Protein AF-0000000077613028 (afdb_homodimer)

Solvent-accessible surface area (backbone atoms only — not comparable to full-atom values): 42970 Å² total; per-residue (Å²): 127,79,85,84,72,75,74,58,74,69,70,58,48,60,61,46,54,50,45,51,46,47,64,63,36,68,56,88,74,78,79,45,44,11,80,76,70,71,48,70,38,36,38,37,22,36,61,86,56,48,27,61,53,42,44,34,52,76,58,68,47,60,37,35,37,39,55,44,68,46,61,53,44,90,88,81,34,63,53,39,30,37,37,32,55,72,39,76,32,49,62,92,46,42,66,45,41,40,38,60,76,66,56,48,63,54,69,88,49,50,66,47,51,48,21,49,37,52,21,45,43,37,28,40,64,66,46,45,45,49,35,52,48,37,52,46,42,48,36,64,67,41,18,66,69,44,41,42,53,55,43,43,72,57,26,57,87,72,50,31,76,47,48,54,56,49,51,25,53,51,49,43,54,51,32,43,75,71,68,42,78,43,70,67,52,34,46,54,50,44,46,35,51,34,36,24,55,28,33,42,34,58,68,51,71,38,79,25,66,83,32,92,53,70,36,65,48,47,27,48,51,31,24,49,48,50,54,32,41,63,30,73,72,43,31,44,54,39,59,65,42,16,52,63,52,53,53,40,32,49,50,50,42,56,72,66,64,53,59,76,82,63,62,37,68,76,87,54,94,80,56,55,50,38,47,79,49,82,52,87,72,64,63,56,81,64,56,31,71,61,64,84,74,67,82,73,71,83,53,76,70,62,54,68,82,51,33,67,66,54,29,47,46,52,48,41,50,50,50,49,48,51,48,49,48,48,51,47,50,49,49,51,50,50,49,50,50,49,51,50,48,53,51,48,52,50,50,50,52,53,49,53,53,51,52,54,52,53,61,59,60,66,70,54,84,74,80,76,76,76,82,71,90,72,93,75,94,76,96,90,75,99,75,78,87,138,129,77,85,86,72,76,75,59,75,67,68,66,45,60,60,45,57,49,44,49,45,48,64,64,37,67,56,88,75,78,80,44,43,11,80,77,69,71,49,70,36,36,38,38,24,36,61,86,58,49,27,60,54,43,45,34,52,76,58,69,45,59,39,35,38,41,53,44,67,47,61,54,44,89,88,81,37,65,54,37,31,38,36,32,55,70,40,74,32,49,62,92,46,42,65,45,40,40,38,60,76,67,57,48,63,53,69,85,49,51,66,46,52,48,21,48,38,51,21,44,43,36,27,40,63,66,46,47,46,50,37,53,48,38,53,47,42,47,36,63,67,42,18,66,70,45,43,42,53,54,42,42,71,57,26,57,87,71,50,32,75,46,46,56,58,50,52,26,53,52,49,40,55,52,33,43,76,69,68,42,78,44,71,66,52,35,46,54,50,44,47,36,52,34,38,24,55,27,33,42,36,59,69,50,72,38,80,24,65,84,32,92,53,71,35,66,48,48,26,48,51,31,25,49,47,51,53,32,42,65,29,67,73,44,32,46,54,38,60,64,42,18,53,62,51,53,53,40,32,49,51,50,41,56,72,65,64,52,58,75,82,62,61,40,66,76,88,52,94,81,55,54,51,40,48,80,50,82,52,88,71,63,62,56,79,65,56,32,72,61,64,84,74,69,81,73,75,84,52,78,68,62,55,69,84,51,33,68,66,55,31,47,47,53,48,42,51,51,50,50,48,51,49,50,48,49,50,49,51,49,48,51,50,49,50,50,50,48,50,52,47,52,50,49,51,50,52,49,52,52,47,50,52,50,50,51,51,52,58,58,59,64,69,52,86,75,81,77,75,77,81,70,85,71,84,68,88,69,85,67,89,78,88,81,91,124

Secondary structure (DSSP, 8-state):
---SS--------HHHHHHHHHHHH--SS----HHHHT---EEEESS--HHHHHHHHHHT--EEEEE-SSSEETTTEESPEEEETTEEEEHHHHHHHHHHHS--TTTT--HHHHHHHHHHHHHIIIIIHHHHHIIIII-HHHIIIIIHHHHHHHSPTTHHHHHHHHHHHHHHHHHHHTT--SHHHHHHHHHHHHHHHHHHHHHH-SSBTTBSS--HHHHHHHHHHHHHHT-HHHHHHHHHH-HHHHHHHHHHIIIII--GGG---S--TT-SEEESS--SS---HHHHH---PPPP---GGGSTT--HHHHHHHHHHHHHHHHHHHHHHHHHHHHHHHHHHHHHHHHHHHHHHHHHHHHHHHTS----------------------/---SS--------HHHHHHHHHHHH--SS----HHHHT---EEEESS--HHHHHHHHHHT--EEEEE-SSSEETTTEESPEEEETTEEEEHHHHHHHHHHHS--TTTT--HHHHHHHHHHHHHIIIIIHHHHHIIIII-HHHIIIIIHHHHHHHSPTTHHHHHHHHHHHHHHHHHHHTT--SHHHHHHHHHHHHHHHHHHHHHH-SSBTTBSS--HHHHHHHHHHHHHHT-HHHHHHHHHH-HHHHHHHHHHIIIII--GGG---S--TT-SEEESS--SS---HHHHH---PPPP---GGG-TT--HHHHHHHHHHHHHHHHHHHHHHHHHHHHHHHHHHHHHHHHHHHHHHHHHHHHHHHTS----------------------

InterPro domains:
  IPR019564 Mitochondrial outer membrane transport complex Sam37/metaxin, N-terminal domain [PF10568] (52-167)
  IPR033468 Metaxin, glutathione S-transferase domain [PF17171] (190-251)
  IPR036282 Glutathione S-transferase, C-terminal domain superfamily [SSF47616] (184-253)
  IPR050931 Mitochondrial Protein Transport Metaxin [PTHR12289] (51-360)

pLDDT: mean 76.69, std 22.21, range [18.16, 98.69]

Organism: Phytophthora infestans (NCBI:txid4787)

Nearest PDB structures (foldseek):
  6wul-assembly1_A  TM=7.413E-01  e=1.066E-07  Thermothelomyces thermophilus
  6wun-assembly1_C  TM=7.061E-01  e=5.008E-07  Thermothelomyces thermophilus
  7vku-assembly1_C  TM=6.985E-01  e=3.072E-06  Saccharomyces cerevisiae S288C
  7bty-assembly1_C  TM=6.828E-01  e=2.460E-05  Saccharomyces cerevisiae
  4kf9-assembly1_A-2  TM=6.542E-01  e=3.770E-05  Ralstonia solanacearum IPO1609

Radius of gyration: 42.49 Å; Cα contacts (8 Å, |Δi|>4): 939; chains: 2; bounding box: 206×110×93 Å

Structure (mmCIF, N/CA/C/O backbone):
data_AF-0000000077613028-model_v1
#
loop_
_entity.id
_entity.type
_entity.pdbx_description
1 polymer 'Glutathione S-transferase C-terminal domain'
#
loop_
_atom_site.group_PDB
_atom_site.id
_atom_site.type_symbol
_atom_site.label_atom_id
_atom_site.label_alt_id
_atom_site.label_comp_id
_atom_site.label_asym_id
_atom_site.label_entity_id
_atom_site.label_seq_id
_atom_site.pdbx_PDB_ins_code
_atom_site.Cartn_x
_atom_site.Cartn_y
_atom_site.Cartn_z
_atom_site.occupancy
_atom_site.B_iso_or_equiv
_atom_site.auth_seq_id
_atom_site.auth_comp_id
_atom_site.auth_asym_id
_atom_site.auth_atom_id
_atom_site.pdbx_PDB_model_num
ATOM 1 N N . MET A 1 1 ? 24.344 -18.25 -32.438 1 18.16 1 MET A N 1
ATOM 2 C CA . MET A 1 1 ? 25.25 -17.797 -31.391 1 18.16 1 MET A CA 1
ATOM 3 C C . MET A 1 1 ? 24.922 -16.375 -30.969 1 18.16 1 MET A C 1
ATOM 5 O O . MET A 1 1 ? 25.016 -15.438 -31.766 1 18.16 1 MET A O 1
ATOM 9 N N . PHE A 1 2 ? 23.969 -16.047 -30.219 1 23.8 2 PHE A N 1
ATOM 10 C CA . PHE A 1 2 ? 23.359 -14.719 -30.094 1 23.8 2 PHE A CA 1
ATOM 11 C C . PHE A 1 2 ? 24.375 -13.719 -29.547 1 23.8 2 PHE A C 1
ATOM 13 O O . PHE A 1 2 ? 25.141 -14.047 -28.641 1 23.8 2 PHE A O 1
ATOM 20 N N . PRO A 1 3 ? 24.844 -12.656 -30.234 1 24.55 3 PRO A N 1
ATOM 21 C CA . PRO A 1 3 ? 26.109 -12.008 -29.891 1 24.55 3 PRO A CA 1
ATOM 22 C C . PRO A 1 3 ? 26.141 -11.484 -28.453 1 24.55 3 PRO A C 1
ATOM 24 O O . PRO A 1 3 ? 25.094 -11.125 -27.906 1 24.55 3 PRO A O 1
ATOM 27 N N . GLU A 1 4 ? 26.984 -11.898 -27.484 1 25.81 4 GLU A N 1
ATOM 28 C CA . GLU A 1 4 ? 27.469 -11.742 -26.109 1 25.81 4 GLU A CA 1
ATOM 29 C C . GLU A 1 4 ? 27.547 -10.273 -25.719 1 25.81 4 GLU A C 1
ATOM 31 O O . GLU A 1 4 ? 27.422 -9.93 -24.547 1 25.81 4 GLU A O 1
ATOM 36 N N . ASP A 1 5 ? 28.094 -9.359 -26.547 1 25.75 5 ASP A N 1
ATOM 37 C CA . ASP A 1 5 ? 28.844 -8.141 -26.281 1 25.75 5 ASP A CA 1
ATOM 38 C C . ASP A 1 5 ? 27.922 -6.973 -25.953 1 25.75 5 ASP A C 1
ATOM 40 O O . ASP A 1 5 ? 28.375 -5.895 -25.578 1 25.75 5 ASP A O 1
ATOM 44 N N . ARG A 1 6 ? 26.828 -6.828 -26.625 1 25.09 6 ARG A N 1
ATOM 45 C CA . ARG A 1 6 ? 26.359 -5.449 -26.734 1 25.09 6 ARG A CA 1
ATOM 46 C C . ARG A 1 6 ? 25.609 -5.016 -25.484 1 25.09 6 ARG A C 1
ATOM 48 O O . ARG A 1 6 ? 24.891 -4.004 -25.5 1 25.09 6 ARG A O 1
ATOM 55 N N . PHE A 1 7 ? 25.281 -6.016 -24.562 1 28.48 7 PHE A N 1
ATOM 56 C CA . PHE A 1 7 ? 24.672 -5.461 -23.359 1 28.48 7 PHE A CA 1
ATOM 57 C C . PHE A 1 7 ? 25.609 -4.492 -22.656 1 28.48 7 PHE A C 1
ATOM 59 O O . PHE A 1 7 ? 26.516 -4.914 -21.922 1 28.48 7 PHE A O 1
ATOM 66 N N . HIS A 1 8 ? 25.969 -3.521 -23.406 1 27.42 8 HIS A N 1
ATOM 67 C CA . HIS A 1 8 ? 26.719 -2.475 -22.719 1 27.42 8 HIS A CA 1
ATOM 68 C C . HIS A 1 8 ? 26.156 -2.227 -21.312 1 27.42 8 HIS A C 1
ATOM 70 O O . HIS A 1 8 ? 24.938 -2.111 -21.141 1 27.42 8 HIS A O 1
ATOM 76 N N . PRO A 1 9 ? 26.906 -2.596 -20.344 1 29.12 9 PRO A N 1
ATOM 77 C CA . PRO A 1 9 ? 26.594 -2.363 -18.938 1 29.12 9 PRO A CA 1
ATOM 78 C C . PRO A 1 9 ? 25.969 -0.998 -18.688 1 29.12 9 PRO A C 1
ATOM 80 O O . PRO A 1 9 ? 26.547 0.033 -19.031 1 29.12 9 PRO A O 1
ATOM 83 N N . LEU A 1 10 ? 24.844 -0.865 -19.219 1 31.23 10 LEU A N 1
ATOM 84 C CA . LEU A 1 10 ? 24.203 0.381 -18.812 1 31.23 10 LEU A CA 1
ATOM 85 C C . LEU A 1 10 ? 24.594 0.77 -17.391 1 31.23 10 LEU A C 1
ATOM 87 O O . LEU A 1 10 ? 24.203 0.109 -16.438 1 31.23 10 LEU A O 1
ATOM 91 N N . GLY A 1 11 ? 25.828 1.053 -17.109 1 31.02 11 GLY A N 1
ATOM 92 C CA . GLY A 1 11 ? 26.297 1.592 -15.852 1 31.02 11 GLY A CA 1
ATOM 93 C C . GLY A 1 11 ? 25.297 2.496 -15.172 1 31.02 11 GLY A C 1
ATOM 94 O O . GLY A 1 11 ? 24.828 3.475 -15.758 1 31.02 11 GLY A O 1
ATOM 95 N N . PRO A 1 12 ? 24.344 1.975 -14.531 1 36 12 PRO A N 1
ATOM 96 C CA . PRO A 1 12 ? 23.281 2.607 -13.742 1 36 12 PRO A CA 1
ATOM 97 C C . PRO A 1 12 ? 23.75 3.865 -13.016 1 36 12 PRO A C 1
ATOM 99 O O . PRO A 1 12 ? 24.438 3.773 -11.992 1 36 12 PRO A O 1
ATOM 102 N N . ASP A 1 13 ? 24.312 4.887 -13.57 1 36.19 13 ASP A N 1
ATOM 103 C CA . ASP A 1 13 ? 25.219 5.863 -12.977 1 36.19 13 ASP A CA 1
ATOM 104 C C . ASP A 1 13 ? 24.547 6.613 -11.828 1 36.19 13 ASP A C 1
ATOM 106 O O . ASP A 1 13 ? 23.547 7.312 -12.039 1 36.19 13 ASP A O 1
ATOM 110 N N . ALA A 1 14 ? 24.344 6.219 -10.562 1 38.25 14 ALA A N 1
ATOM 111 C CA . ALA A 1 14 ? 24.219 7.09 -9.398 1 38.25 14 ALA A CA 1
ATOM 112 C C . ALA A 1 14 ? 24.672 8.508 -9.719 1 38.25 14 ALA A C 1
ATOM 114 O O . ALA A 1 14 ? 24.047 9.484 -9.273 1 38.25 14 ALA A O 1
ATOM 115 N N . ASP A 1 15 ? 25.625 8.5 -10.555 1 44.16 15 ASP A N 1
ATOM 116 C CA . ASP A 1 15 ? 26.156 9.781 -11.023 1 44.16 15 ASP A CA 1
ATOM 117 C C . ASP A 1 15 ? 25.094 10.555 -11.797 1 44.16 15 ASP A C 1
ATOM 119 O O . ASP A 1 15 ? 25.016 11.781 -11.695 1 44.16 15 ASP A O 1
ATOM 123 N N . ARG A 1 16 ? 24.281 9.664 -12.32 1 49.84 16 ARG A N 1
ATOM 124 C CA . ARG A 1 16 ? 23.266 10.383 -13.086 1 49.84 16 ARG A CA 1
ATOM 125 C C . ARG A 1 16 ? 22.156 10.898 -12.18 1 49.84 16 ARG A C 1
ATOM 127 O O . ARG A 1 16 ? 21.656 12.008 -12.367 1 49.84 16 ARG A O 1
ATOM 134 N N . LEU A 1 17 ? 21.797 9.938 -11.25 1 50.59 17 LEU A N 1
ATOM 135 C CA . LEU A 1 17 ? 20.812 10.445 -10.305 1 50.59 17 LEU A CA 1
ATOM 136 C C . LEU A 1 17 ? 21.344 11.68 -9.578 1 50.59 17 LEU A C 1
ATOM 138 O O . LEU A 1 17 ? 20.609 12.648 -9.383 1 50.59 17 LEU A O 1
ATOM 142 N N . HIS A 1 18 ? 22.578 11.438 -9.172 1 52.25 18 HIS A N 1
ATOM 143 C CA . HIS A 1 18 ? 23.266 12.602 -8.609 1 52.25 18 HIS A CA 1
ATOM 144 C C . HIS A 1 18 ? 23.234 13.773 -9.578 1 52.25 18 HIS A C 1
ATOM 146 O O . HIS A 1 18 ? 22.922 14.906 -9.188 1 52.25 18 HIS A O 1
ATOM 152 N N . ASP A 1 19 ? 23.547 13.461 -10.742 1 53.53 19 ASP A N 1
ATOM 153 C CA . ASP A 1 19 ? 23.594 14.508 -11.758 1 53.53 19 ASP A CA 1
ATOM 154 C C . ASP A 1 19 ? 22.188 15.07 -12.023 1 53.53 19 ASP A C 1
ATOM 156 O O . ASP A 1 19 ? 22.031 16.281 -12.188 1 53.53 19 ASP A O 1
ATOM 160 N N . ASP A 1 20 ? 21.266 14.195 -11.945 1 54 20 ASP A N 1
ATOM 161 C CA . ASP A 1 20 ? 19.891 14.648 -12.148 1 54 20 ASP A CA 1
ATOM 162 C C . ASP A 1 20 ? 19.422 15.531 -10.992 1 54 20 ASP A C 1
ATOM 164 O O . ASP A 1 20 ? 18.719 16.516 -11.203 1 54 20 ASP A O 1
ATOM 168 N N . LEU A 1 21 ? 19.906 15.109 -9.938 1 53.59 21 LEU A N 1
ATOM 169 C CA . LEU A 1 21 ? 19.547 15.875 -8.75 1 53.59 21 LEU A CA 1
ATOM 170 C C . LEU A 1 21 ? 20.266 17.219 -8.734 1 53.59 21 LEU A C 1
ATOM 172 O O . LEU A 1 21 ? 19.688 18.234 -8.336 1 53.59 21 LEU A O 1
ATOM 176 N N . ILE A 1 22 ? 21.547 17.172 -9.109 1 53.91 22 ILE A N 1
ATOM 177 C CA . ILE A 1 22 ? 22.297 18.406 -9.227 1 53.91 22 ILE A CA 1
ATOM 178 C C . ILE A 1 22 ? 21.625 19.344 -10.234 1 53.91 22 ILE A C 1
ATOM 180 O O . ILE A 1 22 ? 21.484 20.547 -9.984 1 53.91 22 ILE A O 1
ATOM 184 N N . GLU A 1 23 ? 21.312 18.719 -11.273 1 51.59 23 GLU A N 1
ATOM 185 C CA . GLU A 1 23 ? 20.656 19.531 -12.297 1 51.59 23 GLU A CA 1
ATOM 186 C C . GLU A 1 23 ? 19.344 20.109 -11.789 1 51.59 23 GLU A C 1
ATOM 188 O O . GLU A 1 23 ? 19 21.25 -12.102 1 51.59 23 GLU A O 1
ATOM 193 N N . ALA A 1 24 ? 18.734 19.297 -11.008 1 52.09 24 ALA A N 1
ATOM 194 C CA . ALA A 1 24 ? 17.469 19.781 -10.461 1 52.09 24 ALA A CA 1
ATOM 195 C C . ALA A 1 24 ? 17.703 20.828 -9.383 1 52.09 24 ALA A C 1
ATOM 197 O O . ALA A 1 24 ? 16.875 21.719 -9.188 1 52.09 24 ALA A O 1
ATOM 198 N N . THR A 1 25 ? 18.75 20.625 -8.617 1 49.94 25 THR A N 1
ATOM 199 C CA . THR A 1 25 ? 19.078 21.516 -7.504 1 49.94 25 THR A CA 1
ATOM 200 C C . THR A 1 25 ? 19.703 22.812 -8.008 1 49.94 25 THR A C 1
ATOM 202 O O . THR A 1 25 ? 19.844 23.781 -7.258 1 49.94 25 THR A O 1
ATOM 205 N N . GLU A 1 26 ? 20.312 22.812 -9.148 1 46.59 26 GLU A N 1
ATOM 206 C CA . GLU A 1 26 ? 20.859 24.109 -9.492 1 46.59 26 GLU A CA 1
ATOM 207 C C . GLU A 1 26 ? 19.891 25.234 -9.148 1 46.59 26 GLU A C 1
ATOM 209 O O . GLU A 1 26 ? 20.031 26.359 -9.633 1 46.59 26 GLU A O 1
ATOM 214 N N . LEU A 1 27 ? 18.922 24.875 -8.391 1 45.56 27 LEU A N 1
ATOM 215 C CA . LEU A 1 27 ? 18.078 26 -7.98 1 45.56 27 LEU A CA 1
ATOM 216 C C . LEU A 1 27 ? 18.828 26.953 -7.07 1 45.56 27 LEU A C 1
ATOM 218 O O . LEU A 1 27 ? 19.594 26.516 -6.207 1 45.56 27 LEU A O 1
ATOM 222 N N . GLU A 1 28 ? 18.922 28.219 -7.41 1 50 28 GLU A N 1
ATOM 223 C CA . GLU A 1 28 ? 19.547 29.406 -6.816 1 50 28 GLU A CA 1
ATOM 224 C C . GLU A 1 28 ? 19.406 29.391 -5.297 1 50 28 GLU A C 1
ATOM 226 O O . GLU A 1 28 ? 20.359 29.734 -4.578 1 50 28 GLU A O 1
ATOM 231 N N . SER A 1 29 ? 18.141 29.422 -4.625 1 61.25 29 SER A N 1
ATOM 232 C CA . SER A 1 29 ? 17.984 29.578 -3.182 1 61.25 29 SER A CA 1
ATOM 233 C C . SER A 1 29 ? 17.422 28.312 -2.543 1 61.25 29 SER A C 1
ATOM 235 O O . SER A 1 29 ? 16.562 27.641 -3.129 1 61.25 29 SER A O 1
ATOM 237 N N . THR A 1 30 ? 18.109 27.703 -1.501 1 70.94 30 THR A N 1
ATOM 238 C CA . THR A 1 30 ? 17.672 26.562 -0.716 1 70.94 30 THR A CA 1
ATOM 239 C C . THR A 1 30 ? 16.359 26.859 -0.011 1 70.94 30 THR A C 1
ATOM 241 O O . THR A 1 30 ? 16.25 27.828 0.751 1 70.94 30 THR A O 1
ATOM 244 N N . PRO A 1 31 ? 15.422 26.172 -0.262 1 80.75 31 PRO A N 1
ATOM 245 C CA . PRO A 1 31 ? 14.141 26.406 0.417 1 80.75 31 PRO A CA 1
ATOM 246 C C . PRO A 1 31 ? 14.25 26.297 1.936 1 80.75 31 PRO A C 1
ATOM 248 O O . PRO A 1 31 ? 15.047 25.5 2.445 1 80.75 31 PRO A O 1
ATOM 251 N N . LYS A 1 32 ? 13.523 27.219 2.562 1 85.12 32 LYS A N 1
ATOM 252 C CA . LYS A 1 32 ? 13.555 27.266 4.02 1 85.12 32 LYS A CA 1
ATOM 253 C C . LYS A 1 32 ? 12.203 26.875 4.613 1 85.12 32 LYS A C 1
ATOM 255 O O . LYS A 1 32 ? 11.164 27.125 4.008 1 85.12 32 LYS A O 1
ATOM 260 N N . THR A 1 33 ? 12.242 26.281 5.75 1 89.38 33 THR A N 1
ATOM 261 C CA . THR A 1 33 ? 11.031 25.906 6.469 1 89.38 33 THR A CA 1
ATOM 262 C C . THR A 1 33 ? 10.43 27.094 7.199 1 89.38 33 THR A C 1
ATOM 264 O O . THR A 1 33 ? 11.055 28.156 7.277 1 89.38 33 THR A O 1
ATOM 267 N N . SER A 1 34 ? 9.273 26.953 7.699 1 87.19 34 SER A N 1
ATOM 268 C CA . SER A 1 34 ? 8.609 28.016 8.469 1 87.19 34 SER A CA 1
ATOM 269 C C . SER A 1 34 ? 9.383 28.344 9.742 1 87.19 34 SER A C 1
ATOM 271 O O . SER A 1 34 ? 9.477 29.5 10.133 1 87.19 34 SER A O 1
ATOM 273 N N . ARG A 1 35 ? 9.969 27.344 10.305 1 85.5 35 ARG A N 1
ATOM 274 C CA . ARG A 1 35 ? 10.781 27.547 11.5 1 85.5 35 ARG A CA 1
ATOM 275 C C . ARG A 1 35 ? 11.977 28.438 11.219 1 85.5 35 ARG A C 1
ATOM 277 O O . ARG A 1 35 ? 12.305 29.312 12.031 1 85.5 35 ARG A O 1
ATOM 284 N N . GLU A 1 36 ? 12.492 28.25 10.148 1 85.31 36 GLU A N 1
ATOM 285 C CA . GLU A 1 36 ? 13.664 29.031 9.758 1 85.31 36 GLU A CA 1
ATOM 286 C C . GLU A 1 36 ? 13.281 30.438 9.336 1 85.31 36 GLU A C 1
ATOM 288 O O . GLU A 1 36 ? 14.047 31.391 9.539 1 85.31 36 GLU A O 1
ATOM 293 N N . LEU A 1 37 ? 12.117 30.578 8.789 1 87.12 37 LEU A N 1
ATOM 294 C CA . LEU A 1 37 ? 11.656 31.875 8.297 1 87.12 37 LEU A CA 1
ATOM 295 C C . LEU A 1 37 ? 10.891 32.625 9.383 1 87.12 37 LEU A C 1
ATOM 297 O O . LEU A 1 37 ? 10.664 33.844 9.266 1 87.12 37 LEU A O 1
ATOM 301 N N . GLY A 1 38 ? 10.555 31.922 10.414 1 84.81 38 GLY A N 1
ATOM 302 C CA . GLY A 1 38 ? 9.742 32.531 11.461 1 84.81 38 GLY A CA 1
ATOM 303 C C . GLY A 1 38 ? 8.297 32.719 11.055 1 84.81 38 GLY A C 1
ATOM 304 O O . GLY A 1 38 ? 7.676 33.719 11.43 1 84.81 38 GLY A O 1
ATOM 305 N N . SER A 1 39 ? 7.828 31.891 10.219 1 84.94 39 SER A N 1
ATOM 306 C CA . SER A 1 39 ? 6.441 31.938 9.773 1 84.94 39 SER A CA 1
ATOM 307 C C . SER A 1 39 ? 5.621 30.812 10.391 1 84.94 39 SER A C 1
ATOM 309 O O . SER A 1 39 ? 6.164 29.953 11.078 1 84.94 39 SER A O 1
ATOM 311 N N . ALA A 1 40 ? 4.344 30.938 10.148 1 86.12 40 ALA A N 1
ATOM 312 C CA . ALA A 1 40 ? 3.445 29.938 10.734 1 86.12 40 ALA A CA 1
ATOM 313 C C . ALA A 1 40 ? 3.277 28.734 9.812 1 86.12 40 ALA A C 1
ATOM 315 O O . ALA A 1 40 ? 3.346 28.875 8.586 1 86.12 40 ALA A O 1
ATOM 316 N N . LEU A 1 41 ? 3.129 27.609 10.438 1 93.69 41 LEU A N 1
ATOM 317 C CA . LEU A 1 41 ? 2.715 26.406 9.727 1 93.69 41 LEU A CA 1
ATOM 318 C C . LEU A 1 41 ? 1.215 26.422 9.453 1 93.69 41 LEU A C 1
ATOM 320 O O . LEU A 1 41 ? 0.414 26.594 10.375 1 93.69 41 LEU A O 1
ATOM 324 N N . VAL A 1 42 ? 0.872 26.281 8.117 1 95.25 42 VAL A N 1
ATOM 325 C CA . VAL A 1 42 ? -0.541 26.375 7.766 1 95.25 42 VAL A CA 1
ATOM 326 C C . VAL A 1 42 ? -0.999 25.094 7.082 1 95.25 42 VAL A C 1
ATOM 328 O O . VAL A 1 42 ? -0.434 24.688 6.062 1 95.25 42 VAL A O 1
ATOM 331 N N . LEU A 1 43 ? -1.979 24.422 7.637 1 96.75 43 LEU A N 1
ATOM 332 C CA . LEU A 1 43 ? -2.611 23.25 7.047 1 96.75 43 LEU A CA 1
ATOM 333 C C . LEU A 1 43 ? -3.883 23.641 6.297 1 96.75 43 LEU A C 1
ATOM 335 O O . LEU A 1 43 ? -4.844 24.125 6.902 1 96.75 43 LEU A O 1
ATOM 339 N N . HIS A 1 44 ? -3.816 23.531 5 1 95.69 44 HIS A N 1
ATOM 340 C CA . HIS A 1 44 ? -5 23.734 4.172 1 95.69 44 HIS A CA 1
ATOM 341 C C . HIS A 1 44 ? -5.797 22.453 4.023 1 95.69 44 HIS A C 1
ATOM 343 O O . HIS A 1 44 ? -5.25 21.422 3.605 1 95.69 44 HIS A O 1
ATOM 349 N N . GLN A 1 45 ? -7.055 22.531 4.383 1 95.06 45 GLN A N 1
ATOM 350 C CA . GLN A 1 45 ? -7.848 21.312 4.301 1 95.06 45 GLN A CA 1
ATOM 351 C C . GLN A 1 45 ? -9.289 21.609 3.893 1 95.06 45 GLN A C 1
ATOM 353 O O . GLN A 1 45 ? -9.773 22.734 4.09 1 95.06 45 GLN A O 1
ATOM 358 N N . PHE A 1 46 ? -9.93 20.672 3.197 1 91.75 46 PHE A N 1
ATOM 359 C CA . PHE A 1 46 ? -11.359 20.656 2.92 1 91.75 46 PHE A CA 1
ATOM 360 C C . PHE A 1 46 ? -12.094 19.734 3.889 1 91.75 46 PHE A C 1
ATOM 362 O O . PHE A 1 46 ? -13.016 20.172 4.582 1 91.75 46 PHE A O 1
ATOM 369 N N . LEU A 1 47 ? -11.695 18.516 3.861 1 89.25 47 LEU A N 1
ATOM 370 C CA . LEU A 1 47 ? -12.039 17.594 4.941 1 89.25 47 LEU A CA 1
ATOM 371 C C . LEU A 1 47 ? -10.953 17.594 6.016 1 89.25 47 LEU A C 1
ATOM 373 O O . LEU A 1 47 ? -9.766 17.703 5.707 1 89.25 47 LEU A O 1
ATOM 377 N N . PRO A 1 48 ? -11.328 17.422 7.246 1 91.31 48 PRO A N 1
ATOM 378 C CA . PRO A 1 48 ? -10.312 17.469 8.297 1 91.31 48 PRO A CA 1
ATOM 379 C C . PRO A 1 48 ? -9.234 16.406 8.133 1 91.31 48 PRO A C 1
ATOM 381 O O . PRO A 1 48 ? -9.555 15.219 7.969 1 91.31 48 PRO A O 1
ATOM 384 N N . ALA A 1 49 ? -7.992 16.797 8.164 1 94.56 49 ALA A N 1
ATOM 385 C CA . ALA A 1 49 ? -6.855 15.883 8.164 1 94.56 49 ALA A CA 1
ATOM 386 C C . ALA A 1 49 ? -6.438 15.523 9.586 1 94.56 49 ALA A C 1
ATOM 388 O O . ALA A 1 49 ? -5.402 15.977 10.07 1 94.56 49 ALA A O 1
ATOM 389 N N . TRP A 1 50 ? -7.094 14.609 10.133 1 93.75 50 TRP A N 1
ATOM 390 C CA . TRP A 1 50 ? -6.992 14.297 11.555 1 93.75 50 TRP A CA 1
ATOM 391 C C . TRP A 1 50 ? -5.609 13.742 11.891 1 93.75 50 TRP A C 1
ATOM 393 O O . TRP A 1 50 ? -5.086 13.992 12.977 1 93.75 50 TRP A O 1
ATOM 403 N N . ASP A 1 51 ? -5.047 12.961 11 1 96.06 51 ASP A N 1
ATOM 404 C CA . ASP A 1 51 ? -3.732 12.391 11.266 1 96.06 51 ASP A CA 1
ATOM 405 C C . ASP A 1 51 ? -2.664 13.477 11.344 1 96.06 51 ASP A C 1
ATOM 407 O O . ASP A 1 51 ? -1.806 13.453 12.227 1 96.06 51 ASP A O 1
ATOM 411 N N . VAL A 1 52 ? -2.75 14.508 10.422 1 96.69 52 VAL A N 1
ATOM 412 C CA . VAL A 1 52 ? -1.788 15.602 10.414 1 96.69 52 VAL A CA 1
ATOM 413 C C . VAL A 1 52 ? -1.974 16.469 11.656 1 96.69 52 VAL A C 1
ATOM 415 O O . VAL A 1 52 ? -0.997 16.859 12.305 1 96.69 52 VAL A O 1
ATOM 418 N N . GLN A 1 53 ? -3.217 16.75 11.969 1 94.62 53 GLN A N 1
ATOM 419 C CA . GLN A 1 53 ? -3.508 17.531 13.164 1 94.62 53 GLN A CA 1
ATOM 420 C C . GLN A 1 53 ? -3.023 16.812 14.422 1 94.62 53 GLN A C 1
ATOM 422 O O . GLN A 1 53 ? -2.441 17.438 15.312 1 94.62 53 GLN A O 1
ATOM 427 N N . ALA A 1 54 ? -3.281 15.523 14.477 1 95.94 54 ALA A N 1
ATOM 428 C CA . ALA A 1 54 ? -2.824 14.75 15.625 1 95.94 54 ALA A CA 1
ATOM 429 C C . ALA A 1 54 ? -1.301 14.766 15.727 1 95.94 54 ALA A C 1
ATOM 431 O O . ALA A 1 54 ? -0.747 14.906 16.828 1 95.94 54 ALA A O 1
ATOM 432 N N . TYR A 1 55 ? -0.621 14.633 14.594 1 97.12 55 TYR A N 1
ATOM 433 C CA . TYR A 1 55 ? 0.837 14.648 14.594 1 97.12 55 TYR A CA 1
ATOM 434 C C . TYR A 1 55 ? 1.366 15.953 15.195 1 97.12 55 TYR A C 1
ATOM 436 O O . TYR A 1 55 ? 2.258 15.93 16.047 1 97.12 55 TYR A O 1
ATOM 444 N N . LEU A 1 56 ? 0.835 17.062 14.75 1 95.94 56 LEU A N 1
ATOM 445 C CA . LEU A 1 56 ? 1.314 18.375 15.164 1 95.94 56 LEU A CA 1
ATOM 446 C C . LEU A 1 56 ? 1.026 18.609 16.641 1 95.94 56 LEU A C 1
ATOM 448 O O . LEU A 1 56 ? 1.848 19.188 17.359 1 95.94 56 LEU A O 1
ATOM 452 N N . ARG A 1 57 ? -0.046 18.109 17.109 1 93.69 57 ARG A N 1
ATOM 453 C CA . ARG A 1 57 ? -0.399 18.25 18.516 1 93.69 57 ARG A CA 1
ATOM 454 C C . ARG A 1 57 ? 0.497 17.391 19.406 1 93.69 57 ARG A C 1
ATOM 456 O O . ARG A 1 57 ? 0.967 17.844 20.453 1 93.69 57 ARG A O 1
ATOM 463 N N . VAL A 1 58 ? 0.729 16.172 19.016 1 95.62 58 VAL A N 1
ATOM 464 C CA . VAL A 1 58 ? 1.608 15.266 19.75 1 95.62 58 VAL A CA 1
ATOM 465 C C . VAL A 1 58 ? 3.025 15.836 19.766 1 95.62 58 VAL A C 1
ATOM 467 O O . VAL A 1 58 ? 3.719 15.742 20.781 1 95.62 58 VAL A O 1
ATOM 470 N N . ALA A 1 59 ? 3.393 16.406 18.625 1 95.38 59 ALA A N 1
ATOM 471 C CA . ALA A 1 59 ? 4.738 16.969 18.484 1 95.38 59 ALA A CA 1
ATOM 472 C C . ALA A 1 59 ? 4.855 18.312 19.219 1 95.38 59 ALA A C 1
ATOM 474 O O . ALA A 1 59 ? 5.957 18.812 19.406 1 95.38 59 ALA A O 1
ATOM 475 N N . GLY A 1 60 ? 3.771 18.922 19.562 1 92.5 60 GLY A N 1
ATOM 476 C CA . GLY A 1 60 ? 3.793 20.219 20.219 1 92.5 60 GLY A CA 1
ATOM 477 C C . GLY A 1 60 ? 4.164 21.359 19.297 1 92.5 60 GLY A C 1
ATOM 478 O O . GLY A 1 60 ? 4.902 22.266 19.688 1 92.5 60 GLY A O 1
ATOM 479 N N . ILE A 1 61 ? 3.732 21.297 18.109 1 92.69 61 ILE A N 1
ATOM 480 C CA . ILE A 1 61 ? 4.039 22.312 17.109 1 92.69 61 ILE A CA 1
ATOM 481 C C . ILE A 1 61 ? 2.805 23.188 16.859 1 92.69 61 ILE A C 1
ATOM 483 O O . ILE A 1 61 ? 1.691 22.672 16.734 1 92.69 61 ILE A O 1
ATOM 487 N N . GLN A 1 62 ? 3.033 24.469 16.812 1 90.88 62 GLN A N 1
ATOM 488 C CA . GLN A 1 62 ? 1.943 25.391 16.547 1 90.88 62 GLN A CA 1
ATOM 489 C C . GLN A 1 62 ? 1.383 25.203 15.141 1 90.88 62 GLN A C 1
ATOM 491 O O . GLN A 1 62 ? 2.141 25.031 14.18 1 90.88 62 GLN A O 1
ATOM 496 N N . LEU A 1 63 ? 0.051 25.203 15.086 1 91.06 63 LEU A N 1
ATOM 497 C CA . LEU A 1 63 ? -0.597 24.906 13.812 1 91.06 63 LEU A CA 1
ATOM 498 C C . LEU A 1 63 ? -1.755 25.859 13.555 1 91.06 63 LEU A C 1
ATOM 500 O O . LEU A 1 63 ? -2.584 26.094 14.438 1 91.06 63 LEU A O 1
ATOM 504 N N . HIS A 1 64 ? -1.706 26.453 12.391 1 92.38 64 HIS A N 1
ATOM 505 C CA . HIS A 1 64 ? -2.873 27.172 11.867 1 92.38 64 HIS A CA 1
ATOM 506 C C . HIS A 1 64 ? -3.586 26.344 10.805 1 92.38 64 HIS A C 1
ATOM 508 O O . HIS A 1 64 ? -2.961 25.891 9.844 1 92.38 64 HIS A O 1
ATOM 514 N N . VAL A 1 65 ? -4.887 26.109 11 1 93.69 65 VAL A N 1
ATOM 515 C CA . VAL A 1 65 ? -5.664 25.312 10.055 1 93.69 65 VAL A CA 1
ATOM 516 C C . VAL A 1 65 ? -6.523 26.234 9.188 1 93.69 65 VAL A C 1
ATOM 518 O O . VAL A 1 65 ? -7.266 27.078 9.711 1 93.69 65 VAL A O 1
ATOM 521 N N . HIS A 1 66 ? -6.32 26.156 7.906 1 94.06 66 HIS A N 1
ATOM 522 C CA . HIS A 1 66 ? -7.164 26.859 6.945 1 94.06 66 HIS A CA 1
ATOM 523 C C . HIS A 1 66 ? -8.188 25.922 6.324 1 94.06 66 HIS A C 1
ATOM 525 O O . HIS A 1 66 ? -7.867 25.156 5.41 1 94.06 66 HIS A O 1
ATOM 531 N N . ASN A 1 67 ? -9.422 26.031 6.773 1 92.25 67 ASN A N 1
ATOM 532 C CA . ASN A 1 67 ? -10.516 25.25 6.211 1 92.25 67 ASN A CA 1
ATOM 533 C C . ASN A 1 67 ? -11.031 25.875 4.914 1 92.25 67 ASN A C 1
ATOM 535 O O . ASN A 1 67 ? -11.602 26.969 4.922 1 92.25 67 ASN A O 1
ATOM 539 N N . SER A 1 68 ? -10.844 25.156 3.83 1 90.88 68 SER A N 1
ATOM 540 C CA . SER A 1 68 ? -11.219 25.641 2.506 1 90.88 68 SER A CA 1
ATOM 541 C C . SER A 1 68 ? -12.656 25.25 2.158 1 90.88 68 SER A C 1
ATOM 543 O O . SER A 1 68 ? -13.156 24.234 2.645 1 90.88 68 SER A O 1
ATOM 545 N N . LYS A 1 69 ? -13.281 26.031 1.264 1 87.06 69 LYS A N 1
ATOM 546 C CA . LYS A 1 69 ? -14.609 25.719 0.742 1 87.06 69 LYS A CA 1
ATOM 547 C C . LYS A 1 69 ? -14.523 24.781 -0.461 1 87.06 69 LYS A C 1
ATOM 549 O O . LYS A 1 69 ? -15.531 24.203 -0.877 1 87.06 69 LYS A O 1
ATOM 554 N N . TYR A 1 70 ? -13.266 24.641 -0.911 1 87.06 70 TYR A N 1
ATOM 555 C CA . TYR A 1 70 ? -13.055 23.812 -2.102 1 87.06 70 TYR A CA 1
ATOM 556 C C . TYR A 1 70 ? -12.18 22.609 -1.783 1 87.06 70 TYR A C 1
ATOM 558 O O . TYR A 1 70 ? -11.242 22.703 -0.992 1 87.06 70 TYR A O 1
ATOM 566 N N . PRO A 1 71 ? -12.562 21.516 -2.414 1 87.75 71 PRO A N 1
ATOM 567 C CA . PRO A 1 71 ? -11.75 20.312 -2.184 1 87.75 71 PRO A CA 1
ATOM 568 C C . PRO A 1 71 ? -10.414 20.359 -2.912 1 87.75 71 PRO A C 1
ATOM 570 O O . PRO A 1 71 ? -9.5 19.594 -2.584 1 87.75 71 PRO A O 1
ATOM 573 N N . THR A 1 72 ? -10.305 21.141 -3.906 1 86.19 72 THR A N 1
ATOM 574 C CA . THR A 1 72 ? -9.102 21.281 -4.719 1 86.19 72 THR A CA 1
ATOM 575 C C . THR A 1 72 ? -8.852 22.75 -5.059 1 86.19 72 THR A C 1
ATOM 577 O O . THR A 1 72 ? -9.789 23.516 -5.293 1 86.19 72 THR A O 1
ATOM 580 N N . TYR A 1 73 ? -7.551 23.016 -4.957 1 82.75 73 TYR A N 1
ATOM 581 C CA . TYR A 1 73 ? -7.148 24.328 -5.469 1 82.75 73 TYR A CA 1
ATOM 582 C C . TYR A 1 73 ? -6.719 24.219 -6.93 1 82.75 73 TYR A C 1
ATOM 584 O O . TYR A 1 73 ? -6.082 23.25 -7.332 1 82.75 73 TYR A O 1
ATOM 592 N N . GLU A 1 74 ? -7.082 25.109 -7.648 1 73 74 GLU A N 1
ATOM 593 C CA . GLU A 1 74 ? -6.758 25.109 -9.07 1 73 74 GLU A CA 1
ATOM 594 C C . GLU A 1 74 ? -5.246 25.094 -9.289 1 73 74 GLU A C 1
ATOM 596 O O . GLU A 1 74 ? -4.742 24.359 -10.141 1 73 74 GLU A O 1
ATOM 601 N N . ALA A 1 75 ? -4.559 25.781 -8.523 1 73.88 75 ALA A N 1
ATOM 602 C CA . ALA A 1 75 ? -3.133 26 -8.758 1 73.88 75 ALA A CA 1
ATOM 603 C C . ALA A 1 75 ? -2.301 24.891 -8.117 1 73.88 75 ALA A C 1
ATOM 605 O O . ALA A 1 75 ? -1.288 24.469 -8.688 1 73.88 75 ALA A O 1
ATOM 606 N N . THR A 1 76 ? -2.762 24.406 -6.953 1 79.25 76 THR A N 1
ATOM 607 C CA . THR A 1 76 ? -1.844 23.578 -6.18 1 79.25 76 THR A CA 1
ATOM 608 C C . THR A 1 76 ? -2.357 22.141 -6.086 1 79.25 76 THR A C 1
ATOM 610 O O . THR A 1 76 ? -1.605 21.234 -5.734 1 79.25 76 THR A O 1
ATOM 613 N N . GLY A 1 77 ? -3.611 22 -6.34 1 81.94 77 GLY A N 1
ATOM 614 C CA . GLY A 1 77 ? -4.082 20.625 -6.445 1 81.94 77 GLY A CA 1
ATOM 615 C C . GLY A 1 77 ? -4.953 20.203 -5.277 1 81.94 77 GLY A C 1
ATOM 616 O O . GLY A 1 77 ? -5.656 21.031 -4.691 1 81.94 77 GLY A O 1
ATOM 617 N N . GLU A 1 78 ? -4.887 18.984 -4.965 1 85.94 78 GLU A N 1
ATOM 618 C CA . GLU A 1 78 ? -5.84 18.375 -4.039 1 85.94 78 GLU A CA 1
ATOM 619 C C . GLU A 1 78 ? -5.48 18.703 -2.59 1 85.94 78 GLU A C 1
ATOM 621 O O . GLU A 1 78 ? -4.301 18.766 -2.234 1 85.94 78 GLU A O 1
ATOM 626 N N . LEU A 1 79 ? -6.473 18.875 -1.747 1 92 79 LEU A N 1
ATOM 627 C CA . LEU A 1 79 ? -6.32 19.078 -0.31 1 92 79 LEU A CA 1
ATOM 628 C C . LEU A 1 79 ? -6.504 17.766 0.439 1 92 79 LEU A C 1
ATOM 630 O O . LEU A 1 79 ? -7.215 16.859 -0.03 1 92 79 LEU A O 1
ATOM 634 N N . PRO A 1 80 ? -5.75 17.625 1.562 1 95.12 80 PRO A N 1
ATOM 635 C CA . PRO A 1 80 ? -5.035 18.641 2.357 1 95.12 80 PRO A CA 1
ATOM 636 C C . PRO A 1 80 ? -3.619 18.891 1.848 1 95.12 80 PRO A C 1
ATOM 638 O O . PRO A 1 80 ? -3.043 18.047 1.16 1 95.12 80 PRO A O 1
ATOM 641 N N . GLN A 1 81 ? -3.129 20.062 2.164 1 95.81 81 GLN A N 1
ATOM 642 C CA . GLN A 1 81 ? -1.766 20.516 1.896 1 95.81 81 GLN A CA 1
ATOM 643 C C . GLN A 1 81 ? -1.187 21.266 3.096 1 95.81 81 GLN A C 1
ATOM 645 O O . GLN A 1 81 ? -1.925 21.875 3.863 1 95.81 81 GLN A O 1
ATOM 650 N N . LEU A 1 82 ? 0.055 21.156 3.223 1 96.25 82 LEU A N 1
ATOM 651 C CA . LEU A 1 82 ? 0.729 21.859 4.305 1 96.25 82 LEU A CA 1
ATOM 652 C C . LEU A 1 82 ? 1.707 22.891 3.752 1 96.25 82 LEU A C 1
ATOM 654 O O . LEU A 1 82 ? 2.572 22.562 2.939 1 96.25 82 LEU A O 1
ATOM 658 N N . SER A 1 83 ? 1.516 24.109 4.133 1 94.5 83 SER A N 1
ATOM 659 C CA . SER A 1 83 ? 2.467 25.172 3.83 1 94.5 83 SER A CA 1
ATOM 660 C C . SER A 1 83 ? 3.49 25.328 4.949 1 94.5 83 SER A C 1
ATOM 662 O O . SER A 1 83 ? 3.131 25.656 6.082 1 94.5 83 SER A O 1
ATOM 664 N N . ASP A 1 84 ? 4.719 25.109 4.664 1 94.19 84 ASP A N 1
ATOM 665 C CA . ASP A 1 84 ? 5.836 25.266 5.594 1 94.19 84 ASP A CA 1
ATOM 666 C C . ASP A 1 84 ? 6.926 26.156 5.004 1 94.19 84 ASP A C 1
ATOM 668 O O . ASP A 1 84 ? 7.91 25.656 4.453 1 94.19 84 ASP A O 1
ATOM 672 N N . GLY A 1 85 ? 6.719 27.422 5.191 1 91.69 85 GLY A N 1
ATOM 673 C CA . GLY A 1 85 ? 7.664 28.344 4.586 1 91.69 85 GLY A CA 1
ATOM 674 C C . GLY A 1 85 ? 7.637 28.312 3.068 1 91.69 85 GLY A C 1
ATOM 675 O O . GLY A 1 85 ? 6.598 28.547 2.453 1 91.69 85 GLY A O 1
ATOM 676 N N . ASN A 1 86 ? 8.742 27.844 2.51 1 89.06 86 ASN A N 1
ATOM 677 C CA . ASN A 1 86 ? 8.852 27.797 1.056 1 89.06 86 ASN A CA 1
ATOM 678 C C . ASN A 1 86 ? 8.305 26.469 0.506 1 89.06 86 ASN A C 1
ATOM 680 O O . ASN A 1 86 ? 8.25 26.281 -0.71 1 89.06 86 ASN A O 1
ATOM 684 N N . PHE A 1 87 ? 7.852 25.656 1.448 1 89.44 87 PHE A N 1
ATOM 685 C CA . PHE A 1 87 ? 7.391 24.344 1.021 1 89.44 87 PHE A CA 1
ATOM 686 C C . PHE A 1 87 ? 5.871 24.281 0.981 1 89.44 87 PHE A C 1
ATOM 688 O O . PHE A 1 87 ? 5.199 24.844 1.855 1 89.44 87 PHE A O 1
ATOM 695 N N . LEU A 1 88 ? 5.414 23.734 -0.05 1 92.12 88 LEU A N 1
ATOM 696 C CA . LEU A 1 88 ? 4.023 23.312 -0.153 1 92.12 88 LEU A CA 1
ATOM 697 C C . LEU A 1 88 ? 3.926 21.812 -0.387 1 92.12 88 LEU A C 1
ATOM 699 O O . LEU A 1 88 ? 4.305 21.328 -1.452 1 92.12 88 LEU A O 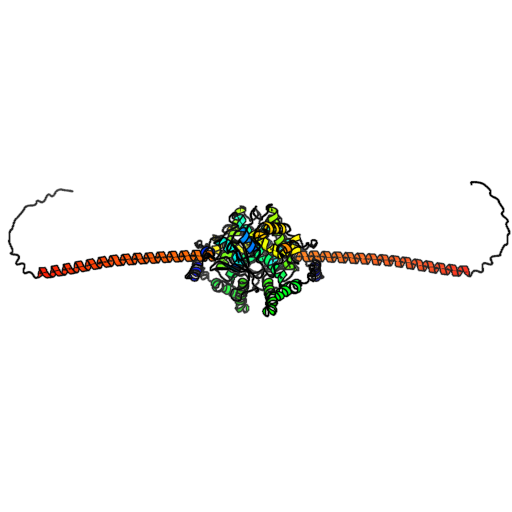1
ATOM 703 N N . LEU A 1 89 ? 3.367 21.156 0.601 1 92.38 89 LEU A N 1
ATOM 704 C CA . LEU A 1 89 ? 3.465 19.703 0.597 1 92.38 89 LEU A CA 1
ATOM 705 C C . LEU A 1 89 ? 2.096 19.078 0.376 1 92.38 89 LEU A C 1
ATOM 707 O O . LEU A 1 89 ? 1.123 19.438 1.042 1 92.38 89 LEU A O 1
ATOM 711 N N . PRO A 1 90 ? 2.09 18.109 -0.489 1 89.62 90 PRO A N 1
ATOM 712 C CA . PRO A 1 90 ? 0.875 17.297 -0.584 1 89.62 90 PRO A CA 1
ATOM 713 C C . PRO A 1 90 ? 0.71 16.344 0.594 1 89.62 90 PRO A C 1
ATOM 715 O O . PRO A 1 90 ? 1.658 16.125 1.353 1 89.62 90 PRO A O 1
ATOM 718 N N . LYS A 1 91 ? -0.441 15.758 0.72 1 89.56 91 LYS A N 1
ATOM 719 C CA . LYS A 1 91 ? -0.842 14.961 1.874 1 89.56 91 LYS A CA 1
ATOM 720 C C . LYS A 1 91 ? 0.165 13.852 2.146 1 89.56 91 LYS A C 1
ATOM 722 O O . LYS A 1 91 ? 0.551 13.625 3.295 1 89.56 91 LYS A O 1
ATOM 727 N N . GLU A 1 92 ? 0.68 13.18 1.172 1 85.75 92 GLU A N 1
ATOM 728 C CA . GLU A 1 92 ? 1.497 11.977 1.317 1 85.75 92 GLU A CA 1
ATOM 729 C C . GLU A 1 92 ? 2.887 12.312 1.847 1 85.75 92 GLU A C 1
ATOM 731 O O . GLU A 1 92 ? 3.592 11.445 2.359 1 85.75 92 GLU A O 1
ATOM 736 N N . GLU A 1 93 ? 3.256 13.602 1.777 1 88.94 93 GLU A N 1
ATOM 737 C CA . GLU A 1 93 ? 4.617 13.984 2.139 1 88.94 93 GLU A CA 1
ATOM 738 C C . GLU A 1 93 ? 4.648 14.727 3.471 1 88.94 93 GLU A C 1
ATOM 740 O O . GLU A 1 93 ? 5.715 14.938 4.047 1 88.94 93 GLU A O 1
ATOM 745 N N . ILE A 1 94 ? 3.512 15.055 3.998 1 93.94 94 ILE A N 1
ATOM 746 C CA . ILE A 1 94 ? 3.41 15.977 5.125 1 93.94 94 ILE A CA 1
ATOM 747 C C . ILE A 1 94 ? 4.102 15.375 6.348 1 93.94 94 ILE A C 1
ATOM 749 O O . ILE A 1 94 ? 4.988 16 6.938 1 93.94 94 ILE A O 1
ATOM 753 N N . ILE A 1 95 ? 3.758 14.172 6.68 1 93.62 95 ILE A N 1
ATOM 754 C CA . ILE A 1 95 ? 4.234 13.586 7.926 1 93.62 95 ILE A CA 1
ATOM 755 C C . ILE A 1 95 ? 5.746 13.375 7.852 1 93.62 95 ILE A C 1
ATOM 757 O O . ILE A 1 95 ? 6.469 13.695 8.797 1 93.62 95 ILE A O 1
ATOM 761 N N . MET A 1 96 ? 6.227 12.891 6.746 1 90.88 96 MET A N 1
ATOM 762 C CA . MET A 1 96 ? 7.664 12.695 6.582 1 90.88 96 MET A CA 1
ATOM 763 C C . MET A 1 96 ? 8.406 14.031 6.66 1 90.88 96 MET A C 1
ATOM 765 O O . MET A 1 96 ? 9.492 14.102 7.234 1 90.88 96 MET A O 1
ATOM 769 N N . HIS A 1 97 ? 7.82 15.023 6.074 1 91.75 97 HIS A N 1
ATOM 770 C CA . HIS A 1 97 ? 8.406 16.359 6.125 1 91.75 97 HIS A CA 1
ATOM 771 C C . HIS A 1 97 ? 8.5 16.859 7.562 1 91.75 97 HIS A C 1
ATOM 773 O O . HIS A 1 97 ? 9.547 17.375 7.98 1 91.75 97 HIS A O 1
ATOM 779 N N . LEU A 1 98 ? 7.457 16.719 8.281 1 94.44 98 LEU A N 1
ATOM 780 C CA . LEU A 1 98 ? 7.426 17.172 9.664 1 94.44 98 LEU A CA 1
ATOM 781 C C . LEU A 1 98 ? 8.43 16.391 10.516 1 94.44 98 LEU A C 1
ATOM 783 O O . LEU A 1 98 ? 9.109 16.969 11.359 1 94.44 98 LEU A O 1
ATOM 787 N N . GLN A 1 99 ? 8.531 15.117 10.227 1 93.06 99 GLN A N 1
ATOM 788 C CA . GLN A 1 99 ? 9.484 14.273 10.938 1 93.06 99 GLN A CA 1
ATOM 789 C C . GLN A 1 99 ? 10.922 14.695 10.648 1 93.06 99 GLN A C 1
ATOM 791 O O . GLN A 1 99 ? 11.789 14.625 11.523 1 93.06 99 GLN A O 1
ATOM 796 N N . THR A 1 100 ? 11.148 15.133 9.453 1 90.69 100 THR A N 1
ATOM 797 C CA . THR A 1 100 ? 12.5 15.43 8.992 1 90.69 100 THR A CA 1
ATOM 798 C C . THR A 1 100 ? 12.945 16.812 9.445 1 90.69 100 THR A C 1
ATOM 800 O O . THR A 1 100 ? 14.07 17 9.914 1 90.69 100 THR A O 1
ATOM 803 N N . PHE A 1 101 ? 12.031 17.812 9.391 1 91.06 101 PHE A N 1
ATOM 804 C CA . PHE A 1 101 ? 12.453 19.203 9.531 1 91.06 101 PHE A CA 1
ATOM 805 C C . PHE A 1 101 ? 11.977 19.781 10.852 1 91.06 101 PHE A C 1
ATOM 807 O O . PHE A 1 101 ? 12.453 20.828 11.289 1 91.06 101 PHE A O 1
ATOM 814 N N . HIS A 1 102 ? 11.086 19.125 11.461 1 93 102 HIS A N 1
ATOM 815 C CA . HIS A 1 102 ? 10.555 19.672 12.711 1 93 102 HIS A CA 1
ATOM 816 C C . HIS A 1 102 ? 10.82 18.719 13.875 1 93 102 HIS A C 1
ATOM 818 O O . HIS A 1 102 ? 11.953 18.594 14.336 1 93 102 HIS A O 1
ATOM 824 N N . LYS A 1 103 ? 9.891 17.875 14.266 1 94.5 103 LYS A N 1
ATOM 825 C CA . LYS A 1 103 ? 10.062 16.953 15.383 1 94.5 103 LYS A CA 1
ATOM 826 C C . LYS A 1 103 ? 9.719 15.523 14.969 1 94.5 103 LYS A C 1
ATOM 828 O O . LYS A 1 103 ? 8.625 15.258 14.477 1 94.5 103 LYS A O 1
ATOM 833 N N . ASP A 1 104 ? 10.656 14.688 15.203 1 95.31 104 ASP A N 1
ATOM 834 C CA . ASP A 1 104 ? 10.414 13.273 14.945 1 95.31 104 ASP A CA 1
ATOM 835 C C . ASP A 1 104 ? 9.797 12.594 16.172 1 95.31 104 ASP A C 1
ATOM 837 O O . ASP A 1 104 ? 10.5 12.242 17.109 1 95.31 104 ASP A O 1
ATOM 841 N N . ILE A 1 105 ? 8.57 12.289 16.109 1 96.38 105 ILE A N 1
ATOM 842 C CA . ILE A 1 105 ? 7.891 11.703 17.266 1 96.38 105 ILE A CA 1
ATOM 843 C C . ILE A 1 105 ? 8.219 10.219 17.359 1 96.38 105 ILE A C 1
ATOM 845 O O . ILE A 1 105 ? 7.863 9.555 18.328 1 96.38 105 ILE A O 1
ATOM 849 N N . ASP A 1 106 ? 8.969 9.648 16.344 1 96.19 106 ASP A N 1
ATOM 850 C CA . ASP A 1 106 ? 9.414 8.258 16.359 1 96.19 106 ASP A CA 1
ATOM 851 C C . ASP A 1 106 ? 10.859 8.156 16.844 1 96.19 106 ASP A C 1
ATOM 853 O O . ASP A 1 106 ? 11.492 7.109 16.703 1 96.19 106 ASP A O 1
ATOM 857 N N . GLU A 1 107 ? 11.414 9.188 17.375 1 94.69 107 GLU A N 1
ATOM 858 C CA . GLU A 1 107 ? 12.82 9.227 17.766 1 94.69 107 GLU A CA 1
ATOM 859 C C . GLU A 1 107 ? 13.148 8.148 18.781 1 94.69 107 GLU A C 1
ATOM 861 O O . GLU A 1 107 ? 14.242 7.586 18.781 1 94.69 107 GLU A O 1
ATOM 866 N N . PHE A 1 108 ? 12.273 7.75 19.609 1 95.19 108 PHE A N 1
ATOM 867 C CA . PHE A 1 108 ? 12.5 6.809 20.703 1 95.19 108 PHE A CA 1
ATOM 868 C C . PHE A 1 108 ? 12.414 5.371 20.203 1 95.19 108 PHE A C 1
ATOM 870 O O . PHE A 1 108 ? 12.75 4.434 20.938 1 95.19 108 PHE A O 1
ATOM 877 N N . LEU A 1 109 ? 12.023 5.172 19 1 96.44 109 LEU A N 1
ATOM 878 C CA . LEU A 1 109 ? 11.812 3.832 18.469 1 96.44 109 LEU A CA 1
ATOM 879 C C . LEU A 1 109 ? 13.141 3.182 18.094 1 96.44 109 LEU A C 1
ATOM 881 O O . LEU A 1 109 ? 14.047 3.854 17.594 1 96.44 109 LEU A O 1
ATOM 885 N N . THR A 1 110 ? 13.258 1.917 18.297 1 96.19 110 THR A N 1
ATOM 886 C CA . THR A 1 110 ? 14.359 1.128 17.766 1 96.19 110 THR A CA 1
ATOM 887 C C . THR A 1 110 ? 14.25 0.98 16.25 1 96.19 110 THR A C 1
ATOM 889 O O . THR A 1 110 ? 13.219 1.301 15.672 1 96.19 110 THR A O 1
ATOM 892 N N . ASP A 1 111 ? 15.242 0.519 15.602 1 94.25 111 ASP A N 1
ATOM 893 C CA . ASP A 1 111 ? 15.227 0.301 14.164 1 94.25 111 ASP A CA 1
ATOM 894 C C . ASP A 1 111 ? 14.125 -0.68 13.766 1 94.25 111 ASP A C 1
ATOM 896 O O . ASP A 1 111 ? 13.461 -0.498 12.742 1 94.25 111 ASP A O 1
ATOM 900 N N . GLN A 1 112 ? 13.984 -1.668 14.562 1 95.19 112 GLN A N 1
ATOM 901 C CA . GLN A 1 112 ? 12.938 -2.65 14.289 1 95.19 112 GLN A CA 1
ATOM 902 C C . GLN A 1 112 ? 11.555 -2.025 14.414 1 95.19 112 GLN A C 1
ATOM 904 O O . GLN A 1 112 ? 10.68 -2.264 13.57 1 95.19 112 GLN A O 1
ATOM 909 N N . GLN A 1 113 ? 11.414 -1.232 15.484 1 96.88 113 GLN A N 1
ATOM 910 C CA . GLN A 1 113 ? 10.125 -0.591 15.695 1 96.88 113 GLN A CA 1
ATOM 911 C C . GLN A 1 113 ? 9.82 0.417 14.594 1 96.88 113 GLN A C 1
ATOM 913 O O . GLN A 1 113 ? 8.672 0.537 14.156 1 96.88 113 GLN A O 1
ATOM 918 N N . ARG A 1 114 ? 10.812 1.108 14.188 1 96.19 114 ARG A N 1
ATOM 919 C CA . ARG A 1 114 ? 10.648 2.049 13.086 1 96.19 114 ARG A CA 1
ATOM 920 C C . ARG A 1 114 ? 10.273 1.32 11.797 1 96.19 114 ARG A C 1
ATOM 922 O O . ARG A 1 114 ? 9.477 1.82 11.008 1 96.19 114 ARG A O 1
ATOM 929 N N . SER A 1 115 ? 10.922 0.196 11.602 1 96.5 115 SER A N 1
ATOM 930 C CA . SER A 1 115 ? 10.602 -0.662 10.469 1 96.5 115 SER A CA 1
ATOM 931 C C . SER A 1 115 ? 9.141 -1.092 10.484 1 96.5 115 SER A C 1
ATOM 933 O O . SER A 1 115 ? 8.453 -1.019 9.469 1 96.5 115 SER A O 1
ATOM 935 N N . GLU A 1 116 ? 8.656 -1.49 11.609 1 97.5 116 GLU A N 1
ATOM 936 C CA . GLU A 1 116 ? 7.266 -1.907 11.773 1 97.5 116 GLU A CA 1
ATOM 937 C C . GLU A 1 116 ? 6.309 -0.742 11.531 1 97.5 116 GLU A C 1
ATOM 939 O O . GLU A 1 116 ? 5.293 -0.894 10.852 1 97.5 116 GLU A O 1
ATOM 944 N N . SER A 1 117 ? 6.668 0.35 12.141 1 97.69 117 SER A N 1
ATOM 945 C CA . SER A 1 117 ? 5.852 1.545 11.961 1 97.69 117 SER A CA 1
ATOM 946 C C . SER A 1 117 ? 5.684 1.883 10.484 1 97.69 117 SER A C 1
ATOM 948 O O . SER A 1 117 ? 4.574 2.172 10.031 1 97.69 117 SER A O 1
ATOM 950 N N . TYR A 1 118 ? 6.781 1.813 9.805 1 96.75 118 TYR A N 1
ATOM 951 C CA . TYR A 1 118 ? 6.75 2.135 8.383 1 96.75 118 TYR A CA 1
ATOM 952 C C . TYR A 1 118 ? 5.883 1.141 7.617 1 96.75 118 TYR A C 1
ATOM 954 O O . TYR A 1 118 ? 5.117 1.527 6.73 1 96.75 118 TYR A O 1
ATOM 962 N N . ALA A 1 119 ? 5.977 -0.12 7.906 1 98.06 119 ALA A N 1
ATOM 963 C CA . ALA A 1 119 ? 5.211 -1.164 7.23 1 98.06 119 ALA A CA 1
ATOM 964 C C . ALA A 1 119 ? 3.717 -0.997 7.48 1 98.06 119 ALA A C 1
ATOM 966 O O . ALA A 1 119 ? 2.918 -1.013 6.543 1 98.06 119 ALA A O 1
ATOM 967 N N . TYR A 1 120 ? 3.32 -0.778 8.727 1 98.56 120 TYR A N 1
ATOM 968 C CA . TYR A 1 120 ? 1.91 -0.633 9.062 1 98.56 120 TYR A CA 1
ATOM 969 C C . TYR A 1 120 ? 1.338 0.654 8.484 1 98.56 120 TYR A C 1
ATOM 971 O O . TYR A 1 120 ? 0.187 0.685 8.039 1 98.56 120 TYR A O 1
ATOM 979 N N . ARG A 1 121 ? 2.113 1.683 8.539 1 97.12 121 ARG A N 1
ATOM 980 C CA . ARG A 1 121 ? 1.647 2.939 7.961 1 97.12 121 ARG A CA 1
ATOM 981 C C . ARG A 1 121 ? 1.452 2.812 6.453 1 97.12 121 ARG A C 1
ATOM 983 O O . ARG A 1 121 ? 0.551 3.434 5.887 1 97.12 121 ARG A O 1
ATOM 990 N N . SER A 1 122 ? 2.355 2.045 5.875 1 96.19 122 SER A N 1
ATOM 991 C CA . SER A 1 122 ? 2.191 1.774 4.449 1 96.19 122 SER A CA 1
ATOM 992 C C . SER A 1 122 ? 0.897 1.015 4.176 1 96.19 122 SER A C 1
ATOM 994 O O . SER A 1 122 ? 0.173 1.333 3.232 1 96.19 122 SER A O 1
ATOM 996 N N . MET A 1 123 ? 0.615 0.049 4.965 1 97.25 123 MET A N 1
ATOM 997 C CA . MET A 1 123 ? -0.626 -0.711 4.848 1 97.25 123 MET A CA 1
ATOM 998 C C . MET A 1 123 ? -1.839 0.199 5.008 1 97.25 123 MET A C 1
ATOM 1000 O O . MET A 1 123 ? -2.801 0.1 4.246 1 97.25 123 MET A O 1
ATOM 1004 N N . LEU A 1 124 ? -1.722 1.069 5.949 1 97.19 124 LEU A N 1
ATOM 1005 C CA . LEU A 1 124 ? -2.801 2.008 6.238 1 97.19 124 LEU A CA 1
ATOM 1006 C C . LEU A 1 124 ? -3.023 2.957 5.066 1 97.19 124 LEU A C 1
ATOM 1008 O O . LEU A 1 124 ? -4.152 3.111 4.594 1 97.19 124 LEU A O 1
ATOM 1012 N N . SER A 1 125 ? -2.002 3.512 4.59 1 93.81 125 SER A N 1
ATOM 1013 C CA . SER A 1 125 ? -2.102 4.539 3.559 1 93.81 125 SER A CA 1
ATOM 1014 C C . SER A 1 125 ? -2.447 3.93 2.203 1 93.81 125 SER A C 1
ATOM 1016 O O . SER A 1 125 ? -3.199 4.52 1.425 1 93.81 125 SER A O 1
ATOM 1018 N N . GLU A 1 126 ? -1.922 2.697 1.976 1 92.81 126 GLU A N 1
ATOM 1019 C CA . GLU A 1 126 ? -2.029 2.152 0.625 1 92.81 126 GLU A CA 1
ATOM 1020 C C . GLU A 1 126 ? -3.227 1.216 0.501 1 92.81 126 GLU A C 1
ATOM 1022 O O . GLU A 1 126 ? -3.688 0.933 -0.606 1 92.81 126 GLU A O 1
ATOM 1027 N N . LYS A 1 127 ? -3.73 0.733 1.596 1 94.38 127 LYS A N 1
ATOM 1028 C CA . LYS A 1 127 ? -4.852 -0.198 1.514 1 94.38 127 LYS A CA 1
ATOM 1029 C C . LYS A 1 127 ? -6.078 0.357 2.23 1 94.38 127 LYS A C 1
ATOM 1031 O O . LYS A 1 127 ? -7.082 0.684 1.593 1 94.38 127 LYS A O 1
ATOM 1036 N N . LEU A 1 128 ? -5.918 0.618 3.459 1 95.62 128 LEU A N 1
ATOM 1037 C CA . LEU A 1 128 ? -7.07 0.972 4.277 1 95.62 128 LEU A CA 1
ATOM 1038 C C . LEU A 1 128 ? -7.637 2.326 3.865 1 95.62 128 LEU A C 1
ATOM 1040 O O . LEU A 1 128 ? -8.852 2.523 3.875 1 95.62 128 LEU A O 1
ATOM 1044 N N . GLN A 1 129 ? -6.801 3.254 3.539 1 94.06 129 GLN A N 1
ATOM 1045 C CA . GLN A 1 129 ? -7.273 4.562 3.098 1 94.06 129 GLN A CA 1
ATOM 1046 C C . GLN A 1 129 ? -8.055 4.453 1.79 1 94.06 129 GLN A C 1
ATOM 1048 O O . GLN A 1 129 ? -9.008 5.203 1.566 1 94.06 129 GLN A O 1
ATOM 1053 N N . ARG A 1 130 ? -7.691 3.562 0.959 1 93.88 130 ARG A N 1
ATOM 1054 C CA . ARG A 1 130 ? -8.414 3.352 -0.293 1 93.88 130 ARG A CA 1
ATOM 1055 C C . ARG A 1 130 ? -9.805 2.797 -0.036 1 93.88 130 ARG A C 1
ATOM 1057 O O . ARG A 1 130 ? -10.75 3.113 -0.763 1 93.88 130 ARG A O 1
ATOM 1064 N N . VAL A 1 131 ? -9.875 2.014 0.935 1 94.62 131 VAL A N 1
ATOM 1065 C CA . VAL A 1 131 ? -11.188 1.509 1.325 1 94.62 131 VAL A CA 1
ATOM 1066 C C . VAL A 1 131 ? -12.078 2.666 1.771 1 94.62 131 VAL A C 1
ATOM 1068 O O . VAL A 1 131 ? -13.266 2.717 1.43 1 94.62 131 VAL A O 1
ATOM 1071 N N . MET A 1 132 ? -11.523 3.555 2.516 1 93.31 132 MET A N 1
ATOM 1072 C CA . MET A 1 132 ? -12.258 4.738 2.959 1 93.31 132 MET A CA 1
ATOM 1073 C C . MET A 1 132 ? -12.742 5.559 1.767 1 93.31 132 MET A C 1
ATOM 1075 O O . MET A 1 132 ? -13.859 6.07 1.769 1 93.31 132 MET A O 1
ATOM 1079 N N . LEU A 1 133 ? -11.914 5.691 0.802 1 93.06 133 LEU A N 1
ATOM 1080 C CA . LEU A 1 133 ? -12.289 6.406 -0.412 1 93.06 133 LEU A CA 1
ATOM 1081 C C . LEU A 1 133 ? -13.438 5.703 -1.127 1 93.06 133 LEU A C 1
ATOM 1083 O O . LEU A 1 133 ? -14.344 6.359 -1.648 1 93.06 133 LEU A O 1
ATOM 1087 N N . TYR A 1 134 ? -13.336 4.414 -1.209 1 94.44 134 TYR A N 1
ATOM 1088 C CA . TYR A 1 134 ? -14.414 3.645 -1.826 1 94.44 134 TYR A CA 1
ATOM 1089 C C . TYR A 1 134 ? -15.742 3.9 -1.124 1 94.44 134 TYR A C 1
ATOM 1091 O O . TYR A 1 134 ? -16.75 4.168 -1.775 1 94.44 134 TYR A O 1
ATOM 1099 N N . CYS A 1 135 ? -15.703 3.871 0.185 1 91.19 135 CYS A N 1
ATOM 1100 C CA . CYS A 1 135 ? -16.906 4.039 0.986 1 91.19 135 CYS A CA 1
ATOM 1101 C C . CYS A 1 135 ? -17.484 5.441 0.821 1 91.19 135 CYS A C 1
ATOM 1103 O O . CYS A 1 135 ? -18.703 5.621 0.809 1 91.19 135 CYS A O 1
ATOM 1105 N N . ARG A 1 136 ? -16.688 6.34 0.634 1 89.75 136 ARG A N 1
ATOM 1106 C CA . ARG A 1 136 ? -17.109 7.734 0.59 1 89.75 136 ARG A CA 1
ATOM 1107 C C . ARG A 1 136 ? -17.594 8.117 -0.806 1 89.75 136 ARG A C 1
ATOM 1109 O O . ARG A 1 136 ? -18.625 8.781 -0.955 1 89.75 136 ARG A O 1
ATOM 1116 N N . TRP A 1 137 ? -16.891 7.586 -1.884 1 91.88 137 TRP A N 1
ATOM 1117 C CA . TRP A 1 137 ? -17.109 8.164 -3.205 1 91.88 137 TRP A CA 1
ATOM 1118 C C . TRP A 1 137 ? -17.703 7.137 -4.16 1 91.88 137 TRP A C 1
ATOM 1120 O O . TRP A 1 137 ? -18.328 7.496 -5.164 1 91.88 137 TRP A O 1
ATOM 1130 N N . VAL A 1 138 ? -17.469 5.934 -3.91 1 91.31 138 VAL A N 1
ATOM 1131 C CA . VAL A 1 138 ? -17.766 4.953 -4.945 1 91.31 138 VAL A CA 1
ATOM 1132 C C . VAL A 1 138 ? -19.031 4.188 -4.574 1 91.31 138 VAL A C 1
ATOM 1134 O O . VAL A 1 138 ? -19.875 3.91 -5.43 1 91.31 138 VAL A O 1
ATOM 1137 N N . ASP A 1 139 ? -19.125 3.867 -3.34 1 89.06 139 ASP A N 1
ATOM 1138 C CA . ASP A 1 139 ? -20.344 3.18 -2.908 1 89.06 139 ASP A CA 1
ATOM 1139 C C . ASP A 1 139 ? -21.578 3.98 -3.279 1 89.06 139 ASP A C 1
ATOM 1141 O O . ASP A 1 139 ? -21.734 5.133 -2.869 1 89.06 139 ASP A O 1
ATOM 1145 N N . SER A 1 140 ? -22.438 3.371 -3.967 1 86.62 140 SER A N 1
ATOM 1146 C CA . SER A 1 140 ? -23.578 4.074 -4.566 1 86.62 140 SER A CA 1
ATOM 1147 C C . SER A 1 140 ? -24.5 4.656 -3.498 1 86.62 140 SER A C 1
ATOM 1149 O O . SER A 1 140 ? -24.938 5.797 -3.611 1 86.62 140 SER A O 1
ATOM 1151 N N . ALA A 1 141 ? -24.797 3.904 -2.508 1 83.5 141 ALA A N 1
ATOM 1152 C CA . ALA A 1 141 ? -25.719 4.355 -1.468 1 83.5 141 ALA A CA 1
ATOM 1153 C C . ALA A 1 141 ? -25.141 5.535 -0.695 1 83.5 141 ALA A C 1
ATOM 1155 O O . ALA A 1 141 ? -25.797 6.562 -0.531 1 83.5 141 ALA A O 1
ATOM 1156 N N . THR A 1 142 ? -23.938 5.391 -0.264 1 84.12 142 THR A N 1
ATOM 1157 C CA . THR A 1 142 ? -23.297 6.445 0.514 1 84.12 142 THR A CA 1
ATOM 1158 C C . THR A 1 142 ? -23.078 7.691 -0.341 1 84.12 142 THR A C 1
ATOM 1160 O O . THR A 1 142 ? -23.266 8.812 0.131 1 84.12 142 THR A O 1
ATOM 1163 N N . TYR A 1 143 ? -22.703 7.418 -1.568 1 89.56 143 TYR A N 1
ATOM 1164 C CA . TYR A 1 143 ? -22.438 8.547 -2.455 1 89.56 143 TYR A CA 1
ATOM 1165 C C . TYR A 1 143 ? -23.703 9.359 -2.688 1 89.56 143 TYR A C 1
ATOM 1167 O O . TYR A 1 143 ? -23.688 10.594 -2.584 1 89.56 143 TYR A O 1
ATOM 1175 N N . ARG A 1 144 ? -24.766 8.742 -2.91 1 88.38 144 ARG A N 1
ATOM 1176 C CA . ARG A 1 144 ? -26.016 9.422 -3.27 1 88.38 144 ARG A CA 1
ATOM 1177 C C . ARG A 1 144 ? -26.672 10.039 -2.045 1 88.38 144 ARG A C 1
ATOM 1179 O O . ARG A 1 144 ? -27.25 11.133 -2.125 1 88.38 144 ARG A O 1
ATOM 1186 N N . GLU A 1 145 ? -26.484 9.398 -0.957 1 86.75 145 GLU A N 1
ATOM 1187 C CA . GLU A 1 145 ? -27.281 9.789 0.196 1 86.75 145 GLU A CA 1
ATOM 1188 C C . GLU A 1 145 ? -26.484 10.688 1.145 1 86.75 145 GLU A C 1
ATOM 1190 O O . GLU A 1 145 ? -27.078 11.461 1.904 1 86.75 145 GLU A O 1
ATOM 1195 N N . VAL A 1 146 ? -25.234 10.539 1.115 1 84.81 146 VAL A N 1
ATOM 1196 C CA . VAL A 1 146 ? -24.469 11.242 2.141 1 84.81 146 VAL A CA 1
ATOM 1197 C C . VAL A 1 146 ? -23.453 12.172 1.483 1 84.81 146 VAL A C 1
ATOM 1199 O O . VAL A 1 146 ? -23.547 13.398 1.612 1 84.81 146 VAL A O 1
ATOM 1202 N N . THR A 1 147 ? -22.625 11.602 0.692 1 87.19 147 THR A N 1
ATOM 1203 C CA . THR A 1 147 ? -21.469 12.344 0.198 1 87.19 147 THR A CA 1
ATOM 1204 C C . THR A 1 147 ? -21.906 13.461 -0.744 1 87.19 147 THR A C 1
ATOM 1206 O O . THR A 1 147 ? -21.547 14.625 -0.547 1 87.19 147 THR A O 1
ATOM 1209 N N . ARG A 1 148 ? -22.719 13.133 -1.718 1 89.81 148 ARG A N 1
ATOM 1210 C CA . ARG A 1 148 ? -23.109 14.109 -2.732 1 89.81 148 ARG A CA 1
ATOM 1211 C C . ARG A 1 148 ? -23.922 15.242 -2.121 1 89.81 148 ARG A C 1
ATOM 1213 O O . ARG A 1 148 ? -23.625 16.422 -2.352 1 89.81 148 ARG A O 1
ATOM 1220 N N . PRO A 1 149 ? -24.891 14.922 -1.337 1 88.06 149 PRO A N 1
ATOM 1221 C CA . PRO A 1 149 ? -25.641 16.016 -0.715 1 88.06 149 PRO A CA 1
ATOM 1222 C C . PRO A 1 149 ? -24.781 16.906 0.172 1 88.06 149 PRO A C 1
ATOM 1224 O O . PRO A 1 149 ? -24.953 18.125 0.196 1 88.06 149 PRO A O 1
ATOM 1227 N N . HIS A 1 150 ? -23.891 16.297 0.872 1 84.25 150 HIS A N 1
ATOM 1228 C CA . HIS A 1 150 ? -23 17.047 1.745 1 84.25 150 HIS A CA 1
ATOM 1229 C C . HIS A 1 150 ? -22.078 17.969 0.939 1 84.25 150 HIS A C 1
ATOM 1231 O O . HIS A 1 150 ? -21.828 19.109 1.337 1 84.25 150 HIS A O 1
ATOM 1237 N N . MET A 1 151 ? -21.641 17.531 -0.129 1 87.12 151 MET A N 1
ATOM 1238 C CA . MET A 1 151 ? -20.781 18.312 -1.002 1 87.12 151 MET A CA 1
ATOM 1239 C C . MET A 1 151 ? -21.562 19.453 -1.648 1 87.12 151 MET A C 1
ATOM 1241 O O . MET A 1 151 ? -21.062 20.578 -1.752 1 87.12 151 MET A O 1
ATOM 1245 N N . LYS A 1 152 ? -22.719 19.125 -2.088 1 87.12 152 LYS A N 1
ATOM 1246 C CA . LYS A 1 152 ? -23.547 20.125 -2.752 1 87.12 152 LYS A CA 1
ATOM 1247 C C . LYS A 1 152 ? -23.891 21.281 -1.806 1 87.12 152 LYS A C 1
ATOM 1249 O O . LYS A 1 152 ? -24.031 22.422 -2.236 1 87.12 152 LYS A O 1
ATOM 1254 N N . ARG A 1 153 ? -23.984 20.953 -0.612 1 85.19 153 ARG A N 1
ATOM 1255 C CA . ARG A 1 153 ? -24.359 21.953 0.389 1 85.19 153 ARG A CA 1
ATOM 1256 C C . ARG A 1 153 ? -23.203 22.906 0.676 1 85.19 153 ARG A C 1
ATOM 1258 O O . ARG A 1 153 ? -23.422 24.078 0.988 1 85.19 153 ARG A O 1
ATOM 1265 N N . HIS A 1 154 ? -22 22.422 0.548 1 84.5 154 HIS A N 1
ATOM 1266 C CA . HIS A 1 154 ? -20.875 23.188 1.078 1 84.5 154 HIS A CA 1
ATOM 1267 C C . HIS A 1 154 ? -20.016 23.75 -0.047 1 84.5 154 HIS A C 1
ATOM 1269 O O . HIS A 1 154 ? -19.328 24.75 0.132 1 84.5 154 HIS A O 1
ATOM 1275 N N . ILE A 1 155 ? -20.047 23.125 -1.164 1 86.5 155 ILE A N 1
ATOM 1276 C CA . ILE A 1 155 ? -19.297 23.641 -2.305 1 86.5 155 ILE A CA 1
ATOM 1277 C C . ILE A 1 155 ? -20.109 24.719 -3.004 1 86.5 155 ILE A C 1
ATOM 1279 O O . ILE A 1 155 ? -21.281 24.531 -3.295 1 86.5 155 ILE A O 1
ATOM 1283 N N . PRO A 1 156 ? -19.469 25.766 -3.236 1 87.12 156 PRO A N 1
ATOM 1284 C CA . PRO A 1 156 ? -20.188 26.875 -3.852 1 87.12 156 PRO A CA 1
ATOM 1285 C C . PRO A 1 156 ? -20.641 26.578 -5.277 1 87.12 156 PRO A C 1
ATOM 1287 O O . PRO A 1 156 ? -19.938 25.859 -6.012 1 87.12 156 PRO A O 1
ATOM 1290 N N . PHE A 1 157 ? -21.766 27.234 -5.645 1 86.56 157 PHE A N 1
ATOM 1291 C CA . PHE A 1 157 ? -22.25 27.188 -7.02 1 86.56 157 PHE A CA 1
ATOM 1292 C C . PHE A 1 157 ? -21.297 27.938 -7.949 1 86.56 157 PHE A C 1
ATOM 1294 O O . PHE A 1 157 ? -20.781 28.984 -7.594 1 86.56 157 PHE A O 1
ATOM 1301 N N . PRO A 1 158 ? -20.953 27.312 -9.156 1 88.62 158 PRO A N 1
ATOM 1302 C CA . PRO A 1 158 ? -21.531 26.203 -9.891 1 88.62 158 PRO A CA 1
ATOM 1303 C C . PRO A 1 158 ? -20.734 24.906 -9.742 1 88.62 158 PRO A C 1
ATOM 1305 O O . PRO A 1 158 ? -21.109 23.875 -10.312 1 88.62 158 PRO A O 1
ATOM 1308 N N . LEU A 1 159 ? -19.75 24.984 -8.977 1 85.94 159 LEU A N 1
ATOM 1309 C CA . LEU A 1 159 ? -18.875 23.828 -8.867 1 85.94 159 LEU A CA 1
ATOM 1310 C C . LEU A 1 159 ? -19.578 22.672 -8.148 1 85.94 159 LEU A C 1
ATOM 1312 O O . LEU A 1 159 ? -19.266 21.5 -8.383 1 85.94 159 LEU A O 1
ATOM 1316 N N . SER A 1 160 ? -20.594 23.062 -7.363 1 86.5 160 SER A N 1
ATOM 1317 C CA . SER A 1 160 ? -21.328 22.047 -6.598 1 86.5 160 SER A CA 1
ATOM 1318 C C . SER A 1 160 ? -22.109 21.109 -7.52 1 86.5 160 SER A C 1
ATOM 1320 O O . SER A 1 160 ? -22.453 20 -7.121 1 86.5 160 SER A O 1
ATOM 1322 N N . LEU A 1 161 ? -22.281 21.547 -8.734 1 86.19 161 LEU A N 1
ATOM 1323 C CA . LEU A 1 161 ? -23.094 20.781 -9.664 1 86.19 161 LEU A CA 1
ATOM 1324 C C . LEU A 1 161 ? -22.266 19.672 -10.328 1 86.19 161 LEU A C 1
ATOM 1326 O O . LEU A 1 161 ? -22.797 18.609 -10.664 1 86.19 161 LEU A O 1
ATOM 1330 N N . PHE A 1 162 ? -20.984 19.953 -10.398 1 90.25 162 PHE A N 1
ATOM 1331 C CA . PHE A 1 162 ? -20.219 19.031 -11.242 1 90.25 162 PHE A CA 1
ATOM 1332 C C . PHE A 1 162 ? -19.094 18.375 -10.461 1 90.25 162 PHE A C 1
ATOM 1334 O O . PHE A 1 162 ? -18.703 17.25 -10.766 1 90.25 162 PHE A O 1
ATOM 1341 N N . LEU A 1 163 ? -18.672 18.984 -9.477 1 88.62 163 LEU A N 1
ATOM 1342 C CA . LEU A 1 163 ? -17.438 18.562 -8.82 1 88.62 163 LEU A CA 1
ATOM 1343 C C . LEU A 1 163 ? -17.641 17.25 -8.086 1 88.62 163 LEU A C 1
ATOM 1345 O O . LEU A 1 163 ? -16.797 16.344 -8.164 1 88.62 163 LEU A O 1
ATOM 1349 N N . PRO A 1 164 ? -18.797 17.109 -7.43 1 90.06 164 PRO A N 1
ATOM 1350 C CA . PRO A 1 164 ? -19 15.82 -6.746 1 90.06 164 PRO A CA 1
ATOM 1351 C C . PRO A 1 164 ? -19.047 14.641 -7.711 1 90.06 164 PRO A C 1
ATOM 1353 O O . PRO A 1 164 ? -18.469 13.586 -7.43 1 90.06 164 PRO A O 1
ATOM 1356 N N . LYS A 1 165 ? -19.641 14.859 -8.805 1 91.5 165 LYS A N 1
ATOM 1357 C CA . LYS A 1 165 ? -19.703 13.797 -9.805 1 91.5 165 LYS A CA 1
ATOM 1358 C C . LYS A 1 165 ? -18.328 13.492 -10.383 1 91.5 165 LYS A C 1
ATOM 1360 O O . LYS A 1 165 ? -17.984 12.328 -10.594 1 91.5 165 LYS A O 1
ATOM 1365 N N . LYS A 1 166 ? -17.641 14.508 -10.609 1 90.94 166 LYS A N 1
ATOM 1366 C CA . LYS A 1 166 ? -16.281 14.328 -11.125 1 90.94 166 LYS A CA 1
ATOM 1367 C C . LYS A 1 166 ? -15.422 13.555 -10.133 1 90.94 166 LYS A C 1
ATOM 1369 O O . LYS A 1 166 ? -14.703 12.633 -10.523 1 90.94 166 LYS A O 1
ATOM 1374 N N . MET A 1 167 ? -15.5 13.914 -8.93 1 90.44 167 MET A N 1
ATOM 1375 C CA . MET A 1 167 ? -14.727 13.242 -7.895 1 90.44 167 MET A CA 1
ATOM 1376 C C . MET A 1 167 ? -15.148 11.789 -7.754 1 90.44 167 MET A C 1
ATOM 1378 O O . MET A 1 167 ? -14.305 10.906 -7.559 1 90.44 167 MET A O 1
ATOM 1382 N N . HIS A 1 168 ? -16.406 11.586 -7.887 1 93.12 168 HIS A N 1
ATOM 1383 C CA . HIS A 1 168 ? -16.953 10.234 -7.852 1 93.12 168 HIS A CA 1
ATOM 1384 C C . HIS A 1 168 ? -16.375 9.375 -8.969 1 93.12 168 HIS A C 1
ATOM 1386 O O . HIS A 1 168 ? -15.852 8.289 -8.719 1 93.12 168 HIS A O 1
ATOM 1392 N N . LEU A 1 169 ? -16.391 9.898 -10.125 1 91.88 169 LEU A N 1
ATOM 1393 C CA . LEU A 1 169 ? -15.938 9.156 -11.297 1 91.88 169 LEU A CA 1
ATOM 1394 C C . LEU A 1 169 ? -14.422 8.961 -11.273 1 91.88 169 LEU A C 1
ATOM 1396 O O . LEU A 1 169 ? -13.922 7.887 -11.594 1 91.88 169 LEU A O 1
ATOM 1400 N N . ASP A 1 170 ? -13.758 9.969 -10.844 1 88.44 170 ASP A N 1
ATOM 1401 C CA . ASP A 1 170 ? -12.305 9.891 -10.75 1 88.44 170 ASP A CA 1
ATOM 1402 C C . ASP A 1 170 ? -11.867 8.844 -9.727 1 88.44 170 ASP A C 1
ATOM 1404 O O . ASP A 1 170 ? -10.945 8.07 -9.984 1 88.44 170 ASP A O 1
ATOM 1408 N N . THR A 1 171 ? -12.539 8.867 -8.648 1 91.75 171 THR A N 1
ATOM 1409 C CA . THR A 1 171 ? -12.195 7.93 -7.586 1 91.75 171 THR A CA 1
ATOM 1410 C C . THR A 1 171 ? -12.523 6.5 -8 1 91.75 171 THR A C 1
ATOM 1412 O O . THR A 1 171 ? -11.766 5.57 -7.707 1 91.75 171 THR A O 1
ATOM 1415 N N . MET A 1 172 ? -13.609 6.363 -8.672 1 91.81 172 MET A N 1
ATOM 1416 C CA . MET A 1 172 ? -14.008 5.043 -9.156 1 91.81 172 MET A CA 1
ATOM 1417 C C . MET A 1 172 ? -12.969 4.469 -10.102 1 91.81 172 MET A C 1
ATOM 1419 O O . MET A 1 172 ? -12.594 3.299 -9.984 1 91.81 172 MET A O 1
ATOM 1423 N N . GLU A 1 173 ? -12.508 5.258 -10.945 1 86.88 173 GLU A N 1
ATOM 1424 C CA . GLU A 1 173 ? -11.5 4.82 -11.906 1 86.88 173 GLU A CA 1
ATOM 1425 C C . GLU A 1 173 ? -10.18 4.5 -11.211 1 86.88 173 GLU A C 1
ATOM 1427 O O . GLU A 1 173 ? -9.531 3.502 -11.523 1 86.88 173 GLU A O 1
ATOM 1432 N N . GLN A 1 174 ? -9.852 5.285 -10.305 1 87.31 174 GLN A N 1
ATOM 1433 C CA . GLN A 1 174 ? -8.609 5.09 -9.555 1 87.31 174 GLN A CA 1
ATOM 1434 C C . GLN A 1 174 ? -8.641 3.781 -8.773 1 87.31 174 GLN A C 1
ATOM 1436 O O . GLN A 1 174 ? -7.68 3.014 -8.797 1 87.31 174 GLN A O 1
ATOM 1441 N N . LEU A 1 175 ? -9.727 3.533 -8.086 1 90.69 175 LEU A N 1
ATOM 1442 C CA . LEU A 1 175 ? -9.828 2.357 -7.23 1 90.69 175 LEU A CA 1
ATOM 1443 C C . LEU A 1 175 ? -9.93 1.084 -8.062 1 90.69 175 LEU A C 1
ATOM 1445 O O . LEU A 1 175 ? -9.453 0.026 -7.641 1 90.69 175 LEU A O 1
ATOM 1449 N N . ARG A 1 176 ? -10.492 1.242 -9.227 1 84.56 176 ARG A N 1
ATOM 1450 C CA . ARG A 1 176 ? -10.508 0.103 -10.141 1 84.56 176 ARG A CA 1
ATOM 1451 C C . ARG A 1 176 ? -9.094 -0.323 -10.508 1 84.56 176 ARG A C 1
ATOM 1453 O O . ARG A 1 176 ? -8.789 -1.517 -10.555 1 84.56 176 ARG A O 1
ATOM 1460 N N . LEU A 1 177 ? -8.281 0.633 -10.68 1 76.88 177 LEU A N 1
ATOM 1461 C CA . LEU A 1 177 ? -6.895 0.361 -11.023 1 76.88 177 LEU A CA 1
ATOM 1462 C C . LEU A 1 177 ? -6.152 -0.27 -9.852 1 76.88 177 LEU A C 1
ATOM 1464 O O . LEU A 1 177 ? -5.203 -1.032 -10.047 1 76.88 177 LEU A O 1
ATOM 1468 N N . TYR A 1 178 ? -6.711 -0.006 -8.672 1 80.12 178 TYR A N 1
ATOM 1469 C CA . TYR A 1 178 ? -6.109 -0.56 -7.461 1 80.12 178 TYR A CA 1
ATOM 1470 C C . TYR A 1 178 ? -6.691 -1.932 -7.145 1 80.12 178 TYR A C 1
ATOM 1472 O O . TYR A 1 178 ? -6.32 -2.553 -6.145 1 80.12 178 TYR A O 1
ATOM 1480 N N . GLY A 1 179 ? -7.59 -2.367 -7.965 1 78.31 179 GLY A N 1
ATOM 1481 C CA . GLY A 1 179 ? -8.18 -3.684 -7.77 1 78.31 179 GLY A CA 1
ATOM 1482 C C . GLY A 1 179 ? -9.375 -3.672 -6.836 1 78.31 179 GLY A C 1
ATOM 1483 O O . GLY A 1 179 ? -9.773 -4.715 -6.32 1 78.31 179 GLY A O 1
ATOM 1484 N N . ILE A 1 180 ? -9.875 -2.498 -6.508 1 88.12 180 ILE A N 1
ATOM 1485 C CA . ILE A 1 180 ? -11.055 -2.377 -5.656 1 88.12 180 ILE A CA 1
ATOM 1486 C C . ILE A 1 180 ? -12.25 -1.917 -6.492 1 88.12 180 ILE A C 1
ATOM 1488 O O . ILE A 1 180 ? -12.445 -0.717 -6.703 1 88.12 180 ILE A O 1
ATOM 1492 N N . SER A 1 181 ? -13.047 -2.873 -6.906 1 85.62 181 SER A N 1
ATOM 1493 C CA . SER A 1 181 ? -14.172 -2.531 -7.777 1 85.62 181 SER A CA 1
ATOM 1494 C C . SER A 1 181 ? -15.5 -2.861 -7.117 1 85.62 181 SER A C 1
ATOM 1496 O O . SER A 1 181 ? -16.547 -2.373 -7.543 1 85.62 181 SER A O 1
ATOM 1498 N N . THR A 1 182 ? -15.359 -3.672 -6.086 1 84.38 182 THR A N 1
ATOM 1499 C CA . THR A 1 182 ? -16.609 -4.09 -5.457 1 84.38 182 THR A CA 1
ATOM 1500 C C . THR A 1 182 ? -16.562 -3.844 -3.951 1 84.38 182 THR A C 1
ATOM 1502 O O . THR A 1 182 ? -15.477 -3.725 -3.369 1 84.38 182 THR A O 1
ATOM 1505 N N . LYS A 1 183 ? -17.734 -3.803 -3.418 1 85.19 183 LYS A N 1
ATOM 1506 C CA . LYS A 1 183 ? -17.875 -3.609 -1.979 1 85.19 183 LYS A CA 1
ATOM 1507 C C . LYS A 1 183 ? -17.25 -4.766 -1.207 1 85.19 183 LYS A C 1
ATOM 1509 O O . LYS A 1 183 ? -16.641 -4.562 -0.151 1 85.19 183 LYS A O 1
ATOM 1514 N N . GLU A 1 184 ? -17.359 -5.914 -1.724 1 83 184 GLU A N 1
ATOM 1515 C CA . GLU A 1 184 ? -16.812 -7.105 -1.083 1 83 184 GLU A CA 1
ATOM 1516 C C . GLU A 1 184 ? -15.289 -7.031 -0.997 1 83 184 GLU A C 1
ATOM 1518 O O . GLU A 1 184 ? -14.703 -7.383 0.029 1 83 184 GLU A O 1
ATOM 1523 N N . GLN A 1 185 ? -14.734 -6.566 -2.049 1 86.31 185 GLN A N 1
ATOM 1524 C CA . GLN A 1 185 ? -13.281 -6.422 -2.064 1 86.31 185 GLN A CA 1
ATOM 1525 C C . GLN A 1 185 ? -12.82 -5.395 -1.032 1 86.31 185 GLN A C 1
ATOM 1527 O O . GLN A 1 185 ? -11.828 -5.617 -0.328 1 86.31 185 GLN A O 1
ATOM 1532 N N . ALA A 1 186 ? -13.562 -4.309 -0.978 1 90 186 ALA A N 1
ATOM 1533 C CA . ALA A 1 186 ? -13.242 -3.262 -0.012 1 90 186 ALA A CA 1
ATOM 1534 C C . ALA A 1 186 ? -13.352 -3.781 1.418 1 90 186 ALA A C 1
ATOM 1536 O O . ALA A 1 186 ? -12.492 -3.498 2.256 1 90 186 ALA A O 1
ATOM 1537 N N . TYR A 1 187 ? -14.289 -4.574 1.668 1 85.94 187 TYR A N 1
ATOM 1538 C CA . TYR A 1 187 ? -14.523 -5.082 3.016 1 85.94 187 TYR A CA 1
ATOM 1539 C C . TYR A 1 187 ? -13.43 -6.059 3.426 1 85.94 187 TYR A C 1
ATOM 1541 O O . TYR A 1 187 ? -12.992 -6.059 4.578 1 85.94 187 TYR A O 1
ATOM 1549 N N . VAL A 1 188 ? -13.078 -6.914 2.549 1 87.12 188 VAL A N 1
ATOM 1550 C CA . VAL A 1 188 ? -12.055 -7.906 2.855 1 87.12 188 VAL A CA 1
ATOM 1551 C C . VAL A 1 188 ? -10.742 -7.199 3.211 1 87.12 188 VAL A C 1
ATOM 1553 O O . VAL A 1 188 ? -10.047 -7.602 4.148 1 87.12 188 VAL A O 1
ATOM 1556 N N . ILE A 1 189 ? -10.461 -6.164 2.502 1 92.62 189 ILE A N 1
ATOM 1557 C CA . ILE A 1 189 ? -9.258 -5.391 2.771 1 92.62 189 ILE A CA 1
ATOM 1558 C C . ILE A 1 189 ? -9.367 -4.723 4.141 1 92.62 189 ILE A C 1
ATOM 1560 O O . ILE A 1 189 ? -8.43 -4.777 4.941 1 92.62 189 ILE A O 1
ATOM 1564 N N . ALA A 1 190 ? -10.523 -4.137 4.406 1 93.88 190 ALA A N 1
ATOM 1565 C CA . ALA A 1 190 ? -10.75 -3.48 5.691 1 93.88 190 ALA A CA 1
ATOM 1566 C C . ALA A 1 190 ? -10.625 -4.473 6.844 1 93.88 190 ALA A C 1
ATOM 1568 O O . ALA A 1 190 ? -9.922 -4.211 7.82 1 93.88 190 ALA A O 1
ATOM 1569 N N . ARG A 1 191 ? -11.242 -5.598 6.68 1 92.12 191 ARG A N 1
ATOM 1570 C CA . ARG A 1 191 ? -11.219 -6.645 7.695 1 92.12 191 ARG A CA 1
ATOM 1571 C C . ARG A 1 191 ? -9.789 -7.051 8.031 1 92.12 191 ARG A C 1
ATOM 1573 O O . ARG A 1 191 ? -9.398 -7.078 9.203 1 92.12 191 ARG A O 1
ATOM 1580 N N . ASP A 1 192 ? -9.07 -7.34 7.023 1 94.56 192 ASP A N 1
ATOM 1581 C CA . ASP A 1 192 ? -7.715 -7.844 7.23 1 94.56 192 ASP A CA 1
ATOM 1582 C C . ASP A 1 192 ? -6.809 -6.762 7.812 1 94.56 192 ASP A C 1
ATOM 1584 O O . ASP A 1 192 ? -5.988 -7.035 8.688 1 94.56 192 ASP A O 1
ATOM 1588 N N . CYS A 1 193 ? -6.918 -5.508 7.383 1 97 193 CYS A N 1
ATOM 1589 C CA . CYS A 1 193 ? -6.113 -4.41 7.902 1 97 193 CYS A CA 1
ATOM 1590 C C . CYS A 1 193 ? -6.441 -4.133 9.359 1 97 193 CYS A C 1
ATOM 1592 O O . CYS A 1 193 ? -5.539 -3.982 10.188 1 97 193 CYS A O 1
ATOM 1594 N N . TYR A 1 194 ? -7.754 -4.062 9.648 1 96.81 194 TYR A N 1
ATOM 1595 C CA . TYR A 1 194 ? -8.18 -3.814 11.023 1 96.81 194 TYR A CA 1
ATOM 1596 C C . TYR A 1 194 ? -7.715 -4.934 11.945 1 96.81 194 TYR A C 1
ATOM 1598 O O . TYR A 1 194 ? -7.219 -4.672 13.047 1 96.81 194 TYR A O 1
ATOM 1606 N N . THR A 1 195 ? -7.863 -6.164 11.477 1 96.12 195 THR A N 1
ATOM 1607 C CA . THR A 1 195 ? -7.422 -7.309 12.266 1 96.12 195 THR A CA 1
ATOM 1608 C C . THR A 1 195 ? -5.922 -7.23 12.539 1 96.12 195 THR A C 1
ATOM 1610 O O . THR A 1 195 ? -5.473 -7.496 13.656 1 96.12 195 THR A O 1
ATOM 1613 N N . ALA A 1 196 ? -5.168 -6.875 11.547 1 97.81 196 ALA A N 1
ATOM 1614 C CA . ALA A 1 196 ? -3.717 -6.777 11.68 1 97.81 196 ALA A CA 1
ATOM 1615 C C . ALA A 1 196 ? -3.332 -5.703 12.688 1 97.81 196 ALA A C 1
ATOM 1617 O O . ALA A 1 196 ? -2.529 -5.949 13.594 1 97.81 196 ALA A O 1
ATOM 1618 N N . LEU A 1 197 ? -3.928 -4.535 12.57 1 98.44 197 LEU A N 1
ATOM 1619 C CA . LEU A 1 197 ? -3.609 -3.43 13.469 1 98.44 197 LEU A CA 1
ATOM 1620 C C . LEU A 1 197 ? -4.027 -3.754 14.898 1 98.44 197 LEU A C 1
ATOM 1622 O O . LEU A 1 197 ? -3.299 -3.453 15.852 1 98.44 197 LEU A O 1
ATOM 1626 N N . ASN A 1 198 ? -5.215 -4.371 14.992 1 97.75 198 ASN A N 1
ATOM 1627 C CA . ASN A 1 198 ? -5.707 -4.75 16.312 1 97.75 198 ASN A CA 1
ATOM 1628 C C . ASN A 1 198 ? -4.789 -5.766 16.984 1 97.75 198 ASN A C 1
ATOM 1630 O O . ASN A 1 198 ? -4.496 -5.652 18.172 1 97.75 198 ASN A O 1
ATOM 1634 N N . ALA A 1 199 ? -4.371 -6.77 16.25 1 97.5 199 ALA A N 1
ATOM 1635 C CA . ALA A 1 199 ? -3.479 -7.801 16.766 1 97.5 199 ALA A CA 1
ATOM 1636 C C . ALA A 1 199 ? -2.146 -7.203 17.219 1 97.5 199 ALA A C 1
ATOM 1638 O O . ALA A 1 199 ? -1.592 -7.602 18.25 1 97.5 199 ALA A O 1
ATOM 1639 N N . LYS A 1 200 ? -1.63 -6.242 16.469 1 98 200 LYS A N 1
ATOM 1640 C CA . LYS A 1 200 ? -0.375 -5.586 16.828 1 98 200 LYS A CA 1
ATOM 1641 C C . LYS A 1 200 ? -0.509 -4.828 18.141 1 98 200 LYS A C 1
ATOM 1643 O O . LYS A 1 200 ? 0.351 -4.934 19.016 1 98 200 LYS A O 1
ATOM 1648 N N . LEU A 1 201 ? -1.575 -4.074 18.234 1 98 201 LEU A N 1
ATOM 1649 C CA . LEU A 1 201 ? -1.797 -3.299 19.453 1 98 201 LEU A CA 1
ATOM 1650 C C . LEU A 1 201 ? -2.029 -4.215 20.656 1 98 201 LEU A C 1
ATOM 1652 O O . LEU A 1 201 ? -1.529 -3.953 21.75 1 98 201 LEU A O 1
ATOM 1656 N N . GLU A 1 202 ? -2.752 -5.277 20.438 1 97.06 202 GLU A N 1
ATOM 1657 C CA . GLU A 1 202 ? -3.02 -6.254 21.484 1 97.06 202 GLU A CA 1
ATOM 1658 C C . GLU A 1 202 ? -1.727 -6.883 22 1 97.06 202 GLU A C 1
ATOM 1660 O O . GLU A 1 202 ? -1.537 -7.035 23.203 1 97.06 202 GLU A O 1
ATOM 1665 N N . SER A 1 203 ? -0.865 -7.195 21.125 1 96.19 203 SER A N 1
ATOM 1666 C CA . SER A 1 203 ? 0.392 -7.844 21.469 1 96.19 203 SER A CA 1
ATOM 1667 C C . SER A 1 203 ? 1.309 -6.895 22.234 1 96.19 203 SER A C 1
ATOM 1669 O O . SER A 1 203 ? 2.109 -7.332 23.078 1 96.19 203 SER A O 1
ATOM 1671 N N . ALA A 1 204 ? 1.241 -5.629 21.953 1 94.94 204 ALA A N 1
ATOM 1672 C CA . ALA A 1 204 ? 2.057 -4.648 22.672 1 94.94 204 ALA A CA 1
ATOM 1673 C C . ALA A 1 204 ? 1.641 -4.543 24.125 1 94.94 204 ALA A C 1
ATOM 1675 O O . ALA A 1 204 ? 2.488 -4.414 25.016 1 94.94 204 ALA A O 1
ATOM 1676 N N . GLY A 1 205 ? 0.365 -4.621 24.391 1 95.19 205 GLY A N 1
ATOM 1677 C CA . GLY A 1 205 ? -0.15 -4.531 25.75 1 95.19 205 GLY A CA 1
ATOM 1678 C C . GLY A 1 205 ? 0.026 -3.158 26.375 1 95.19 205 GLY A C 1
ATOM 1679 O O . GLY A 1 205 ? 0.017 -3.016 27.594 1 95.19 205 GLY A O 1
ATOM 1680 N N . THR A 1 206 ? 0.375 -2.193 25.641 1 96.62 206 THR A N 1
ATOM 1681 C CA . THR A 1 206 ? 0.592 -0.813 26.062 1 96.62 206 THR A CA 1
ATOM 1682 C C . THR A 1 206 ? -0.462 0.109 25.453 1 96.62 206 THR A C 1
ATOM 1684 O O . THR A 1 206 ? -1.206 -0.295 24.562 1 96.62 206 THR A O 1
ATOM 1687 N N . PRO A 1 207 ? -0.582 1.244 25.953 1 97.06 207 PRO A N 1
ATOM 1688 C CA . PRO A 1 207 ? -1.622 2.145 25.453 1 97.06 207 PRO A CA 1
ATOM 1689 C C . PRO A 1 207 ? -1.443 2.486 23.969 1 97.06 207 PRO A C 1
ATOM 1691 O O . PRO A 1 207 ? -2.426 2.734 23.281 1 97.06 207 PRO A O 1
ATOM 1694 N N . TYR A 1 208 ? -0.198 2.504 23.578 1 98.38 208 TYR A N 1
ATOM 1695 C CA . TYR A 1 208 ? 0.106 2.787 22.172 1 98.38 208 TYR A CA 1
ATOM 1696 C C . TYR A 1 208 ? 0.872 1.633 21.547 1 98.38 208 TYR A C 1
ATOM 1698 O O . TYR A 1 208 ? 1.254 0.681 22.219 1 98.38 208 TYR A O 1
ATOM 1706 N N . PHE A 1 209 ? 1.108 1.659 20.25 1 98.38 209 PHE A N 1
ATOM 1707 C CA . PHE A 1 209 ? 1.659 0.528 19.516 1 98.38 209 PHE A CA 1
ATOM 1708 C C . PHE A 1 209 ? 3.061 0.191 20 1 98.38 209 PHE A C 1
ATOM 1710 O O . PHE A 1 209 ? 3.477 -0.969 19.969 1 98.38 209 PHE A O 1
ATOM 1717 N N . PHE A 1 210 ? 3.824 1.257 20.406 1 98 210 PHE A N 1
ATOM 1718 C CA . PHE A 1 210 ? 5.223 1.006 20.75 1 98 210 PHE A CA 1
ATOM 1719 C C . PHE A 1 210 ? 5.531 1.494 22.156 1 98 210 PHE A C 1
ATOM 1721 O O . PHE A 1 210 ? 6.66 1.896 22.438 1 98 210 PHE A O 1
ATOM 1728 N N . GLY A 1 211 ? 4.512 1.518 23.031 1 97 211 GLY A N 1
ATOM 1729 C CA . GLY A 1 211 ? 4.801 1.894 24.406 1 97 211 GLY A CA 1
ATOM 1730 C C . GLY A 1 211 ? 3.824 2.912 24.969 1 97 211 GLY A C 1
ATOM 1731 O O . GLY A 1 211 ? 2.621 2.828 24.719 1 97 211 GLY A O 1
ATOM 1732 N N . ASP A 1 212 ? 4.391 3.855 25.719 1 96.62 212 ASP A N 1
ATOM 1733 C CA . ASP A 1 212 ? 3.543 4.75 26.5 1 96.62 212 ASP A CA 1
ATOM 1734 C C . ASP A 1 212 ? 3.43 6.121 25.844 1 96.62 212 ASP A C 1
ATOM 1736 O O . ASP A 1 212 ? 2.723 7 26.328 1 96.62 212 ASP A O 1
ATOM 1740 N N . GLN A 1 213 ? 4.074 6.227 24.719 1 96.12 213 GLN A N 1
ATOM 1741 C CA . GLN A 1 213 ? 4.004 7.473 23.953 1 96.12 213 GLN A CA 1
ATOM 1742 C C . GLN A 1 213 ? 3.508 7.223 22.531 1 96.12 213 GLN A C 1
ATOM 1744 O O . GLN A 1 213 ? 3.848 6.211 21.922 1 96.12 213 GLN A O 1
ATOM 1749 N N . PRO A 1 214 ? 2.738 8.18 22.047 1 97.62 214 PRO A N 1
ATOM 1750 C CA . PRO A 1 214 ? 2.24 7.996 20.672 1 97.62 214 PRO A CA 1
ATOM 1751 C C . PRO A 1 214 ? 3.344 8.109 19.625 1 97.62 214 PRO A C 1
ATOM 1753 O O . PRO A 1 214 ? 4.234 8.953 19.75 1 97.62 214 PRO A O 1
ATOM 1756 N N . SER A 1 215 ? 3.344 7.281 18.688 1 98.06 215 SER A N 1
ATOM 1757 C CA . SER A 1 215 ? 4.227 7.309 17.516 1 98.06 215 SER A CA 1
ATOM 1758 C C . SER A 1 215 ? 3.479 7.754 16.266 1 98.06 215 SER A C 1
ATOM 1760 O O . SER A 1 215 ? 2.277 8.023 16.328 1 98.06 215 SER A O 1
ATOM 1762 N N . ALA A 1 216 ? 4.211 7.84 15.156 1 97.5 216 ALA A N 1
ATOM 1763 C CA . ALA A 1 216 ? 3.602 8.211 13.883 1 97.5 216 ALA A CA 1
ATOM 1764 C C . ALA A 1 216 ? 2.527 7.211 13.477 1 97.5 216 ALA A C 1
ATOM 1766 O O . ALA A 1 216 ? 1.533 7.578 12.844 1 97.5 216 ALA A O 1
ATOM 1767 N N . LEU A 1 217 ? 2.738 5.969 13.859 1 98.44 217 LEU A N 1
ATOM 1768 C CA . LEU A 1 217 ? 1.727 4.961 13.562 1 98.44 217 LEU A CA 1
ATOM 1769 C C . LEU A 1 217 ? 0.44 5.238 14.336 1 98.44 217 LEU A C 1
ATOM 1771 O O . LEU A 1 217 ? -0.656 5.129 13.781 1 98.44 217 LEU A O 1
ATOM 1775 N N . ASP A 1 218 ? 0.561 5.625 15.57 1 98.69 218 ASP A N 1
ATOM 1776 C CA . ASP A 1 218 ? -0.607 5.91 16.406 1 98.69 218 ASP A CA 1
ATOM 1777 C C . ASP A 1 218 ? -1.424 7.062 15.82 1 98.69 218 ASP A C 1
ATOM 1779 O O . ASP A 1 218 ? -2.654 6.996 15.781 1 98.69 218 ASP A O 1
ATOM 1783 N N . VAL A 1 219 ? -0.747 8.062 15.383 1 97.75 219 VAL A N 1
ATOM 1784 C CA . VAL A 1 219 ? -1.432 9.242 14.875 1 97.75 219 VAL A CA 1
ATOM 1785 C C . VAL A 1 219 ? -2.107 8.914 13.547 1 97.75 219 VAL A C 1
ATOM 1787 O O . VAL A 1 219 ? -3.209 9.391 13.266 1 97.75 219 VAL A O 1
ATOM 1790 N N . ALA A 1 220 ? -1.429 8.141 12.727 1 97.94 220 ALA A N 1
ATOM 1791 C CA . ALA A 1 220 ? -2.02 7.723 11.461 1 97.94 220 ALA A CA 1
ATOM 1792 C C . ALA A 1 220 ? -3.285 6.902 11.688 1 97.94 220 ALA A C 1
ATOM 1794 O O . ALA A 1 220 ? -4.297 7.105 11.008 1 97.94 220 ALA A O 1
ATOM 1795 N N . VAL A 1 221 ? -3.209 5.996 12.594 1 98.5 221 VAL A N 1
ATOM 1796 C CA . VAL A 1 221 ? -4.352 5.148 12.914 1 98.5 221 VAL A CA 1
ATOM 1797 C C . VAL A 1 221 ? -5.48 6 13.492 1 98.5 221 VAL A C 1
ATOM 1799 O O . VAL A 1 221 ? -6.652 5.801 13.156 1 98.5 221 VAL A O 1
ATOM 1802 N N . PHE A 1 222 ? -5.117 6.945 14.398 1 97.38 222 PHE A N 1
ATOM 1803 C CA . PHE A 1 222 ? -6.105 7.859 14.961 1 97.38 222 PHE A CA 1
ATOM 1804 C C . PHE A 1 222 ? -6.898 8.547 13.859 1 97.38 222 PHE A C 1
ATOM 1806 O O . PHE A 1 222 ? -8.133 8.531 13.867 1 97.38 222 PHE A O 1
ATOM 1813 N N . GLY A 1 223 ? -6.191 9.156 12.938 1 96.12 223 GLY A N 1
ATOM 1814 C CA . GLY A 1 223 ? -6.859 9.852 11.844 1 96.12 223 GLY A CA 1
ATOM 1815 C C . GLY A 1 223 ? -7.816 8.969 11.07 1 96.12 223 GLY A C 1
ATOM 1816 O O . GLY A 1 223 ? -8.945 9.375 10.781 1 96.12 223 GLY A O 1
ATOM 1817 N N . HIS A 1 224 ? -7.387 7.785 10.758 1 96.56 224 HIS A N 1
ATOM 1818 C CA . HIS A 1 224 ? -8.219 6.855 10.008 1 96.56 224 HIS A CA 1
ATOM 1819 C C . HIS A 1 224 ? -9.461 6.457 10.797 1 96.56 224 HIS A C 1
ATOM 1821 O O . HIS A 1 224 ? -10.562 6.406 10.242 1 96.56 224 HIS A O 1
ATOM 1827 N N . ILE A 1 225 ? -9.25 6.141 12.039 1 96.19 225 ILE A N 1
ATOM 1828 C CA . ILE A 1 225 ? -10.352 5.629 12.859 1 96.19 225 ILE A CA 1
ATOM 1829 C C . ILE A 1 225 ? -11.406 6.715 13.039 1 96.19 225 ILE A C 1
ATOM 1831 O O . ILE A 1 225 ? -12.609 6.434 13.016 1 96.19 225 ILE A O 1
ATOM 1835 N N . VAL A 1 226 ? -11.008 7.941 13.203 1 93 226 VAL A N 1
ATOM 1836 C CA . VAL A 1 226 ? -11.961 9.039 13.328 1 93 226 VAL A CA 1
ATOM 1837 C C . VAL A 1 226 ? -12.82 9.117 12.07 1 93 226 VAL A C 1
ATOM 1839 O O . VAL A 1 226 ? -14.047 9.234 12.156 1 93 226 VAL A O 1
ATOM 1842 N N . ASP A 1 227 ? -12.195 8.984 10.961 1 90.94 227 ASP A N 1
ATOM 1843 C CA . ASP A 1 227 ? -12.93 9.008 9.703 1 90.94 227 ASP A CA 1
ATOM 1844 C C . ASP A 1 227 ? -13.844 7.789 9.578 1 90.94 227 ASP A C 1
ATOM 1846 O O . ASP A 1 227 ? -14.984 7.906 9.117 1 90.94 227 ASP A O 1
ATOM 1850 N N . ALA A 1 228 ? -13.32 6.668 9.953 1 91.94 228 ALA A N 1
ATOM 1851 C CA . ALA A 1 228 ? -14.062 5.414 9.82 1 91.94 228 ALA A CA 1
ATOM 1852 C C . ALA A 1 228 ? -15.289 5.406 10.734 1 91.94 228 ALA A C 1
ATOM 1854 O O . ALA A 1 228 ? -16.344 4.883 10.359 1 91.94 228 ALA A O 1
ATOM 1855 N N . MET A 1 229 ? -15.117 5.977 11.875 1 89.06 229 MET A N 1
ATOM 1856 C CA . MET A 1 229 ? -16.219 6.012 12.836 1 89.06 229 MET A CA 1
ATOM 1857 C C . MET A 1 229 ? -17.328 6.922 12.359 1 89.06 229 MET A C 1
ATOM 1859 O O . MET A 1 229 ? -18.484 6.758 12.75 1 89.06 229 MET A O 1
ATOM 1863 N N . GLY A 1 230 ? -17 7.816 11.484 1 82.12 230 GLY A N 1
ATOM 1864 C CA . GLY A 1 230 ? -18 8.695 10.906 1 82.12 230 GLY A CA 1
ATOM 1865 C C . GLY A 1 230 ? -18.672 8.102 9.68 1 82.12 230 GLY A C 1
ATOM 1866 O O . GLY A 1 230 ? -19.609 8.695 9.133 1 82.12 230 GLY A O 1
ATOM 1867 N N . ASN A 1 231 ? -18.203 7.004 9.281 1 82.94 231 ASN A N 1
ATOM 1868 C CA . ASN A 1 231 ? -18.734 6.324 8.109 1 82.94 231 ASN A CA 1
ATOM 1869 C C . ASN A 1 231 ? -19.609 5.129 8.5 1 82.94 231 ASN A C 1
ATOM 1871 O O . ASN A 1 231 ? -19.141 4.215 9.18 1 82.94 231 ASN A O 1
ATOM 1875 N N . THR A 1 232 ? -20.75 5.051 8.023 1 75.56 232 THR A N 1
ATOM 1876 C CA . THR A 1 232 ? -21.75 4.07 8.445 1 75.56 232 THR A CA 1
ATOM 1877 C C . THR A 1 232 ? -21.359 2.672 7.984 1 75.56 232 THR A C 1
ATOM 1879 O O . THR A 1 232 ? -21.734 1.678 8.602 1 75.56 232 THR A O 1
ATOM 1882 N N . GLN A 1 233 ? -20.641 2.6 6.961 1 78.19 233 GLN A N 1
ATOM 1883 C CA . GLN A 1 233 ? -20.266 1.293 6.422 1 78.19 233 GLN A CA 1
ATOM 1884 C C . GLN A 1 233 ? -19.094 0.695 7.18 1 78.19 233 GLN A C 1
ATOM 1886 O O . GLN A 1 233 ? -19.062 -0.509 7.438 1 78.19 233 GLN A O 1
ATOM 1891 N N . LEU A 1 234 ? -18.219 1.534 7.566 1 87.5 234 LEU A N 1
ATOM 1892 C CA . LEU A 1 234 ? -16.969 1.039 8.133 1 87.5 234 LEU A CA 1
ATOM 1893 C C . LEU A 1 234 ? -17.062 0.935 9.648 1 87.5 234 LEU A C 1
ATOM 1895 O O . LEU A 1 234 ? -16.297 0.198 10.273 1 87.5 234 LEU A O 1
ATOM 1899 N N . VAL A 1 235 ? -18.016 1.642 10.242 1 86.56 235 VAL A N 1
ATOM 1900 C CA . VAL A 1 235 ? -18.094 1.712 11.703 1 86.56 235 VAL A CA 1
ATOM 1901 C C . VAL A 1 235 ? -18.312 0.312 12.273 1 86.56 235 VAL A C 1
ATOM 1903 O O . VAL A 1 235 ? -17.672 -0.062 13.258 1 86.56 235 VAL A O 1
ATOM 1906 N N . SER A 1 236 ? -19.109 -0.438 11.656 1 84.25 236 SER A N 1
ATOM 1907 C CA . SER A 1 236 ? -19.391 -1.785 12.141 1 84.25 236 SER A CA 1
ATOM 1908 C C . SER A 1 236 ? -18.172 -2.689 12.008 1 84.25 236 SER A C 1
ATOM 1910 O O . SER A 1 236 ? -17.906 -3.51 12.883 1 84.25 236 SER A O 1
ATOM 1912 N N . THR A 1 237 ? -17.484 -2.525 10.914 1 88 237 THR A N 1
ATOM 1913 C CA . THR A 1 237 ? -16.297 -3.338 10.656 1 88 237 THR A CA 1
ATOM 1914 C C . THR A 1 237 ? -15.203 -3.033 11.68 1 88 237 THR A C 1
ATOM 1916 O O . THR A 1 237 ? -14.508 -3.941 12.141 1 88 237 THR A O 1
ATOM 1919 N N . VAL A 1 238 ? -15.109 -1.768 12.062 1 92.94 238 VAL A N 1
ATOM 1920 C CA . VAL A 1 238 ? -14.109 -1.366 13.047 1 92.94 238 VAL A CA 1
ATOM 1921 C C . VAL A 1 238 ? -14.461 -1.96 14.406 1 92.94 238 VAL A C 1
ATOM 1923 O O . VAL A 1 238 ? -13.594 -2.508 15.094 1 92.94 238 VAL A O 1
ATOM 1926 N N . HIS A 1 239 ? -15.695 -1.902 14.789 1 90.44 239 HIS A N 1
ATOM 1927 C CA . HIS A 1 239 ? -16.125 -2.43 16.078 1 90.44 239 HIS A CA 1
ATOM 1928 C C . HIS A 1 239 ? -15.898 -3.936 16.156 1 90.44 239 HIS A C 1
ATOM 1930 O O . HIS A 1 239 ? -15.547 -4.457 17.219 1 90.44 239 HIS A O 1
ATOM 1936 N N . GLN A 1 240 ? -16.047 -4.512 15.086 1 87.88 240 GLN A N 1
ATOM 1937 C CA . GLN A 1 240 ? -15.961 -5.969 15.062 1 87.88 240 GLN A CA 1
ATOM 1938 C C . GLN A 1 240 ? -14.508 -6.43 15.078 1 87.88 240 GLN A C 1
ATOM 1940 O O . GLN A 1 240 ? -14.156 -7.363 15.805 1 87.88 240 GLN A O 1
ATOM 1945 N N . HIS A 1 241 ? -13.695 -5.773 14.312 1 91.56 241 HIS A N 1
ATOM 1946 C CA . HIS A 1 241 ? -12.383 -6.344 14.062 1 91.56 241 HIS A CA 1
ATOM 1947 C C . HIS A 1 241 ? -11.289 -5.535 14.766 1 91.56 241 HIS A C 1
ATOM 1949 O O . HIS A 1 241 ? -10.156 -6 14.898 1 91.56 241 HIS A O 1
ATOM 1955 N N . ALA A 1 242 ? -11.648 -4.32 15.258 1 95.19 242 ALA A N 1
ATOM 1956 C CA . ALA A 1 242 ? -10.57 -3.482 15.789 1 95.19 242 ALA A CA 1
ATOM 1957 C C . ALA A 1 242 ? -11.07 -2.615 16.938 1 95.19 242 ALA A C 1
ATOM 1959 O O . ALA A 1 242 ? -10.883 -1.396 16.938 1 95.19 242 ALA A O 1
ATOM 1960 N N . PRO A 1 243 ? -11.594 -3.264 17.953 1 95.12 243 PRO A N 1
ATOM 1961 C CA . PRO A 1 243 ? -12.086 -2.482 19.078 1 95.12 243 PRO A CA 1
ATOM 1962 C C . PRO A 1 243 ? -10.969 -1.73 19.812 1 95.12 243 PRO A C 1
ATOM 1964 O O . PRO A 1 243 ? -11.195 -0.638 20.328 1 95.12 243 PRO A O 1
ATOM 1967 N N . LEU A 1 244 ? -9.805 -2.27 19.844 1 97.31 244 LEU A N 1
ATOM 1968 C CA . LEU A 1 244 ? -8.695 -1.628 20.547 1 97.31 244 LEU A CA 1
ATOM 1969 C C . LEU A 1 244 ? -8.297 -0.333 19.844 1 97.31 244 LEU A C 1
ATOM 1971 O O . LEU A 1 244 ? -7.738 0.569 20.484 1 97.31 244 LEU A O 1
ATOM 1975 N N . LEU A 1 245 ? -8.508 -0.291 18.578 1 97.81 245 LEU A N 1
ATOM 1976 C CA . LEU A 1 245 ? -8.164 0.918 17.828 1 97.81 245 LEU A CA 1
ATOM 1977 C C . LEU A 1 245 ? -9.094 2.066 18.203 1 97.81 245 LEU A C 1
ATOM 1979 O O . LEU A 1 245 ? -8.695 3.232 18.172 1 97.81 245 LEU A O 1
ATOM 1983 N N . ILE A 1 246 ? -10.328 1.716 18.531 1 95.88 246 ILE A N 1
ATOM 1984 C CA . ILE A 1 246 ? -11.266 2.725 19 1 95.88 246 ILE A CA 1
ATOM 1985 C C . ILE A 1 246 ? -10.781 3.311 20.328 1 95.88 246 ILE A C 1
ATOM 1987 O O . ILE A 1 246 ? -10.758 4.531 20.5 1 95.88 246 ILE A O 1
ATOM 1991 N N . THR A 1 247 ? -10.352 2.434 21.156 1 96.44 247 THR A N 1
ATOM 1992 C CA . THR A 1 247 ? -9.828 2.859 22.438 1 96.44 247 THR A CA 1
ATOM 1993 C C . THR A 1 247 ? -8.594 3.744 22.266 1 96.44 247 THR A C 1
ATOM 1995 O O . THR A 1 247 ? -8.438 4.746 22.953 1 96.44 247 THR A O 1
ATOM 1998 N N . LEU A 1 248 ? -7.75 3.354 21.375 1 97.5 248 LEU A N 1
ATOM 1999 C CA . LEU A 1 248 ? -6.559 4.137 21.062 1 97.5 248 LEU A CA 1
ATOM 2000 C C . LEU A 1 248 ? -6.938 5.535 20.578 1 97.5 248 LEU A C 1
ATOM 2002 O O . LEU A 1 248 ? -6.344 6.527 21.016 1 97.5 248 LEU A O 1
ATOM 2006 N N . ALA A 1 249 ? -7.902 5.559 19.672 1 96.19 249 ALA A N 1
ATOM 2007 C CA . ALA A 1 249 ? -8.336 6.84 19.125 1 96.19 249 ALA A CA 1
ATOM 2008 C C . ALA A 1 249 ? -8.945 7.727 20.203 1 96.19 249 ALA A C 1
ATOM 2010 O O . ALA A 1 249 ? -8.703 8.938 20.219 1 96.19 249 ALA A O 1
ATOM 2011 N N . GLU A 1 250 ? -9.688 7.133 21.078 1 93.94 250 GLU A N 1
ATOM 2012 C CA . GLU A 1 250 ? -10.258 7.879 22.188 1 93.94 250 GLU A CA 1
ATOM 2013 C C . GLU A 1 250 ? -9.172 8.438 23.094 1 93.94 250 GLU A C 1
ATOM 2015 O O . GLU A 1 250 ? -9.281 9.57 23.578 1 93.94 250 GLU A O 1
ATOM 2020 N N . ARG A 1 251 ? -8.203 7.668 23.344 1 95 251 ARG A N 1
ATOM 2021 C CA . ARG A 1 251 ? -7.086 8.094 24.188 1 95 251 ARG A CA 1
ATOM 2022 C C . ARG A 1 251 ? -6.387 9.312 23.594 1 95 251 ARG A C 1
ATOM 2024 O O . ARG A 1 251 ? -6.09 10.273 24.312 1 95 251 ARG A O 1
ATOM 2031 N N . ILE A 1 252 ? -6.125 9.289 22.328 1 95.5 252 ILE A N 1
ATOM 2032 C CA . ILE A 1 252 ? -5.449 10.406 21.672 1 95.5 252 ILE A CA 1
ATOM 2033 C C . ILE A 1 252 ? -6.363 11.625 21.656 1 95.5 252 ILE A C 1
ATOM 2035 O O . ILE A 1 252 ? -5.918 12.75 21.906 1 95.5 252 ILE A O 1
ATOM 2039 N N . ARG A 1 253 ? -7.637 11.414 21.344 1 92.69 253 ARG A N 1
ATOM 2040 C CA . ARG A 1 253 ? -8.609 12.5 21.375 1 92.69 253 ARG A CA 1
ATOM 2041 C C . ARG A 1 253 ? -8.617 13.195 22.734 1 92.69 253 ARG A C 1
ATOM 2043 O O . ARG A 1 253 ? -8.5 14.422 22.797 1 92.69 253 ARG A O 1
ATOM 2050 N N . ASP A 1 254 ? -8.672 12.422 23.781 1 91.12 254 ASP A N 1
ATOM 2051 C CA . ASP A 1 254 ? -8.781 12.953 25.125 1 91.12 254 ASP A CA 1
ATOM 2052 C C . ASP A 1 254 ? -7.492 13.648 25.562 1 91.12 254 ASP A C 1
ATOM 2054 O O . ASP A 1 254 ? -7.531 14.664 26.25 1 91.12 254 ASP A O 1
ATOM 2058 N N . ALA A 1 255 ? -6.414 13.156 25.172 1 92.25 255 ALA A N 1
ATOM 2059 C CA . ALA A 1 255 ? -5.117 13.664 25.609 1 92.25 255 ALA A CA 1
ATOM 2060 C C . ALA A 1 255 ? -4.715 14.906 24.828 1 92.25 255 ALA A C 1
ATOM 2062 O O . ALA A 1 255 ? -4.074 15.805 25.359 1 92.25 255 ALA A O 1
ATOM 2063 N N . TYR A 1 256 ? -5.137 14.922 23.547 1 91.25 256 TYR A N 1
ATOM 2064 C CA . TYR A 1 256 ? -4.504 15.945 22.719 1 91.25 256 TYR A CA 1
ATOM 2065 C C . TYR A 1 256 ? -5.547 16.844 22.062 1 91.25 256 TYR A C 1
ATOM 2067 O O . TYR A 1 256 ? -5.211 17.906 21.547 1 91.25 256 TYR A O 1
ATOM 2075 N N . PHE A 1 257 ? -6.766 16.5 22.031 1 86.25 257 PHE A N 1
ATOM 2076 C CA . PHE A 1 257 ? -7.801 17.312 21.406 1 86.25 257 PHE A CA 1
ATOM 2077 C C . PHE A 1 257 ? -8.758 17.875 22.453 1 86.25 257 PHE A C 1
ATOM 2079 O O . PHE A 1 257 ? -9.57 18.75 22.156 1 86.25 257 PHE A O 1
ATOM 2086 N N . GLY A 1 258 ? -9.062 17.25 23.719 1 72.69 258 GLY A N 1
ATOM 2087 C CA . GLY A 1 258 ? -10.031 17.594 24.75 1 72.69 258 GLY A CA 1
ATOM 2088 C C . GLY A 1 258 ? -9.68 18.859 25.5 1 72.69 258 GLY A C 1
ATOM 2089 O O . GLY A 1 258 ? -10.484 19.375 26.281 1 72.69 258 GLY A O 1
ATOM 2090 N N . ALA A 1 259 ? -8.445 19.234 25.531 1 54.66 259 ALA A N 1
ATOM 2091 C CA . ALA A 1 259 ? -8.195 20.281 26.5 1 54.66 259 ALA A CA 1
ATOM 2092 C C . ALA A 1 259 ? -9.055 21.516 26.219 1 54.66 259 ALA A C 1
ATOM 2094 O O . ALA A 1 259 ? -9.234 21.906 25.062 1 54.66 259 ALA A O 1
ATOM 2095 N N . PRO A 1 260 ? -10.047 21.75 27.078 1 46.03 260 PRO A N 1
ATOM 2096 C CA . PRO A 1 260 ? -10.945 22.922 27.094 1 46.03 260 PRO A CA 1
ATOM 2097 C C . PRO A 1 260 ? -10.359 24.125 26.359 1 46.03 260 PRO A C 1
ATOM 2099 O O . PRO A 1 260 ? -11.102 24.906 25.781 1 46.03 260 PRO A O 1
ATOM 2102 N N . GLY A 1 261 ? -9.234 24.688 26.719 1 41.94 261 GLY A N 1
ATOM 2103 C CA . GLY A 1 261 ? -8.664 25.953 26.297 1 41.94 261 GLY A CA 1
ATOM 2104 C C . GLY A 1 261 ? -8.391 26.016 24.797 1 41.94 261 GLY A C 1
ATOM 2105 O O . GLY A 1 261 ? -7.855 27.016 24.312 1 41.94 261 GLY A O 1
ATOM 2106 N N . GLU A 1 262 ? -8.289 24.922 24.188 1 46.97 262 GLU A N 1
ATOM 2107 C CA . GLU A 1 262 ? -7.852 25 22.797 1 46.97 262 GLU A CA 1
ATOM 2108 C C . GLU A 1 262 ? -9.008 25.344 21.875 1 46.97 262 GLU A C 1
ATOM 2110 O O . GLU A 1 262 ? -9.023 24.938 20.703 1 46.97 262 GLU A O 1
ATOM 2115 N N . GLN A 1 263 ? -10.164 25.516 22.406 1 42.34 263 GLN A N 1
ATOM 2116 C CA . GLN A 1 263 ? -11.078 26.109 21.422 1 42.34 263 GLN A CA 1
ATOM 2117 C C . GLN A 1 263 ? -10.398 27.234 20.641 1 42.34 263 GLN A C 1
ATOM 2119 O O . GLN A 1 263 ? -9.859 28.172 21.234 1 42.34 263 GLN A O 1
ATOM 2124 N N . PRO A 1 264 ? -10.172 26.938 19.406 1 43.75 264 PRO A N 1
ATOM 2125 C CA . PRO A 1 264 ? -9.555 27.875 18.469 1 43.75 264 PRO A CA 1
ATOM 2126 C C . PRO A 1 264 ? -10.156 29.281 18.562 1 43.75 264 PRO A C 1
ATOM 2128 O O . PRO A 1 264 ? -10.062 30.062 17.609 1 43.75 264 PRO A O 1
ATOM 2131 N N . SER A 1 265 ? -10.992 29.625 19.516 1 39.31 265 SER A N 1
ATOM 2132 C CA . SER A 1 265 ? -11.539 30.891 19.047 1 39.31 265 SER A CA 1
ATOM 2133 C C . SER A 1 265 ? -10.43 31.812 18.531 1 39.31 265 SER A C 1
ATOM 2135 O O . SER A 1 265 ? -10.492 32.281 17.391 1 39.31 265 SER A O 1
ATOM 2137 N N . SER A 1 266 ? -10.141 32.969 19.328 1 36.28 266 SER A N 1
ATOM 2138 C CA . SER A 1 266 ? -9.617 34.25 18.922 1 36.28 266 SER A CA 1
ATOM 2139 C C . SER A 1 266 ? -8.164 34.156 18.453 1 36.28 266 SER A C 1
ATOM 2141 O O . SER A 1 266 ? -7.438 33.25 18.875 1 36.28 266 SER A O 1
ATOM 2143 N N . LEU A 1 267 ? -7.75 34.688 17.219 1 37.62 267 LEU A N 1
ATOM 2144 C CA . LEU A 1 267 ? -6.473 35.094 16.641 1 37.62 267 LEU A CA 1
ATOM 2145 C C . LEU A 1 267 ? -5.445 35.375 17.734 1 37.62 267 LEU A C 1
ATOM 2147 O O . LEU A 1 267 ? -4.832 36.438 17.766 1 37.62 267 LEU A O 1
ATOM 2151 N N . SER A 1 268 ? -5.613 34.938 18.859 1 40.47 268 SER A N 1
ATOM 2152 C CA . SER A 1 268 ? -4.512 35.438 19.688 1 40.47 268 SER A CA 1
ATOM 2153 C C . SER A 1 268 ? -3.193 34.781 19.297 1 40.47 268 SER A C 1
ATOM 2155 O O . SER A 1 268 ? -3.164 33.594 18.938 1 40.47 268 SER A O 1
ATOM 2157 N N . GLU A 1 269 ? -2.156 35.469 18.75 1 47.47 269 GLU A N 1
ATOM 2158 C CA . GLU A 1 269 ? -0.768 35.25 18.359 1 47.47 269 GLU A CA 1
ATOM 2159 C C . GLU A 1 269 ? -0.146 34.094 19.156 1 47.47 269 GLU A C 1
ATOM 2161 O O . GLU A 1 269 ? 0.774 33.438 18.672 1 47.47 269 GLU A O 1
ATOM 2166 N N . GLU A 1 270 ? -0.721 33.688 20.406 1 54.31 270 GLU A N 1
ATOM 2167 C CA . GLU A 1 270 ? -0.012 32.812 21.312 1 54.31 270 GLU A CA 1
ATOM 2168 C C . GLU A 1 270 ? -0.625 31.406 21.312 1 54.31 270 GLU A C 1
ATOM 2170 O O . GLU A 1 270 ? -0.077 30.469 21.922 1 54.31 270 GLU A O 1
ATOM 2175 N N . ALA A 1 271 ? -1.65 31.125 20.5 1 64.62 271 ALA A N 1
ATOM 2176 C CA . ALA A 1 271 ? -2.348 29.844 20.641 1 64.62 271 ALA A CA 1
ATOM 2177 C C . ALA A 1 271 ? -1.663 28.75 19.828 1 64.62 271 ALA A C 1
ATOM 2179 O O . ALA A 1 271 ? -1.181 29.016 18.719 1 64.62 271 ALA A O 1
ATOM 2180 N N . MET A 1 272 ? -1.492 27.609 20.422 1 81.06 272 MET A N 1
ATOM 2181 C CA . MET A 1 272 ? -0.875 26.453 19.781 1 81.06 272 MET A CA 1
ATOM 2182 C C . MET A 1 272 ? -1.684 26 18.578 1 81.06 272 MET A C 1
ATOM 2184 O O . MET A 1 272 ? -1.123 25.469 17.609 1 81.06 272 MET A O 1
ATOM 2188 N N . TYR A 1 273 ? -3.018 26.281 18.609 1 84.38 273 TYR A N 1
ATOM 2189 C CA . TYR A 1 273 ? -3.891 25.875 17.516 1 84.38 273 TYR A CA 1
ATOM 2190 C C . TYR A 1 273 ? -4.867 26.984 17.141 1 84.38 273 TYR A C 1
ATOM 2192 O O . TYR A 1 273 ? -5.453 27.625 18.016 1 84.38 273 TYR A O 1
ATOM 2200 N N . SER A 1 274 ? -4.98 27.359 15.883 1 86.94 274 SER A N 1
ATOM 2201 C CA . SER A 1 274 ? -5.93 28.344 15.383 1 86.94 274 SER A CA 1
ATOM 2202 C C . SER A 1 274 ? -6.531 27.906 14.047 1 86.94 274 SER A C 1
ATOM 2204 O O . SER A 1 274 ? -5.965 27.078 13.352 1 86.94 274 SER A O 1
ATOM 2206 N N . GLU A 1 275 ? -7.75 28.297 13.773 1 88.81 275 GLU A N 1
ATOM 2207 C CA . GLU A 1 275 ? -8.414 28.016 12.508 1 88.81 275 GLU A CA 1
ATOM 2208 C C . GLU A 1 275 ? -9.078 29.266 11.938 1 88.81 275 GLU A C 1
ATOM 2210 O O . GLU A 1 275 ? -9.461 30.172 12.695 1 88.81 275 GLU A O 1
ATOM 2215 N N . ASN A 1 276 ? -9.195 29.375 10.664 1 87.88 276 ASN A N 1
ATOM 2216 C CA . ASN A 1 276 ? -9.836 30.531 10.047 1 87.88 276 ASN A CA 1
ATOM 2217 C C . ASN A 1 276 ? -11.352 30.516 10.258 1 87.88 276 ASN A C 1
ATOM 2219 O O . ASN A 1 276 ? -11.969 31.562 10.438 1 87.88 276 ASN A O 1
ATOM 2223 N N . GLN A 1 277 ? -11.906 29.297 10.172 1 84.25 277 GLN A N 1
ATOM 2224 C CA . GLN A 1 277 ? -13.328 29.031 10.367 1 84.25 277 GLN A CA 1
ATOM 2225 C C . GLN A 1 277 ? -13.562 27.562 10.727 1 84.25 277 GLN A C 1
ATOM 2227 O O . GLN A 1 277 ? -12.695 26.719 10.5 1 84.25 277 GLN A O 1
ATOM 2232 N N . PRO A 1 278 ? -14.688 27.344 11.359 1 82 278 PRO A N 1
ATOM 2233 C CA . PRO A 1 278 ? -14.984 25.938 11.633 1 82 278 PRO A CA 1
ATOM 2234 C C . PRO A 1 278 ? -15.141 25.109 10.359 1 82 278 PRO A C 1
ATOM 2236 O O . PRO A 1 278 ? -15.609 25.625 9.336 1 82 278 PRO A O 1
ATOM 2239 N N . ASN A 1 279 ? -14.617 23.891 10.438 1 83.69 279 ASN A N 1
ATOM 2240 C CA . ASN A 1 279 ? -14.734 23.016 9.273 1 83.69 279 ASN A CA 1
ATOM 2241 C C . ASN A 1 279 ? -16.188 22.688 8.969 1 83.69 279 ASN A C 1
ATOM 2243 O O . ASN A 1 279 ? -16.969 22.391 9.883 1 83.69 279 ASN A O 1
ATOM 2247 N N . TYR A 1 280 ? -16.531 22.641 7.762 1 72 280 TYR A N 1
ATOM 2248 C CA . TYR A 1 280 ? -17.906 22.469 7.301 1 72 280 TYR A CA 1
ATOM 2249 C C . TYR A 1 280 ? -18.391 21.047 7.551 1 72 280 TYR A C 1
ATOM 2251 O O . TYR A 1 280 ? -19.594 20.797 7.605 1 72 280 TYR A O 1
ATOM 2259 N N . PHE A 1 281 ? -17.469 20.141 7.602 1 70.81 281 PHE A N 1
ATOM 2260 C CA . PHE A 1 281 ? -17.812 18.719 7.676 1 70.81 281 PHE A CA 1
ATOM 2261 C C . PHE A 1 281 ? -17.672 18.203 9.102 1 70.81 281 PHE A C 1
ATOM 2263 O O . PHE A 1 281 ? -18.016 17.062 9.391 1 70.81 281 PHE A O 1
ATOM 2270 N N . THR A 1 282 ? -16.969 18.938 9.805 1 62.91 282 THR A N 1
ATOM 2271 C CA . THR A 1 282 ? -16.625 18.453 11.141 1 62.91 282 THR A CA 1
ATOM 2272 C C . THR A 1 282 ? -17.828 18.547 12.078 1 62.91 282 THR A C 1
ATOM 2274 O O . THR A 1 282 ? -18.359 19.641 12.289 1 62.91 282 THR A O 1
ATOM 2277 N N . THR A 1 283 ? -18.562 17.422 11.977 1 56.69 283 THR A N 1
ATOM 2278 C CA . THR A 1 283 ? -19.328 17.281 13.211 1 56.69 283 THR A CA 1
ATOM 2279 C C . THR A 1 283 ? -18.406 16.953 14.383 1 56.69 283 THR A C 1
ATOM 2281 O O . THR A 1 283 ? -17.359 16.328 14.195 1 56.69 283 THR A O 1
ATOM 2284 N N . SER A 1 284 ? -18.594 17.359 15.586 1 55.31 284 SER A N 1
ATOM 2285 C CA . SER A 1 284 ? -17.734 17.234 16.766 1 55.31 284 SER A CA 1
ATOM 2286 C C . SER A 1 284 ? -17.031 15.883 16.781 1 55.31 284 SER A C 1
ATOM 2288 O O . SER A 1 284 ? -17.641 14.852 16.484 1 55.31 284 SER A O 1
ATOM 2290 N N . LEU A 1 285 ? -15.508 15.938 16.734 1 59.38 285 LEU A N 1
ATOM 2291 C CA . LEU A 1 285 ? -14.711 14.766 17.094 1 59.38 285 LEU A CA 1
ATOM 2292 C C . LEU A 1 285 ? -15.461 13.891 18.078 1 59.38 285 LEU A C 1
ATOM 2294 O O . LEU A 1 285 ? -15.375 12.656 18.031 1 59.38 285 LEU A O 1
ATOM 2298 N N . ASP A 1 286 ? -16.25 14.523 18.797 1 57.47 286 ASP A N 1
ATOM 2299 C CA . ASP A 1 286 ? -16.984 13.805 19.828 1 57.47 286 ASP A CA 1
ATOM 2300 C C . ASP A 1 286 ? -18.094 12.961 19.219 1 57.47 286 ASP A C 1
ATOM 2302 O O . ASP A 1 286 ? -18.375 11.852 19.688 1 57.47 286 ASP A O 1
ATOM 2306 N N . SER A 1 287 ? -18.562 13.453 18.125 1 58.81 287 SER A N 1
ATOM 2307 C CA . SER A 1 287 ? -19.672 12.727 17.531 1 58.81 287 SER A CA 1
ATOM 2308 C C . SER A 1 287 ? -19.203 11.484 16.797 1 58.81 287 SER A C 1
ATOM 2310 O O . SER A 1 287 ? -19.953 10.516 16.656 1 58.81 287 SER A O 1
ATOM 2312 N N . ALA A 1 288 ? -18.047 11.477 16.422 1 58 288 ALA A N 1
ATOM 2313 C CA . ALA A 1 288 ? -17.516 10.344 15.672 1 58 288 ALA A CA 1
ATOM 2314 C C . ALA A 1 288 ? -17.422 9.094 16.547 1 58 288 ALA A C 1
ATOM 2316 O O . ALA A 1 288 ? -17.547 7.973 16.047 1 58 288 ALA A O 1
ATOM 2317 N N . PHE A 1 289 ? -17.281 9.367 17.859 1 57 289 PHE A N 1
ATOM 2318 C CA . PHE A 1 289 ? -17.047 8.227 18.734 1 57 289 PHE A CA 1
ATOM 2319 C C . PHE A 1 289 ? -18.312 7.82 19.469 1 57 289 PHE A C 1
ATOM 2321 O O . PHE A 1 289 ? -18.328 6.84 20.219 1 57 289 PHE A O 1
ATOM 2328 N N . MET A 1 290 ? -19.375 8.547 19.281 1 52.78 290 MET A N 1
ATOM 2329 C CA . MET A 1 290 ? -20.562 8.336 20.094 1 52.78 290 MET A CA 1
ATOM 2330 C C . MET A 1 290 ? -21.547 7.414 19.391 1 52.78 290 MET A C 1
ATOM 2332 O O . MET A 1 290 ? -22.594 7.059 19.953 1 52.78 290 MET A O 1
ATOM 2336 N N . LYS A 1 291 ? -21.25 7.012 18.297 1 54.53 291 LYS A N 1
ATOM 2337 C CA . LYS A 1 291 ? -22.359 6.328 17.625 1 54.53 291 LYS A CA 1
ATOM 2338 C C . LYS A 1 291 ? -22.438 4.867 18.062 1 54.53 291 LYS A C 1
ATOM 2340 O O . LYS A 1 291 ? -21.422 4.223 18.297 1 54.53 291 LYS A O 1
ATOM 2345 N N . LYS A 1 292 ? -23.688 4.414 18.516 1 47.81 292 LYS A N 1
ATOM 2346 C CA . LYS A 1 292 ? -24.094 3.061 18.875 1 47.81 292 LYS A CA 1
ATOM 2347 C C . LYS A 1 292 ? -23.922 2.104 17.688 1 47.81 292 LYS A C 1
ATOM 2349 O O . LYS A 1 292 ? -24.344 2.4 16.578 1 47.81 292 LYS A O 1
ATOM 2354 N N . VAL A 1 293 ? -22.984 1.085 17.844 1 52.5 293 VAL A N 1
ATOM 2355 C CA . VAL A 1 293 ? -22.562 0.096 16.859 1 52.5 293 VAL A CA 1
ATOM 2356 C C . VAL A 1 293 ? -23.625 -0.984 16.719 1 52.5 293 VAL A C 1
ATOM 2358 O O . VAL A 1 293 ? -24.156 -1.486 17.719 1 52.5 293 VAL A O 1
ATOM 2361 N N . SER A 1 294 ? -24.141 -1.074 15.594 1 49.5 294 SER A N 1
ATOM 2362 C CA . SER A 1 294 ? -25.047 -2.166 15.281 1 49.5 294 SER A CA 1
ATOM 2363 C C . SER A 1 294 ? -24.391 -3.523 15.484 1 49.5 294 SER A C 1
ATOM 2365 O O . SER A 1 294 ? -23.156 -3.639 15.383 1 49.5 294 SER A O 1
ATOM 2367 N N . PRO A 1 295 ? -25.125 -4.602 15.898 1 48.72 295 PRO A N 1
ATOM 2368 C CA . PRO A 1 295 ? -24.641 -5.957 16.172 1 48.72 295 PRO A CA 1
ATOM 2369 C C . PRO A 1 295 ? -23.766 -6.512 15.07 1 48.72 295 PRO A C 1
ATOM 2371 O O . PRO A 1 295 ? -23.922 -6.148 13.898 1 48.72 295 PRO A O 1
ATOM 2374 N N . PRO A 1 296 ? -22.734 -7.344 15.531 1 48.56 296 PRO A N 1
ATOM 2375 C CA . PRO A 1 296 ? -21.672 -7.93 14.711 1 48.56 296 PRO A CA 1
ATOM 2376 C C . PRO A 1 296 ? -22.219 -8.68 13.484 1 48.56 296 PRO A C 1
ATOM 2378 O O . PRO A 1 296 ? -23.312 -9.227 13.531 1 48.56 296 PRO A O 1
ATOM 2381 N N . LEU A 1 297 ? -21.688 -8.422 12.367 1 47.88 297 LEU A N 1
ATOM 2382 C CA . LEU A 1 297 ? -21.906 -9.133 11.109 1 47.88 297 LEU A CA 1
ATOM 2383 C C . LEU A 1 297 ? -21.703 -10.633 11.289 1 47.88 297 LEU A C 1
ATOM 2385 O O . LEU A 1 297 ? -20.672 -11.062 11.797 1 47.88 297 LEU A O 1
ATOM 2389 N N . GLN A 1 298 ? -22.625 -11.477 11.656 1 46.75 298 GLN A N 1
ATOM 2390 C CA . GLN A 1 298 ? -22.469 -12.922 11.828 1 46.75 298 GLN A CA 1
ATOM 2391 C C . GLN A 1 298 ? -21.781 -13.547 10.617 1 46.75 298 GLN A C 1
ATOM 2393 O O . GLN A 1 298 ? -21.781 -14.773 10.469 1 46.75 298 GLN A O 1
ATOM 2398 N N . VAL A 1 299 ? -21.469 -12.891 9.57 1 48.03 299 VAL A N 1
ATOM 2399 C CA . VAL A 1 299 ? -21.219 -13.57 8.305 1 48.03 299 VAL A CA 1
ATOM 2400 C C . VAL A 1 299 ? -19.797 -14.148 8.305 1 48.03 299 VAL A C 1
ATOM 2402 O O . VAL A 1 299 ? -18.875 -13.539 8.859 1 48.03 299 VAL A O 1
ATOM 2405 N N . ALA A 1 300 ? -19.656 -15.477 7.855 1 46.94 300 ALA A N 1
ATOM 2406 C CA . ALA A 1 300 ? -18.484 -16.266 7.52 1 46.94 300 ALA A CA 1
ATOM 2407 C C . ALA A 1 300 ? -17.422 -15.414 6.832 1 46.94 300 ALA A C 1
ATOM 2409 O O . ALA A 1 300 ? -16.266 -15.812 6.738 1 46.94 300 ALA A O 1
ATOM 2410 N N . PHE A 1 301 ? -17.875 -14.305 6.309 1 53.81 301 PHE A N 1
ATOM 2411 C CA . PHE A 1 301 ? -16.953 -13.383 5.648 1 53.81 301 PHE A CA 1
ATOM 2412 C C . PHE A 1 301 ? -15.938 -12.828 6.641 1 53.81 301 PHE A C 1
ATOM 2414 O O . PHE A 1 301 ? -15.023 -12.094 6.258 1 53.81 301 PHE A O 1
ATOM 2421 N N . LEU A 1 302 ? -15.977 -13.5 7.812 1 60.94 302 LEU A N 1
ATOM 2422 C CA . LEU A 1 302 ? -15.391 -12.703 8.883 1 60.94 302 LEU A CA 1
ATOM 2423 C C . LEU A 1 302 ? -14.047 -13.273 9.312 1 60.94 302 LEU A C 1
ATOM 2425 O O . LEU A 1 302 ? -13.328 -12.656 10.109 1 60.94 302 LEU A O 1
ATOM 2429 N N . LYS A 1 303 ? -13.766 -14.469 8.586 1 76.44 303 LYS A N 1
ATOM 2430 C CA . LYS A 1 303 ? -12.461 -14.898 9.094 1 76.44 303 LYS A CA 1
ATOM 2431 C C . LYS A 1 303 ? -11.328 -14.133 8.422 1 76.44 303 LYS A C 1
ATOM 2433 O O . LYS A 1 303 ? -11.227 -14.117 7.195 1 76.44 303 LYS A O 1
ATOM 2438 N N . PRO A 1 304 ? -10.547 -13.602 9.211 1 84.19 304 PRO A N 1
ATOM 2439 C CA . PRO A 1 304 ? -9.492 -12.758 8.641 1 84.19 304 PRO A CA 1
ATOM 2440 C C . PRO A 1 304 ? -8.484 -13.555 7.809 1 84.19 304 PRO A C 1
ATOM 2442 O O . PRO A 1 304 ? -8.266 -14.734 8.062 1 84.19 304 PRO A O 1
ATOM 2445 N N . TYR A 1 305 ? -7.949 -12.977 6.809 1 84.56 305 TYR A N 1
ATOM 2446 C CA . TYR A 1 305 ? -6.863 -13.469 5.961 1 84.56 305 TYR A CA 1
ATOM 2447 C C . TYR A 1 305 ? -7.328 -14.641 5.113 1 84.56 305 TYR A C 1
ATOM 2449 O O . TYR A 1 305 ? -6.613 -15.641 4.98 1 84.56 305 TYR A O 1
ATOM 2457 N N . ARG A 1 306 ? -8.57 -14.516 4.781 1 76.81 306 ARG A N 1
ATOM 2458 C CA . ARG A 1 306 ? -9.133 -15.508 3.871 1 76.81 306 ARG A CA 1
ATOM 2459 C C . ARG A 1 306 ? -9.617 -14.852 2.582 1 76.81 306 ARG A C 1
ATOM 2461 O O . ARG A 1 306 ? -9.984 -13.672 2.578 1 76.81 306 ARG A O 1
ATOM 2468 N N . SER A 1 307 ? -9.633 -15.734 1.552 1 77.81 307 SER A N 1
ATOM 2469 C CA . SER A 1 307 ? -10.039 -15.234 0.243 1 77.81 307 SER A CA 1
ATOM 2470 C C . SER A 1 307 ? -11.539 -14.953 0.201 1 77.81 307 SER A C 1
ATOM 2472 O O . SER A 1 307 ? -12.312 -15.555 0.956 1 77.81 307 SER A O 1
ATOM 2474 N N . LEU A 1 308 ? -11.867 -14.055 -0.693 1 72.56 308 LEU A N 1
ATOM 2475 C CA . LEU A 1 308 ? -13.273 -13.719 -0.925 1 72.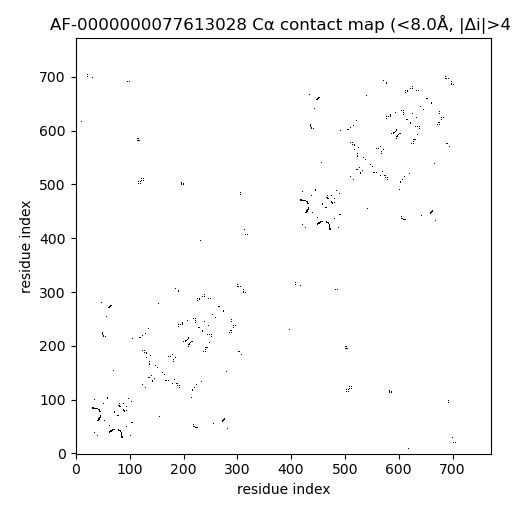56 308 LEU A CA 1
ATOM 2476 C C . LEU A 1 308 ? -14.039 -14.922 -1.444 1 72.56 308 LEU A C 1
ATOM 2478 O O . LEU A 1 308 ? -15.219 -15.102 -1.123 1 72.56 308 LEU A O 1
ATOM 2482 N N . ASP A 1 309 ? -13.266 -15.727 -2.15 1 73.56 309 ASP A N 1
ATOM 2483 C CA . ASP A 1 309 ? -13.906 -16.906 -2.73 1 73.56 309 ASP A CA 1
ATOM 2484 C C . ASP A 1 309 ? -14.312 -17.906 -1.646 1 73.56 309 ASP A C 1
ATOM 2486 O O . ASP A 1 309 ? -15.32 -18.594 -1.787 1 73.56 309 ASP A O 1
ATOM 2490 N N . TRP A 1 310 ? -13.523 -17.906 -0.704 1 71.5 310 TRP A N 1
ATOM 2491 C CA . TRP A 1 310 ? -13.875 -18.75 0.432 1 71.5 310 TRP A CA 1
ATOM 2492 C C . TRP A 1 310 ? -15.156 -18.266 1.101 1 71.5 310 TRP A C 1
ATOM 2494 O O . TRP A 1 310 ? -16.031 -19.062 1.434 1 71.5 310 TRP A O 1
ATOM 2504 N N . SER A 1 311 ? -15.227 -16.984 1.281 1 68.25 311 SER A N 1
ATOM 2505 C CA . SER A 1 311 ? -16.406 -16.406 1.895 1 68.25 311 SER A CA 1
ATOM 2506 C C . SER A 1 311 ? -17.656 -16.656 1.051 1 68.25 311 SER A C 1
ATOM 2508 O O . SER A 1 311 ? -18.734 -16.938 1.587 1 68.25 311 SER A O 1
ATOM 2510 N N . ARG A 1 312 ? -17.438 -16.609 -0.181 1 71 312 ARG A N 1
ATOM 2511 C CA . ARG A 1 312 ? -18.547 -16.828 -1.104 1 71 312 ARG A CA 1
ATOM 2512 C C . ARG A 1 312 ? -19.016 -18.281 -1.049 1 71 312 ARG A C 1
ATOM 2514 O O . ARG A 1 312 ? -20.219 -18.547 -1.08 1 71 312 ARG A O 1
ATOM 2521 N N . ARG A 1 313 ? -18.094 -19.109 -0.964 1 74.44 313 ARG A N 1
ATOM 2522 C CA . ARG A 1 313 ? -18.438 -20.531 -0.901 1 74.44 313 ARG A CA 1
ATOM 2523 C C . ARG A 1 313 ? -19.156 -20.859 0.402 1 74.44 313 ARG A C 1
ATOM 2525 O O . ARG A 1 313 ? -20.109 -21.641 0.406 1 74.44 313 ARG A O 1
ATOM 2532 N N . GLU A 1 314 ? -18.641 -20.312 1.438 1 72.06 314 GLU A N 1
ATOM 2533 C CA . GLU A 1 314 ? -19.25 -20.562 2.736 1 72.06 314 GLU A CA 1
ATOM 2534 C C . GLU A 1 314 ? -20.672 -20.016 2.793 1 72.06 314 GLU A C 1
ATOM 2536 O O . GLU A 1 314 ? -21.578 -20.641 3.367 1 72.06 314 GLU A O 1
ATOM 2541 N N . LEU A 1 315 ? -20.859 -18.922 2.215 1 69.94 315 LEU A N 1
ATOM 2542 C CA . LEU A 1 315 ? -22.188 -18.328 2.164 1 69.94 315 LEU A CA 1
ATOM 2543 C C . LEU A 1 315 ? -23.125 -19.141 1.279 1 69.94 315 LEU A C 1
ATOM 2545 O O . LEU A 1 315 ? -24.297 -19.328 1.612 1 69.94 315 LEU A O 1
ATOM 2549 N N . ALA A 1 316 ? -22.562 -19.562 0.174 1 71.56 316 ALA A N 1
ATOM 2550 C CA . ALA A 1 316 ? -23.359 -20.391 -0.73 1 71.56 316 ALA A CA 1
ATOM 2551 C C . ALA A 1 316 ? -23.797 -21.688 -0.053 1 71.56 316 ALA A C 1
ATOM 2553 O O . ALA A 1 316 ? -24.922 -22.156 -0.225 1 71.56 316 ALA A O 1
ATOM 2554 N N . SER A 1 317 ? -22.906 -22.203 0.713 1 74.19 317 SER A N 1
ATOM 2555 C CA . SER A 1 317 ? -23.219 -23.422 1.438 1 74.19 317 SER A CA 1
ATOM 2556 C C . SER A 1 317 ? -24.297 -23.188 2.496 1 74.19 317 SER A C 1
ATOM 2558 O O . SER A 1 317 ? -25.172 -24.031 2.703 1 74.19 317 SER A O 1
ATOM 2560 N N . GLU A 1 318 ? -24.172 -22.062 3.141 1 71.88 318 GLU A N 1
ATOM 2561 C CA . GLU A 1 318 ? -25.156 -21.719 4.16 1 71.88 318 GLU A CA 1
ATOM 2562 C C . GLU A 1 318 ? -26.547 -21.5 3.547 1 71.88 318 GLU A C 1
ATOM 2564 O O . GLU A 1 318 ? -27.547 -21.938 4.109 1 71.88 318 GLU A O 1
ATOM 2569 N N . VAL A 1 319 ? -26.562 -20.906 2.465 1 69.69 319 VAL A N 1
ATOM 2570 C CA . VAL A 1 319 ? -27.812 -20.625 1.778 1 69.69 319 VAL A CA 1
ATOM 2571 C C . VAL A 1 319 ? -28.422 -21.938 1.279 1 69.69 319 VAL A C 1
ATOM 2573 O O . VAL A 1 319 ? -29.641 -22.141 1.375 1 69.69 319 VAL A O 1
ATOM 2576 N N . ALA A 1 320 ? -27.578 -22.766 0.756 1 72.69 320 ALA A N 1
ATOM 2577 C CA . ALA A 1 320 ? -28.047 -24.062 0.282 1 72.69 320 ALA A CA 1
ATOM 2578 C C . ALA A 1 320 ? -28.609 -24.891 1.431 1 72.69 320 ALA A C 1
ATOM 2580 O O . ALA A 1 320 ? -29.625 -25.562 1.277 1 72.69 320 ALA A O 1
ATOM 2581 N N . GLN A 1 321 ? -27.969 -24.797 2.52 1 76.31 321 GLN A N 1
ATOM 2582 C CA . GLN A 1 321 ? -28.422 -25.531 3.686 1 76.31 321 GLN A CA 1
ATOM 2583 C C . GLN A 1 321 ? -29.766 -25 4.188 1 76.31 321 GLN A C 1
ATOM 2585 O O . GLN A 1 321 ? -30.641 -25.766 4.574 1 76.31 321 GLN A O 1
ATOM 2590 N N . LYS A 1 322 ? -29.828 -23.688 4.191 1 72.94 322 LYS A N 1
ATOM 2591 C CA . LYS A 1 322 ? -31.094 -23.078 4.621 1 72.94 322 LYS A CA 1
ATOM 2592 C C . LYS A 1 322 ? -32.219 -23.406 3.662 1 72.94 322 LYS A C 1
ATOM 2594 O O . LYS A 1 322 ? -33.375 -23.625 4.086 1 72.94 322 LYS A O 1
ATOM 2599 N N . LYS A 1 323 ? -31.906 -23.453 2.432 1 74.5 323 LYS A N 1
ATOM 2600 C CA . LYS A 1 323 ? -32.906 -23.828 1.429 1 74.5 323 LYS A CA 1
ATOM 2601 C C . LYS A 1 323 ? -33.312 -25.281 1.575 1 74.5 323 LYS A C 1
ATOM 2603 O O . LYS A 1 323 ? -34.5 -25.625 1.461 1 74.5 323 LYS A O 1
ATOM 2608 N N . ARG A 1 324 ? -32.375 -26.094 1.804 1 74.69 324 ARG A N 1
ATOM 2609 C CA . ARG A 1 324 ? -32.656 -27.5 2.016 1 74.69 324 ARG A CA 1
ATOM 2610 C C . ARG A 1 324 ? -33.5 -27.703 3.271 1 74.69 324 ARG A C 1
ATOM 2612 O O . ARG A 1 324 ? -34.406 -28.547 3.285 1 74.69 324 ARG A O 1
ATOM 2619 N N . ALA A 1 325 ? -33.188 -26.953 4.258 1 80.56 325 ALA A N 1
ATOM 2620 C CA . ALA A 1 325 ? -33.938 -27.047 5.5 1 80.56 325 ALA A CA 1
ATOM 2621 C C . ALA A 1 325 ? -35.375 -26.562 5.301 1 80.56 325 ALA A C 1
ATOM 2623 O O . ALA A 1 325 ? -36.312 -27.156 5.828 1 80.56 325 ALA A O 1
ATOM 2624 N N . LYS A 1 326 ? -35.5 -25.5 4.613 1 77.38 326 LYS A N 1
ATOM 2625 C CA . LYS A 1 326 ? -36.812 -24.969 4.328 1 77.38 326 LYS A CA 1
ATOM 2626 C C . LYS A 1 326 ? -37.625 -25.953 3.48 1 77.38 326 LYS A C 1
ATOM 2628 O O . LYS A 1 326 ? -38.844 -26.141 3.707 1 77.38 326 LYS A O 1
ATOM 2633 N N . GLU A 1 327 ? -36.938 -26.5 2.488 1 78.62 327 GLU A N 1
ATOM 2634 C CA . GLU A 1 327 ? -37.594 -27.484 1.638 1 78.62 327 GLU A CA 1
ATOM 2635 C C . GLU A 1 327 ? -37.969 -28.734 2.439 1 78.62 327 GLU A C 1
ATOM 2637 O O . GLU A 1 327 ? -39.031 -29.312 2.205 1 78.62 327 GLU A O 1
ATOM 2642 N N . ALA A 1 328 ? -37.25 -29.078 3.348 1 82.94 328 ALA A N 1
ATOM 2643 C CA . ALA A 1 328 ? -37.562 -30.203 4.215 1 82.94 328 ALA A CA 1
ATOM 2644 C C . ALA A 1 328 ? -38.719 -29.891 5.125 1 82.94 328 ALA A C 1
ATOM 2646 O O . ALA A 1 328 ? -39.594 -30.75 5.355 1 82.94 328 ALA A O 1
ATOM 2647 N N . GLU A 1 329 ? -38.656 -28.594 5.648 1 81.12 329 GLU A N 1
ATOM 2648 C CA . GLU A 1 329 ? -39.781 -28.156 6.477 1 81.12 329 GLU A CA 1
ATOM 2649 C C . GLU A 1 329 ? -41.062 -28.156 5.68 1 81.12 329 GLU A C 1
ATOM 2651 O O . GLU A 1 329 ? -42.125 -28.531 6.195 1 81.12 329 GLU A O 1
ATOM 2656 N N . GLU A 1 330 ? -40.938 -27.688 4.484 1 81.19 330 GLU A N 1
ATOM 2657 C CA . GLU A 1 330 ? -42.125 -27.641 3.621 1 81.19 330 GLU A CA 1
ATOM 2658 C C . GLU A 1 330 ? -42.594 -29.047 3.264 1 81.19 330 GLU A C 1
ATOM 2660 O O . GLU A 1 330 ? -43.812 -29.297 3.207 1 81.19 330 GLU A O 1
ATOM 2665 N N . ARG A 1 331 ? -41.719 -29.984 3.049 1 82.12 331 ARG A N 1
ATOM 2666 C CA . ARG A 1 331 ? -42.062 -31.375 2.764 1 82.12 331 ARG A CA 1
ATOM 2667 C C . ARG A 1 331 ? -42.719 -32.031 3.967 1 82.12 331 ARG A C 1
ATOM 2669 O O . ARG A 1 331 ? -43.688 -32.781 3.816 1 82.12 331 ARG A O 1
ATOM 2676 N N . THR A 1 332 ? -42.188 -31.703 5.117 1 81.75 332 THR A N 1
ATOM 2677 C CA . THR A 1 332 ? -42.75 -32.25 6.34 1 81.75 332 THR A CA 1
ATOM 2678 C C . THR A 1 332 ? -44.156 -31.719 6.574 1 81.75 332 THR A C 1
ATOM 2680 O O . THR A 1 332 ? -45.031 -32.438 7 1 81.75 332 THR A O 1
ATOM 2683 N N . GLN A 1 333 ? -44.312 -30.422 6.273 1 81.25 333 GLN A N 1
ATOM 2684 C CA . GLN A 1 333 ? -45.656 -29.812 6.414 1 81.25 333 GLN A CA 1
ATOM 2685 C C . GLN A 1 333 ? -46.625 -30.406 5.406 1 81.25 333 GLN A C 1
ATOM 2687 O O . GLN A 1 333 ? -47.781 -30.641 5.73 1 81.25 333 GLN A O 1
ATOM 2692 N N . ASP A 1 334 ? -46.125 -30.594 4.203 1 79.5 334 ASP A N 1
ATOM 2693 C CA . ASP A 1 334 ? -46.969 -31.203 3.168 1 79.5 334 ASP A CA 1
ATOM 2694 C C . ASP A 1 334 ? -47.344 -32.625 3.545 1 79.5 334 ASP A C 1
ATOM 2696 O O . ASP A 1 334 ? -48.469 -33.062 3.318 1 79.5 334 ASP A O 1
ATOM 2700 N N . GLU A 1 335 ? -46.438 -33.344 4.086 1 80.44 335 GLU A N 1
ATOM 2701 C CA . GLU A 1 335 ? -46.688 -34.719 4.527 1 80.44 335 GLU A CA 1
ATOM 2702 C C . GLU A 1 335 ? -47.719 -34.75 5.68 1 80.44 335 GLU A C 1
ATOM 2704 O O . GLU A 1 335 ? -48.562 -35.625 5.73 1 80.44 335 GLU A O 1
ATOM 2709 N N . GLU A 1 336 ? -47.594 -33.781 6.574 1 80.12 336 GLU A N 1
ATOM 2710 C CA . GLU A 1 336 ? -48.562 -33.656 7.676 1 80.12 336 GLU A CA 1
ATOM 2711 C C . GLU A 1 336 ? -49.938 -33.312 7.172 1 80.12 336 GLU A C 1
ATOM 2713 O O . GLU A 1 336 ? -50.938 -33.844 7.66 1 80.12 336 GLU A O 1
ATOM 2718 N N . HIS A 1 337 ? -50 -32.438 6.246 1 77.88 337 HIS A N 1
ATOM 2719 C CA . HIS A 1 337 ? -51.281 -32.062 5.648 1 77.88 337 HIS A CA 1
ATOM 2720 C C . HIS A 1 337 ? -51.906 -33.25 4.902 1 77.88 337 HIS A C 1
ATOM 2722 O O . HIS A 1 337 ? -53.125 -33.438 4.969 1 77.88 337 HIS A O 1
ATOM 2728 N N . GLU A 1 338 ? -51.062 -34 4.184 1 76.81 338 GLU A N 1
ATOM 2729 C CA . GLU A 1 338 ? -51.531 -35.188 3.471 1 76.81 338 GLU A CA 1
ATOM 2730 C C . GLU A 1 338 ? -52.031 -36.25 4.438 1 76.81 338 GLU A C 1
ATOM 2732 O O . GLU A 1 338 ? -53.031 -36.906 4.164 1 76.81 338 GLU A O 1
ATOM 2737 N N . GLU A 1 339 ? -51.406 -36.344 5.547 1 78.94 339 GLU A N 1
ATOM 2738 C CA . GLU A 1 339 ? -51.844 -37.312 6.562 1 78.94 339 GLU A CA 1
ATOM 2739 C C . GLU A 1 339 ? -53.188 -36.875 7.188 1 78.94 339 GLU A C 1
ATOM 2741 O O . GLU A 1 339 ? -54.062 -37.719 7.422 1 78.94 339 GLU A O 1
ATOM 2746 N N . VAL A 1 340 ? -53.344 -35.562 7.398 1 73.19 340 VAL A N 1
ATOM 2747 C CA . VAL A 1 340 ? -54.562 -35.031 7.953 1 73.19 340 VAL A CA 1
ATOM 2748 C C . VAL A 1 340 ? -55.688 -35.156 6.934 1 73.19 340 VAL A C 1
ATOM 2750 O O . VAL A 1 340 ? -56.812 -35.531 7.293 1 73.19 340 VAL A O 1
ATOM 2753 N N . PHE A 1 341 ? -55.312 -34.969 5.723 1 70.62 341 PHE A N 1
ATOM 2754 C CA . PHE A 1 341 ? -56.281 -35.125 4.648 1 70.62 341 PHE A CA 1
ATOM 2755 C C . PHE A 1 341 ? -56.688 -36.562 4.473 1 70.62 341 PHE A C 1
ATOM 2757 O O . PHE A 1 341 ? -57.875 -36.875 4.293 1 70.62 341 PHE A O 1
ATOM 2764 N N . GLN A 1 342 ? -55.781 -37.469 4.551 1 69.06 342 GLN A N 1
ATOM 2765 C CA . GLN A 1 342 ? -56.062 -38.906 4.426 1 69.06 342 GLN A CA 1
ATOM 2766 C C . GLN A 1 342 ? -56.875 -39.406 5.613 1 69.06 342 GLN A C 1
ATOM 2768 O O . GLN A 1 342 ? -57.781 -40.25 5.449 1 69.06 342 GLN A O 1
ATOM 2773 N N . LYS A 1 343 ? -56.594 -38.844 6.746 1 70.62 343 LYS A N 1
ATOM 2774 C CA . LYS A 1 343 ? -57.406 -39.156 7.918 1 70.62 343 LYS A CA 1
ATOM 2775 C C . LYS A 1 343 ? -58.812 -38.562 7.82 1 70.62 343 LYS A C 1
ATOM 2777 O O . LYS A 1 343 ? -59.781 -39.219 8.195 1 70.62 343 LYS A O 1
ATOM 2782 N N . GLY A 1 344 ? -58.844 -37.375 7.328 1 66.56 344 GLY A N 1
ATOM 2783 C CA . GLY A 1 344 ? -60.125 -36.719 7.102 1 66.56 344 GLY A CA 1
ATOM 2784 C C . GLY A 1 344 ? -60.969 -37.438 6.062 1 66.56 344 GLY A C 1
ATOM 2785 O O . GLY A 1 344 ? -62.188 -37.594 6.258 1 66.56 344 GLY A O 1
ATOM 2786 N N . SER A 1 345 ? -60.344 -37.844 4.977 1 67.19 345 SER A N 1
ATOM 2787 C CA . SER A 1 345 ? -61.062 -38.562 3.922 1 67.19 345 SER A CA 1
ATOM 2788 C C . SER A 1 345 ? -61.562 -39.938 4.41 1 67.19 345 SER A C 1
ATOM 2790 O O . SER A 1 345 ? -62.656 -40.344 4.078 1 67.19 345 SER A O 1
ATOM 2792 N N . ARG A 1 346 ? -60.844 -40.594 5.227 1 66.44 346 ARG A N 1
ATOM 2793 C CA . ARG A 1 346 ? -61.281 -41.844 5.832 1 66.44 346 ARG A CA 1
ATOM 2794 C C . ARG A 1 346 ? -62.438 -41.625 6.785 1 66.44 346 ARG A C 1
ATOM 2796 O O . ARG A 1 346 ? -63.375 -42.406 6.812 1 66.44 346 ARG A O 1
ATOM 2803 N N . ASN A 1 347 ? -62.375 -40.5 7.5 1 68.69 347 ASN A N 1
ATOM 2804 C CA . ASN A 1 347 ? -63.469 -40.188 8.422 1 68.69 347 ASN A CA 1
ATOM 2805 C C . ASN A 1 347 ? -64.75 -39.781 7.668 1 68.69 347 ASN A C 1
ATOM 2807 O O . ASN A 1 347 ? -65.875 -40.125 8.094 1 68.69 347 ASN A O 1
ATOM 2811 N N . VAL A 1 348 ? -64.625 -39.188 6.547 1 67.62 348 VAL A N 1
ATOM 2812 C CA . VAL A 1 348 ? -65.75 -38.812 5.707 1 67.62 348 VAL A CA 1
ATOM 2813 C C . VAL A 1 348 ? -66.312 -40.094 5.078 1 67.62 348 VAL A C 1
ATOM 2815 O O . VAL A 1 348 ? -67.562 -40.219 5.008 1 67.62 348 VAL A O 1
ATOM 2818 N N . VAL A 1 349 ? -65.562 -41.062 4.672 1 68 349 VAL A N 1
ATOM 2819 C CA . VAL A 1 349 ? -66.062 -42.312 4.113 1 68 349 VAL A CA 1
ATOM 2820 C C . VAL A 1 349 ? -66.75 -43.125 5.199 1 68 349 VAL A C 1
ATOM 2822 O O . VAL A 1 349 ? -67.812 -43.688 4.969 1 68 349 VAL A O 1
ATOM 2825 N N . ILE A 1 350 ? -66.25 -43.125 6.395 1 68 350 ILE A N 1
ATOM 2826 C CA . ILE A 1 350 ? -66.938 -43.812 7.5 1 68 350 ILE A CA 1
ATOM 2827 C C . ILE A 1 350 ? -68.25 -43.125 7.875 1 68 350 ILE A C 1
ATOM 2829 O O . ILE A 1 350 ? -69.25 -43.781 8.125 1 68 350 ILE A O 1
ATOM 2833 N N . GLY A 1 351 ? -68.25 -41.812 7.848 1 66 351 GLY A N 1
ATOM 2834 C CA . GLY A 1 351 ? -69.438 -41.062 8.086 1 66 351 GLY A CA 1
ATOM 2835 C C . GLY A 1 351 ? -70.5 -41.281 7.016 1 66 351 GLY A C 1
ATOM 2836 O O . GLY A 1 351 ? -71.688 -41.406 7.32 1 66 351 GLY A O 1
ATOM 2837 N N . ALA A 1 352 ? -70.125 -41.438 5.762 1 68.75 352 ALA A N 1
ATOM 2838 C CA . ALA A 1 352 ? -71.062 -41.656 4.656 1 68.75 352 ALA A CA 1
ATOM 2839 C C . ALA A 1 352 ? -71.625 -43.062 4.734 1 68.75 352 ALA A C 1
ATOM 2841 O O . ALA A 1 352 ? -72.812 -43.25 4.504 1 68.75 352 ALA A O 1
ATOM 2842 N N . ILE A 1 353 ? -70.875 -44.062 5.137 1 64.88 353 ILE A N 1
ATOM 2843 C CA . ILE A 1 353 ? -71.375 -45.406 5.305 1 64.88 353 ILE A CA 1
ATOM 2844 C C . ILE A 1 353 ? -72.375 -45.469 6.496 1 64.88 353 ILE A C 1
ATOM 2846 O O . ILE A 1 353 ? -73.438 -46.094 6.422 1 64.88 353 ILE A O 1
ATOM 2850 N N . ALA A 1 354 ? -72.062 -44.719 7.547 1 63.75 354 ALA A N 1
ATOM 2851 C CA . ALA A 1 354 ? -72.938 -44.688 8.719 1 63.75 354 ALA A CA 1
ATOM 2852 C C . ALA A 1 354 ? -74.25 -44 8.398 1 63.75 354 ALA A C 1
ATOM 2854 O O . ALA A 1 354 ? -75.312 -44.438 8.82 1 63.75 354 ALA A O 1
ATOM 2855 N N . ALA A 1 355 ? -74.25 -43 7.59 1 65 355 ALA A N 1
ATOM 2856 C CA . ALA A 1 355 ? -75.438 -42.312 7.184 1 65 355 ALA A CA 1
ATOM 2857 C C . ALA A 1 355 ? -76.312 -43.188 6.258 1 65 355 ALA A C 1
ATOM 2859 O O . ALA A 1 355 ? -77.5 -43.188 6.359 1 65 355 ALA A O 1
ATOM 2860 N N . LEU A 1 356 ? -75.75 -43.969 5.441 1 62.12 356 LEU A N 1
ATOM 2861 C CA . LEU A 1 356 ? -76.438 -44.875 4.566 1 62.12 356 LEU A CA 1
ATOM 2862 C C . LEU A 1 356 ? -77.062 -46.031 5.363 1 62.12 356 LEU A C 1
ATOM 2864 O O . LEU A 1 356 ? -78.188 -46.438 5.094 1 62.12 356 LEU A O 1
ATOM 2868 N N . VAL A 1 357 ? -76.5 -46.531 6.41 1 64.56 357 VAL A N 1
ATOM 2869 C CA . VAL A 1 357 ? -77 -47.594 7.25 1 64.56 357 VAL A CA 1
ATOM 2870 C C . VAL A 1 357 ? -78.188 -47.031 8.094 1 64.56 357 VAL A C 1
ATOM 2872 O O . VAL A 1 357 ? -79.188 -47.688 8.242 1 64.56 357 VAL A O 1
ATOM 2875 N N . LEU A 1 358 ? -78.062 -45.781 8.586 1 58.53 358 LEU A N 1
ATOM 2876 C CA . LEU A 1 358 ? -79.125 -45.188 9.383 1 58.53 358 LEU A CA 1
ATOM 2877 C C . LEU A 1 358 ? -80.312 -44.875 8.516 1 58.53 358 LEU A C 1
ATOM 2879 O O . LEU A 1 358 ? -81.5 -45.062 8.953 1 58.53 358 LEU A O 1
ATOM 2883 N N . TYR A 1 359 ? -80.188 -44.469 7.289 1 57.72 359 TYR A N 1
ATOM 2884 C CA . TYR A 1 359 ? -81.312 -44.25 6.398 1 57.72 359 TYR A CA 1
ATOM 2885 C C . TYR A 1 359 ? -81.938 -45.562 6.008 1 57.72 359 TYR A C 1
ATOM 2887 O O . TYR A 1 359 ? -83.188 -45.625 5.84 1 57.72 359 TYR A O 1
ATOM 2895 N N . GLY A 1 360 ? -81.312 -46.656 5.871 1 57.22 360 GLY A N 1
ATOM 2896 C CA . GLY A 1 360 ? -81.875 -47.938 5.562 1 57.22 360 GLY A CA 1
ATOM 2897 C C . GLY A 1 360 ? -82.688 -48.5 6.711 1 57.22 360 GLY A C 1
ATOM 2898 O O . GLY A 1 360 ? -83.75 -49.156 6.496 1 57.22 360 GLY A O 1
ATOM 2899 N N . VAL A 1 361 ? -82.25 -48.438 7.961 1 54.44 361 VAL A N 1
ATOM 2900 C CA . VAL A 1 361 ? -82.938 -49.031 9.109 1 54.44 361 VAL A CA 1
ATOM 2901 C C . VAL A 1 361 ? -84.188 -48.219 9.438 1 54.44 361 VAL A C 1
ATOM 2903 O O . VAL A 1 361 ? -85.125 -48.719 10.062 1 54.44 361 VAL A O 1
ATOM 2906 N N . ALA A 1 362 ? -84.188 -46.938 9.156 1 49.22 362 ALA A N 1
ATOM 2907 C CA . ALA A 1 362 ? -85.312 -46.125 9.586 1 49.22 362 ALA A CA 1
ATOM 2908 C C . ALA A 1 362 ? -86.625 -46.562 8.828 1 49.22 362 ALA A C 1
ATOM 2910 O O . ALA A 1 362 ? -87.688 -46.219 9.227 1 49.22 362 ALA A O 1
ATOM 2911 N N . THR A 1 363 ? -86.438 -47.031 7.551 1 46.03 363 THR A N 1
ATOM 2912 C CA . THR A 1 363 ? -87.688 -47.344 6.848 1 46.03 363 THR A CA 1
ATOM 2913 C C . THR A 1 363 ? -88.312 -48.656 7.328 1 46.03 363 THR A C 1
ATOM 2915 O O . THR A 1 363 ? -89.25 -49.125 6.766 1 46.03 363 THR A O 1
ATOM 2918 N N . LEU A 1 364 ? -87.625 -49.5 8.18 1 39.47 364 LEU A N 1
ATOM 2919 C CA . LEU A 1 364 ? -88.312 -50.719 8.539 1 39.47 364 LEU A CA 1
ATOM 2920 C C . LEU A 1 364 ? -89.375 -50.469 9.547 1 39.47 364 LEU A C 1
ATOM 2922 O O . LEU A 1 364 ? -89.25 -49.656 10.469 1 39.47 364 LEU A O 1
ATOM 2926 N N . PRO A 1 365 ? -90.688 -50.812 9.281 1 42.72 365 PRO A N 1
ATOM 2927 C CA . PRO A 1 365 ? -91.875 -50.562 10.102 1 42.72 365 PRO A CA 1
ATOM 2928 C C . PRO A 1 365 ? -91.812 -51.188 11.5 1 42.72 365 PRO A C 1
ATOM 2930 O O . PRO A 1 365 ? -91.688 -52.406 11.641 1 42.72 365 PRO A O 1
ATOM 2933 N N . ILE A 1 366 ? -90.75 -50.844 12.398 1 34.47 366 ILE A N 1
ATOM 2934 C CA . ILE A 1 366 ? -90.688 -51.5 13.695 1 34.47 366 ILE A CA 1
ATOM 2935 C C . ILE A 1 366 ? -92 -51.281 14.445 1 34.47 366 ILE A C 1
ATOM 2937 O O . ILE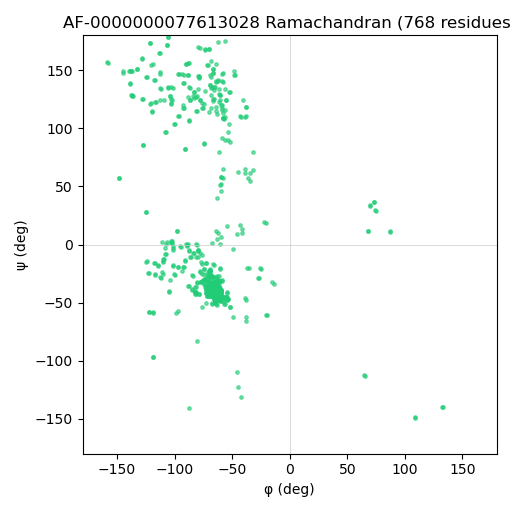 A 1 366 ? -92.375 -50.125 14.758 1 34.47 366 ILE A O 1
ATOM 2941 N N . THR A 1 367 ? -93 -52.188 14.273 1 34.03 367 THR A N 1
ATOM 2942 C CA . THR A 1 367 ? -94.25 -52.25 15.023 1 34.03 367 THR A CA 1
ATOM 2943 C C . THR A 1 367 ? -93.938 -52.438 16.516 1 34.03 367 THR A C 1
ATOM 2945 O O . THR A 1 367 ? -93.625 -53.531 16.953 1 34.03 367 THR A O 1
ATOM 2948 N N . VAL A 1 368 ? -92.938 -51.625 17.109 1 29.84 368 VAL A N 1
ATOM 2949 C CA . VAL A 1 368 ? -92.688 -51.844 18.531 1 29.84 368 VAL A CA 1
ATOM 2950 C C . VAL A 1 368 ? -94 -51.75 19.328 1 29.84 368 VAL A C 1
ATOM 2952 O O . VAL A 1 368 ? -94.688 -50.719 19.281 1 29.84 368 VAL A O 1
ATOM 2955 N N . VAL A 1 369 ? -94.5 -52.938 19.719 1 29.67 369 VAL A N 1
ATOM 2956 C CA . VAL A 1 369 ? -95.625 -53.25 20.625 1 29.67 369 VAL A CA 1
ATOM 2957 C C . VAL A 1 369 ? -95.312 -52.688 22.016 1 29.67 369 VAL A C 1
ATOM 2959 O O . VAL A 1 369 ? -94.25 -52.844 22.547 1 29.67 369 VAL A O 1
ATOM 2962 N N . ASP A 1 370 ? -96.125 -51.812 22.625 1 27.55 370 ASP A N 1
ATOM 2963 C CA . ASP A 1 370 ? -96.25 -50.938 23.781 1 27.55 370 ASP A CA 1
ATOM 2964 C C . ASP A 1 370 ? -96.25 -51.719 25.078 1 27.55 370 ASP A C 1
ATOM 2966 O O . ASP A 1 370 ? -96.5 -51.156 26.156 1 27.55 370 ASP A O 1
ATOM 2970 N N . GLY A 1 371 ? -95.438 -52.781 25.297 1 23.86 371 GLY A N 1
ATOM 2971 C CA . GLY A 1 371 ? -95.812 -53.406 26.562 1 23.86 371 GLY A CA 1
ATOM 2972 C C . GLY A 1 371 ? -95.562 -52.531 27.766 1 23.86 371 GLY A C 1
ATOM 2973 O O . GLY A 1 371 ? -94.562 -51.875 27.844 1 23.86 371 GLY A O 1
ATOM 2974 N N . ASP A 1 372 ? -96.562 -52.219 28.703 1 23.77 372 ASP A N 1
ATOM 2975 C CA . ASP A 1 372 ? -97 -51.406 29.812 1 23.77 372 ASP A CA 1
ATOM 2976 C C . ASP A 1 372 ? -96.188 -51.688 31.078 1 23.77 372 ASP A C 1
ATOM 2978 O O . ASP A 1 372 ? -96.438 -51.094 32.125 1 23.77 372 ASP A O 1
ATOM 2982 N N . GLU A 1 373 ? -95.188 -52.5 31.297 1 21.5 373 GLU A N 1
ATOM 2983 C CA . GLU A 1 373 ? -95.188 -52.844 32.719 1 21.5 373 GLU A CA 1
ATOM 2984 C C . GLU A 1 373 ? -94.688 -51.656 33.562 1 21.5 373 GLU A C 1
ATOM 2986 O O . GLU A 1 373 ? -93.75 -50.969 33.156 1 21.5 373 GLU A O 1
ATOM 2991 N N . SER A 1 374 ? -95.375 -51.188 34.75 1 21.42 374 SER A N 1
ATOM 2992 C CA . SER A 1 374 ? -95.562 -50.156 35.75 1 21.42 374 SER A CA 1
ATOM 2993 C C . SER A 1 374 ? -94.438 -50.188 36.812 1 21.42 374 SER A C 1
ATOM 2995 O O . SER A 1 374 ? -94.375 -49.312 37.656 1 21.42 374 SER A O 1
ATOM 2997 N N . ASP A 1 375 ? -93.5 -50.906 37.094 1 19.94 375 ASP A N 1
ATOM 2998 C CA . ASP A 1 375 ? -93.188 -51 38.531 1 19.94 375 ASP A CA 1
ATOM 2999 C C . ASP A 1 375 ? -92.75 -49.656 39.062 1 19.94 375 ASP A C 1
ATOM 3001 O O . ASP A 1 375 ? -92.188 -48.812 38.344 1 19.94 375 ASP A O 1
ATOM 3005 N N . GLU A 1 376 ? -92.875 -49.219 40.594 1 19.88 376 GLU A N 1
ATOM 3006 C CA . GLU A 1 376 ? -93 -48.344 41.75 1 19.88 376 GLU A CA 1
ATOM 3007 C C . GLU A 1 376 ? -91.562 -48.031 42.312 1 19.88 376 GLU A C 1
ATOM 3009 O O . GLU A 1 376 ? -91.438 -47.062 43.062 1 19.88 376 GLU A O 1
ATOM 3014 N N . ASP A 1 377 ? -90.438 -48.5 42.312 1 19.56 377 ASP A N 1
ATOM 3015 C CA . ASP A 1 377 ? -89.75 -48.469 43.594 1 19.56 377 ASP A CA 1
ATOM 3016 C C . ASP A 1 377 ? -89.562 -47.031 44.062 1 19.56 377 ASP A C 1
ATOM 3018 O O . ASP A 1 377 ? -89.625 -46.094 43.281 1 19.56 377 ASP A O 1
ATOM 3022 N N . GLU A 1 378 ? -88.938 -46.75 45.562 1 19.03 378 GLU A N 1
ATOM 3023 C CA . GLU A 1 378 ? -88.688 -46.25 46.938 1 19.03 378 GLU A CA 1
ATOM 3024 C C . GLU A 1 378 ? -87.562 -45.25 47 1 19.03 378 GLU A C 1
ATOM 3026 O O . GLU A 1 378 ? -87.25 -44.656 48.031 1 19.03 378 GLU A O 1
ATOM 3031 N N . ASP A 1 379 ? -86.5 -45.062 46.344 1 20.02 379 ASP A N 1
ATOM 3032 C CA . ASP A 1 379 ? -85.375 -44.469 47.031 1 20.02 379 ASP A CA 1
ATOM 3033 C C . ASP A 1 379 ? -85.75 -43.125 47.656 1 20.02 379 ASP A C 1
ATOM 3035 O O . ASP A 1 379 ? -86.438 -42.312 47 1 20.02 379 ASP A O 1
ATOM 3039 N N . GLU A 1 380 ? -85.312 -42.812 49.156 1 21.56 380 GLU A N 1
ATOM 3040 C CA . GLU A 1 380 ? -85.188 -42.062 50.375 1 21.56 380 GLU A CA 1
ATOM 3041 C C . GLU A 1 380 ? -84.25 -40.844 50.156 1 21.56 380 GLU A C 1
ATOM 3043 O O . GLU A 1 380 ? -83.312 -40.906 49.344 1 21.56 380 GLU A O 1
ATOM 3048 N N . TYR A 1 381 ? -84.375 -39.656 51.125 1 23.3 381 TYR A N 1
ATOM 3049 C CA . TYR A 1 381 ? -84.188 -38.219 51.375 1 23.3 381 TYR A CA 1
ATOM 3050 C C . TYR A 1 381 ? -82.938 -37.969 52.188 1 23.3 381 TYR A C 1
ATOM 3052 O O . TYR A 1 381 ? -82.5 -36.812 52.312 1 23.3 381 TYR A O 1
ATOM 3060 N N . ASP A 1 382 ? -81.938 -38.656 52.781 1 25.38 382 ASP A N 1
ATOM 3061 C CA . ASP A 1 382 ? -81.375 -38.094 54 1 25.38 382 ASP A CA 1
ATOM 3062 C C . ASP A 1 382 ? -80.75 -36.719 53.75 1 25.38 382 ASP A C 1
ATOM 3064 O O . ASP A 1 382 ? -80.062 -36.5 52.75 1 25.38 382 ASP A O 1
ATOM 3068 N N . GLU A 1 383 ? -81.125 -35.469 54.688 1 23.25 383 GLU A N 1
ATOM 3069 C CA . GLU A 1 383 ? -81.188 -34.094 55.188 1 23.25 383 GLU A CA 1
ATOM 3070 C C . GLU A 1 383 ? -79.875 -33.656 55.875 1 23.25 383 GLU A C 1
ATOM 3072 O O . GLU A 1 383 ? -79.688 -32.5 56.156 1 23.25 383 GLU A O 1
ATOM 3077 N N . ASP A 1 384 ? -79 -34.094 56.906 1 24.39 384 ASP A N 1
ATOM 3078 C CA . ASP A 1 384 ? -78.5 -33.094 57.844 1 24.39 384 ASP A CA 1
ATOM 3079 C C . ASP A 1 384 ? -77.438 -32.188 57.156 1 24.39 384 ASP A C 1
ATOM 3081 O O . ASP A 1 384 ? -77.188 -31.078 57.625 1 24.39 384 ASP A O 1
ATOM 3085 N N . ASP A 1 385 ? -76.438 -32.469 56.5 1 23.7 385 ASP A N 1
ATOM 3086 C CA . ASP A 1 385 ? -75.188 -31.781 56.844 1 23.7 385 ASP A CA 1
ATOM 3087 C C . ASP A 1 385 ? -75.375 -30.266 56.781 1 23.7 385 ASP A C 1
ATOM 3089 O O . ASP A 1 385 ? -76.312 -29.75 56.156 1 23.7 385 ASP A O 1
ATOM 3093 N N . GLU A 1 386 ? -74.125 -29.266 57.25 1 24.69 386 GLU A N 1
ATOM 3094 C CA . GLU A 1 386 ? -73.75 -27.875 57.531 1 24.69 386 GLU A CA 1
ATOM 3095 C C . GLU A 1 386 ? -74.125 -26.969 56.344 1 24.69 386 GLU A C 1
ATOM 3097 O O . GLU A 1 386 ? -74 -27.391 55.188 1 24.69 386 GLU A O 1
ATOM 3102 N N . MET B 1 1 ? -32.75 26.75 12.273 1 18.33 1 MET B N 1
ATOM 3103 C CA . MET B 1 1 ? -32.875 25.516 13.047 1 18.33 1 MET B CA 1
ATOM 3104 C C . MET B 1 1 ? -32.719 24.297 12.148 1 18.33 1 MET B C 1
ATOM 3106 O O . MET B 1 1 ? -33.5 24.078 11.227 1 18.33 1 MET B O 1
ATOM 3110 N N . PHE B 1 2 ? -31.609 23.875 11.711 1 24.06 2 PHE B N 1
ATOM 3111 C CA . PHE B 1 2 ? -31.391 22.984 10.586 1 24.06 2 PHE B CA 1
ATOM 3112 C C . PHE B 1 2 ? -32.031 21.609 10.844 1 24.06 2 PHE B C 1
ATOM 3114 O O . PHE B 1 2 ? -31.906 21.062 11.945 1 24.06 2 PHE B O 1
ATOM 3121 N N . PRO B 1 3 ? -33.094 21.141 10.156 1 24.97 3 PRO B N 1
ATOM 3122 C CA . PRO B 1 3 ? -33.938 20.094 10.711 1 24.97 3 PRO B CA 1
ATOM 3123 C C . PRO B 1 3 ? -33.188 18.828 11.078 1 24.97 3 PRO B C 1
ATOM 3125 O O . PRO B 1 3 ? -32.156 18.516 10.445 1 24.97 3 PRO B O 1
ATOM 3128 N N . GLU B 1 4 ? -33.031 18.297 12.32 1 26.22 4 GLU B N 1
ATOM 3129 C CA . GLU B 1 4 ? -32.531 17.219 13.164 1 26.22 4 GLU B CA 1
ATOM 3130 C C . GLU B 1 4 ? -32.719 15.859 12.484 1 26.22 4 GLU B C 1
ATOM 3132 O O . GLU B 1 4 ? -31.938 14.938 12.711 1 26.22 4 GLU B O 1
ATOM 3137 N N . ASP B 1 5 ? -33.906 15.492 11.914 1 25.67 5 ASP B N 1
ATOM 3138 C CA . ASP B 1 5 ? -34.562 14.203 11.773 1 25.67 5 ASP B CA 1
ATOM 3139 C C . ASP B 1 5 ? -34.031 13.422 10.586 1 25.67 5 ASP B C 1
ATOM 3141 O O . ASP B 1 5 ? -34.344 12.242 10.414 1 25.67 5 ASP B O 1
ATOM 3145 N N . ARG B 1 6 ? -33.781 14.031 9.484 1 25.23 6 ARG B N 1
ATOM 3146 C CA . ARG B 1 6 ? -33.906 13.234 8.266 1 25.23 6 ARG B CA 1
ATOM 3147 C C . ARG B 1 6 ? -32.688 12.367 8.031 1 25.23 6 ARG B C 1
ATOM 3149 O O . ARG B 1 6 ? -32.469 11.859 6.922 1 25.23 6 ARG B O 1
ATOM 3156 N N . PHE B 1 7 ? -31.578 12.617 8.828 1 28.86 7 PHE B N 1
ATOM 3157 C CA . PHE B 1 7 ? -30.516 11.641 8.594 1 28.86 7 PHE B CA 1
ATOM 3158 C C . PHE B 1 7 ? -31.016 10.227 8.867 1 28.86 7 PHE B C 1
ATOM 3160 O O . PHE B 1 7 ? -31.031 9.781 10.016 1 28.86 7 PHE B O 1
ATOM 3167 N N . HIS B 1 8 ? -32.031 9.922 8.156 1 27.38 8 HIS B N 1
ATOM 3168 C CA . HIS B 1 8 ? -32.406 8.516 8.211 1 27.38 8 HIS B CA 1
ATOM 3169 C C . HIS B 1 8 ? -31.188 7.605 8.242 1 27.38 8 HIS B C 1
ATOM 3171 O O . HIS B 1 8 ? -30.25 7.785 7.461 1 27.38 8 HIS B O 1
ATOM 3177 N N . PRO B 1 9 ? -30.969 6.988 9.352 1 29.62 9 PRO B N 1
ATOM 3178 C CA . PRO B 1 9 ? -29.906 6.004 9.578 1 29.62 9 PRO B CA 1
ATOM 3179 C C . PRO B 1 9 ? -29.688 5.086 8.375 1 29.62 9 PRO B C 1
ATOM 3181 O O . PRO B 1 9 ? -30.609 4.395 7.949 1 29.62 9 PRO B O 1
ATOM 3184 N N . LEU B 1 10 ? -29.344 5.66 7.34 1 30.98 10 LEU B N 1
ATOM 3185 C CA . LEU B 1 10 ? -29.016 4.738 6.262 1 30.98 10 LEU B CA 1
ATOM 3186 C C . LEU B 1 10 ? -28.375 3.465 6.812 1 30.98 10 LEU B C 1
ATOM 3188 O O . LEU B 1 10 ? -27.234 3.48 7.262 1 30.98 10 LEU B O 1
ATOM 3192 N N . GLY B 1 11 ? -29.031 2.713 7.625 1 31.59 11 GLY B N 1
ATOM 3193 C CA . GLY B 1 11 ? -28.641 1.394 8.102 1 31.59 11 GLY B CA 1
ATOM 3194 C C . GLY B 1 11 ? -27.938 0.564 7.047 1 31.59 11 GLY B C 1
ATOM 3195 O O . GLY B 1 11 ? -28.547 0.148 6.062 1 31.59 11 GLY B O 1
ATOM 3196 N N . PRO B 1 12 ? -26.922 1.006 6.523 1 35.06 12 PRO B N 1
ATOM 3197 C CA . PRO B 1 12 ? -26.203 0.264 5.484 1 35.06 12 PRO B CA 1
ATOM 3198 C C . PRO B 1 12 ? -26.031 -1.214 5.828 1 35.06 12 PRO B C 1
ATOM 3200 O O . PRO B 1 12 ? -25.266 -1.557 6.73 1 35.06 12 PRO B O 1
ATOM 3203 N N . ASP B 1 13 ? -27.016 -2.02 5.992 1 35.72 13 ASP B N 1
ATOM 3204 C CA . ASP B 1 13 ? -27.25 -3.291 6.668 1 35.72 13 ASP B CA 1
ATOM 3205 C C . ASP B 1 13 ? -26.297 -4.367 6.16 1 35.72 13 ASP B C 1
ATOM 3207 O O . ASP B 1 13 ? -26.062 -4.473 4.953 1 35.72 13 ASP B O 1
ATOM 3211 N N . ALA B 1 14 ? -25.234 -4.918 6.844 1 38.97 14 ALA B N 1
ATOM 3212 C CA . ALA B 1 14 ? -24.656 -6.254 6.719 1 38.97 14 ALA B CA 1
ATOM 3213 C C . ALA B 1 14 ? -25.609 -7.188 5.969 1 38.97 14 ALA B C 1
ATOM 3215 O O . ALA B 1 14 ? -25.172 -8.008 5.16 1 38.97 14 ALA B O 1
ATOM 3216 N N . ASP B 1 15 ? -26.844 -6.887 6.199 1 44.16 15 ASP B N 1
ATOM 3217 C CA . ASP B 1 15 ? -27.891 -7.66 5.539 1 44.16 15 ASP B CA 1
ATOM 3218 C C . ASP B 1 15 ? -27.875 -7.445 4.031 1 44.16 15 ASP B C 1
ATOM 3220 O O . ASP B 1 15 ? -28.125 -8.375 3.26 1 44.16 15 ASP B O 1
ATOM 3224 N N . ARG B 1 16 ? -27.375 -6.242 3.809 1 50.06 16 ARG B N 1
ATOM 3225 C CA . ARG B 1 16 ? -27.359 -6 2.371 1 50.06 16 ARG B CA 1
ATOM 3226 C C . ARG B 1 16 ? -26.141 -6.645 1.716 1 50.06 16 ARG B C 1
ATOM 3228 O O . ARG B 1 16 ? -26.25 -7.188 0.614 1 50.06 16 ARG B O 1
ATOM 3235 N N . LEU B 1 17 ? -25.031 -6.445 2.477 1 51.38 17 LEU B N 1
ATOM 3236 C CA . LEU B 1 17 ? -23.875 -7.152 1.933 1 51.38 17 LEU B CA 1
ATOM 3237 C C . LEU B 1 17 ? -24.156 -8.648 1.821 1 51.38 17 LEU B C 1
ATOM 3239 O O . LEU B 1 17 ? -23.797 -9.281 0.826 1 51.38 17 LEU B O 1
ATOM 3243 N N . HIS B 1 18 ? -24.719 -9.078 2.941 1 52.75 18 HIS B N 1
ATOM 3244 C CA . HIS B 1 18 ? -25.188 -10.453 2.896 1 52.75 18 HIS B CA 1
ATOM 3245 C C . HIS B 1 18 ? -26.125 -10.688 1.719 1 52.75 18 HIS B C 1
ATOM 3247 O O . HIS B 1 18 ? -25.984 -11.664 0.982 1 52.75 18 HIS B O 1
ATOM 3253 N N . ASP B 1 19 ? -27 -9.805 1.615 1 53.81 19 ASP B N 1
ATOM 3254 C CA . ASP B 1 19 ? -27.969 -9.93 0.54 1 53.81 19 ASP B CA 1
ATOM 3255 C C . ASP B 1 19 ? -27.312 -9.789 -0.828 1 53.81 19 ASP B C 1
ATOM 3257 O O . ASP B 1 19 ? -27.641 -10.516 -1.765 1 53.81 19 ASP B O 1
ATOM 3261 N N . ASP B 1 20 ? -26.359 -8.945 -0.848 1 54.19 20 ASP B N 1
ATOM 3262 C CA . ASP B 1 20 ? -25.641 -8.766 -2.104 1 54.19 20 ASP B CA 1
ATOM 3263 C C . ASP B 1 20 ? -24.828 -10.008 -2.455 1 54.19 20 ASP B C 1
ATOM 3265 O O . ASP B 1 20 ? -24.75 -10.398 -3.623 1 54.19 20 ASP B O 1
ATOM 3269 N N . LEU B 1 21 ? -24.375 -10.516 -1.419 1 53.62 21 LEU B N 1
ATOM 3270 C CA . LEU B 1 21 ? -23.578 -11.727 -1.623 1 53.62 21 LEU B CA 1
ATOM 3271 C C . LEU B 1 21 ? -24.469 -12.906 -2 1 53.62 21 LEU B C 1
ATOM 3273 O O . LEU B 1 21 ? -24.094 -13.727 -2.842 1 53.62 21 LEU B O 1
ATOM 3277 N N . ILE B 1 22 ? -25.609 -12.969 -1.295 1 53.56 22 ILE B N 1
ATOM 3278 C CA . ILE B 1 22 ? -26.578 -14 -1.64 1 53.56 22 ILE B CA 1
ATOM 3279 C C . ILE B 1 22 ? -27 -13.844 -3.098 1 53.56 22 ILE B C 1
ATOM 3281 O O . ILE B 1 22 ? -27.094 -14.836 -3.832 1 53.56 22 ILE B O 1
ATOM 3285 N N . GLU B 1 23 ? -27.266 -12.656 -3.363 1 51.88 23 GLU B N 1
ATOM 3286 C CA . GLU B 1 23 ? -27.688 -12.414 -4.742 1 51.88 23 GLU B CA 1
ATOM 3287 C C . GLU B 1 23 ? -26.578 -12.797 -5.727 1 51.88 23 GLU B C 1
ATOM 3289 O O . GLU B 1 23 ? -26.859 -13.336 -6.805 1 51.88 23 GLU B O 1
ATOM 3294 N N . ALA B 1 24 ? -25.422 -12.516 -5.273 1 51.84 24 ALA B N 1
ATOM 3295 C CA . ALA B 1 24 ? -24.312 -12.859 -6.148 1 51.84 24 ALA B CA 1
ATOM 3296 C C . ALA B 1 24 ? -24.094 -14.367 -6.188 1 51.84 24 ALA B C 1
ATOM 3298 O O . ALA B 1 24 ? -23.625 -14.914 -7.195 1 51.84 24 ALA B O 1
ATOM 3299 N N . THR B 1 25 ? -24.281 -15 -5.055 1 50 25 THR B N 1
ATOM 3300 C CA . THR B 1 25 ? -24.062 -16.438 -4.922 1 50 25 THR B CA 1
ATOM 3301 C C . THR B 1 25 ? -25.188 -17.219 -5.574 1 50 25 THR B C 1
ATOM 3303 O O . THR B 1 25 ? -25.078 -18.438 -5.766 1 50 25 THR B O 1
ATOM 3306 N N . GLU B 1 26 ? -26.344 -16.641 -5.676 1 46.56 26 GLU B N 1
ATOM 3307 C CA . GLU B 1 26 ? -27.328 -17.516 -6.32 1 46.56 26 GLU B CA 1
ATOM 3308 C C . GLU B 1 26 ? -26.719 -18.266 -7.492 1 46.56 26 GLU B C 1
ATOM 3310 O O . GLU B 1 26 ? -27.422 -18.859 -8.305 1 46.56 26 GLU B O 1
ATOM 3315 N N . LEU B 1 27 ? -25.438 -18.172 -7.59 1 45.25 27 LEU B N 1
ATOM 3316 C CA . LEU B 1 27 ? -24.875 -19.016 -8.641 1 45.25 27 LEU B CA 1
ATOM 3317 C C . LEU B 1 27 ? -25.047 -20.484 -8.305 1 45.25 27 LEU B C 1
ATOM 3319 O O . LEU B 1 27 ? -24.875 -20.891 -7.148 1 45.25 27 LEU B O 1
ATOM 3323 N N . GLU B 1 28 ? -25.672 -21.297 -9.195 1 50.31 28 GLU B N 1
ATOM 3324 C CA . GLU B 1 28 ? -26.031 -22.703 -9.234 1 50.31 28 GLU B CA 1
ATOM 3325 C C . GLU B 1 28 ? -24.938 -23.578 -8.609 1 50.31 28 GLU B C 1
ATOM 3327 O O . GLU B 1 28 ? -25.234 -24.484 -7.836 1 50.31 28 GLU B O 1
ATOM 3332 N N . SER B 1 29 ? -23.625 -23.719 -9.188 1 60.91 29 SER B N 1
ATOM 3333 C CA . SER B 1 29 ? -22.641 -24.688 -8.734 1 60.91 29 SER B CA 1
ATOM 3334 C C . SER B 1 29 ? -21.484 -24.016 -8.023 1 60.91 29 SER B C 1
ATOM 3336 O O . SER B 1 29 ? -21.062 -22.922 -8.414 1 60.91 29 SER B O 1
ATOM 3338 N N . THR B 1 30 ? -21.156 -24.406 -6.727 1 71 30 THR B N 1
ATOM 3339 C CA . THR B 1 30 ? -20.016 -23.938 -5.945 1 71 30 THR B CA 1
ATOM 3340 C C . THR B 1 30 ? -18.703 -24.25 -6.668 1 71 30 THR B C 1
ATOM 3342 O O . THR B 1 30 ? -18.422 -25.406 -7 1 71 30 THR B O 1
ATOM 3345 N N . PRO B 1 31 ? -18.016 -23.328 -6.953 1 81 31 PRO B N 1
ATOM 3346 C CA . PRO B 1 31 ? -16.734 -23.578 -7.617 1 81 31 PRO B CA 1
ATOM 3347 C C . PRO B 1 31 ? -15.812 -24.484 -6.809 1 81 31 PRO B C 1
ATOM 3349 O O . PRO B 1 31 ? -15.828 -24.453 -5.574 1 81 31 PRO B O 1
ATOM 3352 N N . LYS B 1 32 ? -15.156 -25.359 -7.582 1 85.25 32 LYS B N 1
ATOM 3353 C CA . LYS B 1 32 ? -14.258 -26.312 -6.945 1 85.25 32 LYS B CA 1
ATOM 3354 C C . LYS B 1 32 ? -12.797 -26.031 -7.309 1 85.25 32 LYS B C 1
ATOM 3356 O O . LYS B 1 32 ? -12.508 -25.547 -8.406 1 85.25 32 LYS B O 1
ATOM 3361 N N . THR B 1 33 ? -11.938 -26.297 -6.391 1 89.62 33 THR B N 1
ATOM 3362 C CA . THR B 1 33 ? -10.508 -26.141 -6.605 1 89.62 33 THR B CA 1
ATOM 3363 C C . THR B 1 33 ? -9.945 -27.297 -7.418 1 89.62 33 THR B C 1
ATOM 3365 O O . THR B 1 33 ? -10.633 -28.297 -7.652 1 89.62 33 THR B O 1
ATOM 3368 N N . SER B 1 34 ? -8.742 -27.172 -7.863 1 87.56 34 SER B N 1
ATOM 3369 C CA . SER B 1 34 ? -8.07 -28.234 -8.602 1 87.56 34 SER B CA 1
ATOM 3370 C C . SER B 1 34 ? -7.906 -29.5 -7.75 1 87.56 34 SER B C 1
ATOM 3372 O O . SER B 1 34 ? -8.039 -30.609 -8.25 1 87.56 34 SER B O 1
ATOM 3374 N N . ARG B 1 35 ? -7.684 -29.297 -6.496 1 85.75 35 ARG B N 1
ATOM 3375 C CA . ARG B 1 35 ? -7.547 -30.406 -5.574 1 85.75 35 ARG B CA 1
ATOM 3376 C C . ARG B 1 35 ? -8.836 -31.219 -5.504 1 85.75 35 ARG B C 1
ATOM 3378 O O . ARG B 1 35 ? -8.797 -32.469 -5.477 1 85.75 35 ARG B O 1
ATOM 3385 N N . GLU B 1 36 ? -9.844 -30.547 -5.52 1 85.62 36 GLU B N 1
ATOM 3386 C CA . GLU B 1 36 ? -11.148 -31.203 -5.422 1 85.62 36 GLU B CA 1
ATOM 3387 C C . GLU B 1 36 ? -11.539 -31.859 -6.746 1 85.62 36 GLU B C 1
ATOM 3389 O O . GLU B 1 36 ? -12.219 -32.875 -6.758 1 85.62 36 GLU B O 1
ATOM 3394 N N . LEU B 1 37 ? -11.109 -31.297 -7.82 1 87.25 37 LEU B N 1
ATOM 3395 C CA . LEU B 1 37 ? -11.453 -31.797 -9.148 1 87.25 37 LEU B CA 1
ATOM 3396 C C . LEU B 1 37 ? -10.422 -32.812 -9.625 1 87.25 37 LEU B C 1
ATOM 3398 O O . LEU B 1 37 ? -10.672 -33.562 -10.586 1 87.25 37 LEU B O 1
ATOM 3402 N N . GLY B 1 38 ? -9.312 -32.844 -8.953 1 84.88 38 GLY B N 1
ATOM 3403 C CA . GLY B 1 38 ? -8.234 -33.719 -9.398 1 84.88 38 GLY B CA 1
ATOM 3404 C C . GLY B 1 38 ? -7.516 -33.188 -10.625 1 84.88 38 GLY B C 1
ATOM 3405 O O . GLY B 1 38 ? -7.109 -33.969 -11.492 1 84.88 38 GLY B O 1
ATOM 3406 N N . SER B 1 39 ? -7.484 -31.922 -10.781 1 85.06 39 SER B N 1
ATOM 3407 C CA . SER B 1 39 ? -6.793 -31.297 -11.898 1 85.06 39 SER B CA 1
ATOM 3408 C C . SER B 1 39 ? -5.496 -30.641 -11.445 1 85.06 39 SER B C 1
ATOM 3410 O O . SER B 1 39 ? -5.203 -30.594 -10.25 1 85.06 39 SER B O 1
ATOM 3412 N N . ALA B 1 40 ? -4.77 -30.219 -12.445 1 86.06 40 ALA B N 1
ATOM 3413 C CA . ALA B 1 40 ? -3.473 -29.625 -12.141 1 86.06 40 ALA B CA 1
ATOM 3414 C C . ALA B 1 40 ? -3.607 -28.125 -11.898 1 86.06 40 ALA B C 1
ATOM 3416 O O . ALA B 1 40 ? -4.48 -27.469 -12.469 1 86.06 40 ALA B O 1
ATOM 3417 N N . LEU B 1 41 ? -2.781 -27.641 -11 1 93.56 41 LEU B N 1
ATOM 3418 C CA . LEU B 1 41 ? -2.607 -26.203 -10.828 1 93.56 41 LEU B CA 1
ATOM 3419 C C . LEU B 1 41 ? -1.718 -25.625 -11.922 1 93.56 41 LEU B C 1
ATOM 3421 O O . LEU B 1 41 ? -0.6 -26.109 -12.133 1 93.56 41 LEU B O 1
ATOM 3425 N N . VAL B 1 42 ? -2.291 -24.594 -12.641 1 95.19 42 VAL B N 1
ATOM 3426 C CA . VAL B 1 42 ? -1.536 -24.047 -13.766 1 95.19 42 VAL B CA 1
ATOM 3427 C C . VAL B 1 42 ? -1.286 -22.562 -13.547 1 95.19 42 VAL B C 1
ATOM 3429 O O . VAL B 1 42 ? -2.23 -21.781 -13.383 1 95.19 42 VAL B O 1
ATOM 3432 N N . LEU B 1 43 ? -0.052 -22.156 -13.523 1 96.69 43 LEU B N 1
ATOM 3433 C CA . LEU B 1 43 ? 0.352 -20.75 -13.453 1 96.69 43 LEU B CA 1
ATOM 3434 C C . LEU B 1 43 ? 0.672 -20.219 -14.844 1 96.69 43 LEU B C 1
ATOM 3436 O O . LEU B 1 43 ? 1.615 -20.672 -15.492 1 96.69 43 LEU B O 1
ATOM 3440 N N . HIS B 1 44 ? -0.19 -19.344 -15.312 1 95.69 44 HIS B N 1
ATOM 3441 C CA . HIS B 1 44 ? 0.07 -18.641 -16.562 1 95.69 44 HIS B CA 1
ATOM 3442 C C . HIS B 1 44 ? 0.906 -17.391 -16.328 1 95.69 44 HIS B C 1
ATOM 3444 O O . HIS B 1 44 ? 0.532 -16.531 -15.523 1 95.69 44 HIS B O 1
ATOM 3450 N N . GLN B 1 45 ? 2.025 -17.312 -17.016 1 95 45 GLN B N 1
ATOM 3451 C CA . GLN B 1 45 ? 2.885 -16.156 -16.797 1 95 45 GLN B CA 1
ATOM 3452 C C . GLN B 1 45 ? 3.568 -15.727 -18.078 1 95 45 GLN B C 1
ATOM 3454 O O . GLN B 1 45 ? 3.734 -16.531 -19 1 95 45 GLN B O 1
ATOM 3459 N N . PHE B 1 46 ? 3.826 -14.414 -18.266 1 91.75 46 PHE B N 1
ATOM 3460 C CA . PHE B 1 46 ? 4.676 -13.836 -19.297 1 91.75 46 PHE B CA 1
ATOM 3461 C C . PHE B 1 46 ? 6.074 -13.562 -18.766 1 91.75 46 PHE B C 1
ATOM 3463 O O . PHE B 1 46 ? 7.062 -14.047 -19.312 1 91.75 46 PHE B O 1
ATOM 3470 N N . LEU B 1 47 ? 6.113 -12.781 -17.719 1 89.25 47 LEU B N 1
ATOM 3471 C CA . LEU B 1 47 ? 7.305 -12.695 -16.891 1 89.25 47 LEU B CA 1
ATOM 3472 C C . LEU B 1 47 ? 7.219 -13.672 -15.719 1 89.25 47 LEU B C 1
ATOM 3474 O O . LEU B 1 47 ? 6.141 -13.883 -15.156 1 89.25 47 LEU B O 1
ATOM 3478 N N . PRO B 1 48 ? 8.328 -14.211 -15.312 1 91.25 48 PRO B N 1
ATOM 3479 C CA . PRO B 1 48 ? 8.266 -15.195 -14.227 1 91.25 48 PRO B CA 1
ATOM 3480 C C . PRO B 1 48 ? 7.695 -14.609 -12.938 1 91.25 48 PRO B C 1
ATOM 3482 O O . PRO B 1 48 ? 8.141 -13.562 -12.477 1 91.25 48 PRO B O 1
ATOM 3485 N N . ALA B 1 49 ? 6.711 -15.273 -12.375 1 94.56 49 ALA B N 1
ATOM 3486 C CA . ALA B 1 49 ? 6.148 -14.922 -11.07 1 94.56 49 ALA B CA 1
ATOM 3487 C C . ALA B 1 49 ? 6.867 -15.664 -9.945 1 94.56 49 ALA B C 1
ATOM 3489 O O . ALA B 1 49 ? 6.312 -16.594 -9.359 1 94.56 49 ALA B O 1
ATOM 3490 N N . TRP B 1 50 ? 7.957 -15.156 -9.555 1 93.62 50 TRP B N 1
ATOM 3491 C CA . TRP B 1 50 ? 8.883 -15.852 -8.664 1 93.62 50 TRP B CA 1
ATOM 3492 C C . TRP B 1 50 ? 8.266 -16.047 -7.281 1 93.62 50 TRP B C 1
ATOM 3494 O O . TRP B 1 50 ? 8.523 -17.062 -6.625 1 93.62 50 TRP B O 1
ATOM 3504 N N . ASP B 1 51 ? 7.508 -15.086 -6.816 1 96.06 51 ASP B N 1
ATOM 3505 C CA . ASP B 1 51 ? 6.898 -15.203 -5.496 1 96.06 51 ASP B CA 1
ATOM 3506 C C . ASP B 1 51 ? 5.875 -16.344 -5.465 1 96.06 51 ASP B C 1
ATOM 3508 O O . ASP B 1 51 ? 5.836 -17.125 -4.512 1 96.06 51 ASP B O 1
ATOM 3512 N N . VAL B 1 52 ? 5.066 -16.484 -6.57 1 96.69 52 VAL B N 1
ATOM 3513 C CA . VAL B 1 52 ? 4.062 -17.547 -6.652 1 96.69 52 VAL B CA 1
ATOM 3514 C C . VAL B 1 52 ? 4.754 -18.906 -6.766 1 96.69 52 VAL B C 1
ATOM 3516 O O . VAL B 1 52 ? 4.363 -19.859 -6.094 1 96.69 52 VAL B O 1
ATOM 3519 N N . GLN B 1 53 ? 5.77 -18.953 -7.594 1 94.5 53 GLN B N 1
ATOM 3520 C CA . GLN B 1 53 ? 6.523 -20.188 -7.75 1 94.5 53 GLN B CA 1
ATOM 3521 C C . GLN B 1 53 ? 7.184 -20.594 -6.434 1 94.5 53 GLN B C 1
ATOM 3523 O O . GLN B 1 53 ? 7.16 -21.766 -6.062 1 94.5 53 GLN B O 1
ATOM 3528 N N . ALA B 1 54 ? 7.766 -19.625 -5.773 1 95.81 54 ALA B N 1
ATOM 3529 C CA . ALA B 1 54 ? 8.391 -19.906 -4.484 1 95.81 54 ALA B CA 1
ATOM 3530 C C . ALA B 1 54 ? 7.363 -20.406 -3.473 1 95.81 54 ALA B C 1
ATOM 3532 O O . ALA B 1 54 ? 7.629 -21.359 -2.727 1 95.81 54 ALA B O 1
ATOM 3533 N N . TYR B 1 55 ? 6.191 -19.797 -3.443 1 97.12 55 TYR B N 1
ATOM 3534 C CA . TYR B 1 55 ? 5.145 -20.219 -2.52 1 97.12 55 TYR B CA 1
ATOM 3535 C C . TYR B 1 55 ? 4.785 -21.672 -2.732 1 97.12 55 TYR B C 1
ATOM 3537 O O . TYR B 1 55 ? 4.703 -22.453 -1.773 1 97.12 55 TYR B O 1
ATOM 3545 N N . LEU B 1 56 ? 4.562 -22.047 -3.969 1 95.75 56 LEU B N 1
ATOM 3546 C CA . LEU B 1 56 ? 4.121 -23.406 -4.305 1 95.75 56 LEU B CA 1
ATOM 3547 C C . LEU B 1 56 ? 5.207 -24.422 -3.984 1 95.75 56 LEU B C 1
ATOM 3549 O O . LEU B 1 56 ? 4.91 -25.531 -3.51 1 95.75 56 LEU B O 1
ATOM 3553 N N . ARG B 1 57 ? 6.422 -24.062 -4.16 1 93.5 57 ARG B N 1
ATOM 3554 C CA . ARG B 1 57 ? 7.539 -24.953 -3.855 1 93.5 57 ARG B CA 1
ATOM 3555 C C . ARG B 1 57 ? 7.707 -25.125 -2.35 1 93.5 57 ARG B C 1
ATOM 3557 O O . ARG B 1 57 ? 7.914 -26.25 -1.869 1 93.5 57 ARG B O 1
ATOM 3564 N N . VAL B 1 58 ? 7.629 -24.062 -1.599 1 95.5 58 VAL B N 1
ATOM 3565 C CA . VAL B 1 58 ? 7.727 -24.109 -0.144 1 95.5 58 VAL B CA 1
ATOM 3566 C C . VAL B 1 58 ? 6.57 -24.938 0.421 1 95.5 58 VAL B C 1
ATOM 3568 O O . VAL B 1 58 ? 6.75 -25.703 1.37 1 95.5 58 VAL B O 1
ATOM 3571 N N . ALA B 1 59 ? 5.406 -24.734 -0.222 1 95.31 59 ALA B N 1
ATOM 3572 C CA . ALA B 1 59 ? 4.207 -25.422 0.236 1 95.31 59 ALA B CA 1
ATOM 3573 C C . ALA B 1 59 ? 4.207 -26.891 -0.213 1 95.31 59 ALA B C 1
ATOM 3575 O O . ALA B 1 59 ? 3.398 -27.688 0.257 1 95.31 59 ALA B O 1
ATOM 3576 N N . GLY B 1 60 ? 5.035 -27.25 -1.134 1 92.38 60 GLY B N 1
ATOM 3577 C CA . GLY B 1 60 ? 5.086 -28.625 -1.636 1 92.38 60 GLY B CA 1
ATOM 3578 C C . GLY B 1 60 ? 3.908 -28.969 -2.525 1 92.38 60 GLY B C 1
ATOM 3579 O O . GLY B 1 60 ? 3.375 -30.078 -2.449 1 92.38 60 GLY B O 1
ATOM 3580 N N . ILE B 1 61 ? 3.467 -28.047 -3.287 1 92.44 61 ILE B N 1
ATOM 3581 C CA . ILE B 1 61 ? 2.324 -28.25 -4.172 1 92.44 61 ILE B CA 1
ATOM 3582 C C . ILE B 1 61 ? 2.807 -28.375 -5.617 1 92.44 61 ILE B C 1
ATOM 3584 O O . ILE B 1 61 ? 3.678 -27.625 -6.059 1 92.44 61 ILE B O 1
ATOM 3588 N N . GLN B 1 62 ? 2.244 -29.344 -6.289 1 90.69 62 GLN B N 1
ATOM 3589 C CA . GLN B 1 62 ? 2.59 -29.547 -7.691 1 90.69 62 GLN B CA 1
ATOM 3590 C C . GLN B 1 62 ? 2.146 -28.375 -8.547 1 90.69 62 GLN B C 1
ATOM 3592 O O . GLN B 1 62 ? 1.035 -27.859 -8.383 1 90.69 62 GLN B O 1
ATOM 3597 N N . LEU B 1 63 ? 3.066 -27.969 -9.422 1 90.75 63 LEU B N 1
ATOM 3598 C CA . LEU B 1 63 ? 2.797 -26.766 -10.211 1 90.75 63 LEU B CA 1
ATOM 3599 C C . LEU B 1 63 ? 3.193 -26.984 -11.672 1 90.75 63 LEU B C 1
ATOM 3601 O O . LEU B 1 63 ? 4.289 -27.469 -11.953 1 90.75 63 LEU B O 1
ATOM 3605 N N . HIS B 1 64 ? 2.238 -26.688 -12.523 1 92.25 64 HIS B N 1
ATOM 3606 C CA . HIS B 1 64 ? 2.543 -26.562 -13.938 1 92.25 64 HIS B CA 1
ATOM 3607 C C . HIS B 1 64 ? 2.602 -25.094 -14.352 1 92.25 64 HIS B C 1
ATOM 3609 O O . HIS B 1 64 ? 1.67 -24.328 -14.086 1 92.25 64 HIS B O 1
ATOM 3615 N N . VAL B 1 65 ? 3.711 -24.672 -14.953 1 93.62 65 VAL B N 1
ATOM 3616 C CA . VAL B 1 65 ? 3.883 -23.281 -15.375 1 93.62 65 VAL B CA 1
ATOM 3617 C C . VAL B 1 65 ? 3.688 -23.172 -16.891 1 93.62 65 VAL B C 1
ATOM 3619 O O . VAL B 1 65 ? 4.32 -23.906 -17.656 1 93.62 65 VAL B O 1
ATOM 3622 N N . HIS B 1 66 ? 2.738 -22.375 -17.266 1 94 66 HIS B N 1
ATOM 3623 C CA . HIS B 1 66 ? 2.527 -22.047 -18.672 1 94 66 HIS B CA 1
ATOM 3624 C C . HIS B 1 66 ? 3.127 -20.688 -19.016 1 94 66 HIS B C 1
ATOM 3626 O O . HIS B 1 66 ? 2.525 -19.656 -18.734 1 94 66 HIS B O 1
ATOM 3632 N N . ASN B 1 67 ? 4.266 -20.719 -19.688 1 92.25 67 ASN B N 1
ATOM 3633 C CA . ASN B 1 67 ? 4.91 -19.484 -20.141 1 92.25 67 ASN B CA 1
ATOM 3634 C C . ASN B 1 67 ? 4.277 -18.969 -21.438 1 92.25 67 ASN B C 1
ATOM 3636 O O . ASN B 1 67 ? 4.391 -19.609 -22.484 1 92.25 67 ASN B O 1
ATOM 3640 N N . SER B 1 68 ? 3.646 -17.812 -21.344 1 90.94 68 SER B N 1
ATOM 3641 C CA . SER B 1 68 ? 2.93 -17.234 -22.469 1 90.94 68 SER B CA 1
ATOM 3642 C C . SER B 1 68 ? 3.84 -16.328 -23.297 1 90.94 68 SER B C 1
ATOM 3644 O O . SER B 1 68 ? 4.801 -15.758 -22.781 1 90.94 68 SER B O 1
ATOM 3646 N N . LYS B 1 69 ? 3.496 -16.156 -24.594 1 87.12 69 LYS B N 1
ATOM 3647 C CA . LYS B 1 69 ? 4.195 -15.234 -25.469 1 87.12 69 LYS B CA 1
ATOM 3648 C C . LYS B 1 69 ? 3.623 -13.82 -25.359 1 87.12 69 LYS B C 1
ATOM 3650 O O . LYS B 1 69 ? 4.234 -12.859 -25.828 1 87.12 69 LYS B O 1
ATOM 3655 N N . TYR B 1 70 ? 2.457 -13.789 -24.656 1 87.06 70 TYR B N 1
ATOM 3656 C CA . TYR B 1 70 ? 1.771 -12.508 -24.531 1 87.06 70 TYR B CA 1
ATOM 3657 C C . TYR B 1 70 ? 1.691 -12.07 -23.078 1 87.06 70 TYR B C 1
ATOM 3659 O O . TYR B 1 70 ? 1.5 -12.898 -22.188 1 87.06 70 TYR B O 1
ATOM 3667 N N . PRO B 1 71 ? 1.864 -10.773 -22.906 1 87.69 71 PRO B N 1
ATOM 3668 C CA . PRO B 1 71 ? 1.771 -10.273 -21.547 1 87.69 71 PRO B CA 1
ATOM 3669 C C . PRO B 1 71 ? 0.333 -10.219 -21.031 1 87.69 71 PRO B C 1
ATOM 3671 O O . PRO B 1 71 ? 0.107 -10.117 -19.828 1 87.69 71 PRO B O 1
ATOM 3674 N N . THR B 1 72 ? -0.599 -10.195 -21.891 1 86.06 72 THR B N 1
ATOM 3675 C CA . THR B 1 72 ? -2.02 -10.117 -21.562 1 86.06 72 THR B CA 1
ATOM 3676 C C . THR B 1 72 ? -2.828 -11.047 -22.469 1 86.06 72 THR B C 1
ATOM 3678 O O . THR B 1 72 ? -2.521 -11.188 -23.656 1 86.06 72 THR B O 1
ATOM 3681 N N . TYR B 1 73 ? -3.754 -11.672 -21.766 1 82.88 73 TYR B N 1
ATOM 3682 C CA . TYR B 1 73 ? -4.734 -12.414 -22.547 1 82.88 73 TYR B CA 1
ATOM 3683 C C . TYR B 1 73 ? -5.949 -11.547 -22.859 1 82.88 73 TYR B C 1
ATOM 3685 O O . TYR B 1 73 ? -6.391 -10.758 -22.031 1 82.88 73 TYR B O 1
ATOM 3693 N N . GLU B 1 74 ? -6.402 -11.648 -23.953 1 72.5 74 GLU B N 1
ATOM 3694 C CA . GLU B 1 74 ? -7.547 -10.852 -24.375 1 72.5 74 GLU B CA 1
ATOM 3695 C C . GLU B 1 74 ? -8.766 -11.125 -23.5 1 72.5 74 GLU B C 1
ATOM 3697 O O . GLU B 1 74 ? -9.461 -10.188 -23.094 1 72.5 74 GLU B O 1
ATOM 3702 N N . ALA B 1 75 ? -8.961 -12.297 -23.156 1 73.94 75 ALA B N 1
ATOM 3703 C CA . ALA B 1 75 ? -10.188 -12.695 -22.469 1 73.94 75 ALA B CA 1
ATOM 3704 C C . ALA B 1 75 ? -10.062 -12.516 -20.953 1 73.94 75 ALA B C 1
ATOM 3706 O O . ALA B 1 75 ? -11.023 -12.125 -20.297 1 73.94 75 ALA B O 1
ATOM 3707 N N . THR B 1 76 ? -8.844 -12.773 -20.453 1 79.19 76 THR B N 1
ATOM 3708 C CA . THR B 1 76 ? -8.773 -12.914 -19 1 79.19 76 THR B CA 1
ATOM 3709 C C . THR B 1 76 ? -7.941 -11.789 -18.391 1 79.19 76 THR B C 1
ATOM 3711 O O . THR B 1 76 ? -7.996 -11.562 -17.172 1 79.19 76 THR B O 1
ATOM 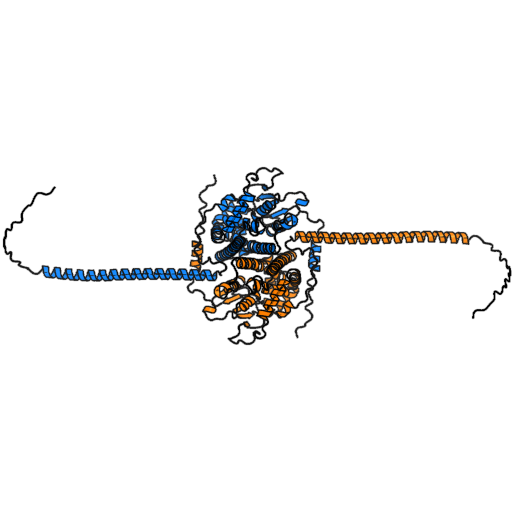3714 N N . GLY B 1 77 ? -7.172 -11.156 -19.203 1 81.94 77 GLY B N 1
ATOM 3715 C CA . GLY B 1 77 ? -6.52 -9.969 -18.688 1 81.94 77 GLY B CA 1
ATOM 3716 C C . GLY B 1 77 ? -5.027 -10.148 -18.469 1 81.94 77 GLY B C 1
ATOM 3717 O O . GLY B 1 77 ? -4.383 -10.922 -19.172 1 81.94 77 GLY B O 1
ATOM 3718 N N . GLU B 1 78 ? -4.527 -9.477 -17.531 1 85.75 78 GLU B N 1
ATOM 3719 C CA . GLU B 1 78 ? -3.082 -9.359 -17.359 1 85.75 78 GLU B CA 1
ATOM 3720 C C . GLU B 1 78 ? -2.5 -10.602 -16.688 1 85.75 78 GLU B C 1
ATOM 3722 O O . GLU B 1 78 ? -3.133 -11.195 -15.812 1 85.75 78 GLU B O 1
ATOM 3727 N N . LEU B 1 79 ? -1.309 -10.969 -17.078 1 91.94 79 LEU B N 1
ATOM 3728 C CA . LEU B 1 79 ? -0.549 -12.055 -16.469 1 91.94 79 LEU B CA 1
ATOM 3729 C C . LEU B 1 79 ? 0.43 -11.523 -15.43 1 91.94 79 LEU B C 1
ATOM 3731 O O . LEU B 1 79 ? 0.883 -10.375 -15.531 1 91.94 79 LEU B O 1
ATOM 3735 N N . PRO B 1 80 ? 0.651 -12.344 -14.367 1 95.12 80 PRO B N 1
ATOM 3736 C CA . PRO B 1 80 ? 0.368 -13.773 -14.188 1 95.12 80 PRO B CA 1
ATOM 3737 C C . PRO B 1 80 ? -1.042 -14.039 -13.664 1 95.12 80 PRO B C 1
ATOM 3739 O O . PRO B 1 80 ? -1.655 -13.148 -13.062 1 95.12 80 PRO B O 1
ATOM 3742 N N . GLN B 1 81 ? -1.522 -15.227 -13.945 1 95.88 81 GLN B N 1
ATOM 3743 C CA . GLN B 1 81 ? -2.793 -15.766 -13.469 1 95.88 81 GLN B CA 1
ATOM 3744 C C . GLN B 1 81 ? -2.645 -17.219 -13.039 1 95.88 81 GLN B C 1
ATOM 3746 O O . GLN B 1 81 ? -1.796 -17.953 -13.555 1 95.88 81 GLN B O 1
ATOM 3751 N N . LEU B 1 82 ? -3.416 -17.578 -12.109 1 96.25 82 LEU B N 1
ATOM 3752 C CA . LEU B 1 82 ? -3.402 -18.953 -11.641 1 96.25 82 LEU B CA 1
ATOM 3753 C C . LEU B 1 82 ? -4.746 -19.625 -11.906 1 96.25 82 LEU B C 1
ATOM 3755 O O . LEU B 1 82 ? -5.793 -19.125 -11.508 1 96.25 82 LEU B O 1
ATOM 3759 N N . SER B 1 83 ? -4.707 -20.703 -12.625 1 94.5 83 SER B N 1
ATOM 3760 C CA . SER B 1 83 ? -5.879 -21.547 -12.812 1 94.5 83 SER B CA 1
ATOM 3761 C C . SER B 1 83 ? -5.938 -22.656 -11.773 1 94.5 83 SER B C 1
ATOM 3763 O O . SER B 1 83 ? -5.047 -23.516 -11.711 1 94.5 83 SER B O 1
ATOM 3765 N N . ASP B 1 84 ? -6.934 -22.656 -10.969 1 94.25 84 ASP B N 1
ATOM 3766 C CA . ASP B 1 84 ? -7.172 -23.656 -9.938 1 94.25 84 ASP B CA 1
ATOM 3767 C C . ASP B 1 84 ? -8.578 -24.234 -10.062 1 94.25 84 ASP B C 1
ATOM 3769 O O . ASP B 1 84 ? -9.5 -23.812 -9.359 1 94.25 84 ASP B O 1
ATOM 3773 N N . GLY B 1 85 ? -8.672 -25.234 -10.898 1 91.69 85 GLY B N 1
ATOM 3774 C CA . GLY B 1 85 ? -9.992 -25.797 -11.141 1 91.69 85 GLY B CA 1
ATOM 3775 C C . GLY B 1 85 ? -10.938 -24.812 -11.805 1 91.69 85 GLY B C 1
ATOM 3776 O O . GLY B 1 85 ? -10.664 -24.297 -12.891 1 91.69 85 GLY B O 1
ATOM 3777 N N . ASN B 1 86 ? -11.945 -24.422 -11.055 1 89.19 86 ASN B N 1
ATOM 3778 C CA . ASN B 1 86 ? -12.938 -23.5 -11.594 1 89.19 86 ASN B CA 1
ATOM 3779 C C . ASN B 1 86 ? -12.539 -22.047 -11.359 1 89.19 86 ASN B C 1
ATOM 3781 O O . ASN B 1 86 ? -13.227 -21.125 -11.805 1 89.19 86 ASN B O 1
ATOM 3785 N N . PHE B 1 87 ? -11.391 -21.922 -10.703 1 89.56 87 PHE B N 1
ATOM 3786 C CA . PHE B 1 87 ? -10.961 -20.562 -10.359 1 89.56 87 PHE B CA 1
ATOM 3787 C C . PHE B 1 87 ? -9.891 -20.078 -11.32 1 89.56 87 PHE B C 1
ATOM 3789 O O . PHE B 1 87 ? -9.008 -20.844 -11.719 1 89.56 87 PHE B O 1
ATOM 3796 N N . LEU B 1 88 ? -10.07 -18.891 -11.734 1 92.19 88 LEU B N 1
ATOM 3797 C CA . LEU B 1 88 ? -9.031 -18.141 -12.414 1 92.19 88 LEU B CA 1
ATOM 3798 C C . LEU B 1 88 ? -8.688 -16.875 -11.641 1 92.19 88 LEU B C 1
ATOM 3800 O O . LEU B 1 88 ? -9.5 -15.945 -11.562 1 92.19 88 LEU B O 1
ATOM 3804 N N . LEU B 1 89 ? -7.477 -16.859 -11.148 1 92.38 89 LEU B N 1
ATOM 3805 C CA . LEU B 1 89 ? -7.141 -15.828 -10.172 1 92.38 89 LEU B CA 1
ATOM 3806 C C . LEU B 1 89 ? -6.129 -14.844 -10.75 1 92.38 89 LEU B C 1
ATOM 3808 O O . LEU B 1 89 ? -5.109 -15.258 -11.312 1 92.38 89 LEU B O 1
ATOM 3812 N N . PRO B 1 90 ? -6.41 -13.609 -10.539 1 89.69 90 PRO B N 1
ATOM 3813 C CA . PRO B 1 90 ? -5.375 -12.617 -10.852 1 89.69 90 PRO B CA 1
ATOM 3814 C C . PRO B 1 90 ? -4.234 -12.617 -9.836 1 89.69 90 PRO B C 1
ATOM 3816 O O . PRO B 1 90 ? -4.363 -13.203 -8.758 1 89.69 90 PRO B O 1
ATOM 3819 N N . LYS B 1 91 ? -3.162 -11.953 -10.156 1 89.56 91 LYS B N 1
ATOM 3820 C CA . LYS B 1 91 ? -1.915 -11.984 -9.398 1 89.56 91 LYS B CA 1
ATOM 3821 C C . LYS B 1 91 ? -2.152 -11.625 -7.934 1 89.56 91 LYS B C 1
ATOM 3823 O O . LYS B 1 91 ? -1.632 -12.289 -7.035 1 89.56 91 LYS B O 1
ATOM 3828 N N . GLU B 1 92 ? -2.959 -10.672 -7.621 1 85.81 92 GLU B N 1
ATOM 3829 C CA . GLU B 1 92 ? -3.117 -10.117 -6.281 1 85.81 92 GLU B CA 1
ATOM 3830 C C . GLU B 1 92 ? -3.865 -11.078 -5.367 1 85.81 92 GLU B C 1
ATOM 3832 O O . GLU B 1 92 ? -3.799 -10.969 -4.145 1 85.81 92 GLU B O 1
ATOM 3837 N N . GLU B 1 93 ? -4.523 -12.07 -5.961 1 89 93 GLU B N 1
ATOM 3838 C CA . GLU B 1 93 ? -5.371 -12.961 -5.168 1 89 93 GLU B CA 1
ATOM 3839 C C . GLU B 1 93 ? -4.746 -14.344 -5.027 1 89 93 GLU B C 1
ATOM 3841 O O . GLU B 1 93 ? -5.195 -15.156 -4.215 1 89 93 GLU B O 1
ATOM 3846 N N . ILE B 1 94 ? -3.688 -14.594 -5.73 1 94 94 ILE B N 1
ATOM 3847 C CA . ILE B 1 94 ? -3.148 -15.938 -5.875 1 94 94 ILE B CA 1
ATOM 3848 C C . ILE B 1 94 ? -2.691 -16.469 -4.516 1 94 94 ILE B C 1
ATOM 3850 O O . ILE B 1 94 ? -3.121 -17.531 -4.082 1 94 94 ILE B O 1
ATOM 3854 N N . ILE B 1 95 ? -1.894 -15.711 -3.844 1 93.69 95 ILE B N 1
ATOM 3855 C CA . ILE B 1 95 ? -1.271 -16.203 -2.619 1 93.69 95 ILE B CA 1
ATOM 3856 C C . ILE B 1 95 ? -2.34 -16.422 -1.551 1 93.69 95 ILE B C 1
ATOM 3858 O O . ILE B 1 95 ? -2.346 -17.453 -0.878 1 93.69 95 ILE B O 1
ATOM 3862 N N . MET B 1 96 ? -3.254 -15.508 -1.421 1 90.94 96 MET B N 1
ATOM 3863 C CA . MET B 1 96 ? -4.328 -15.664 -0.446 1 90.94 96 MET B CA 1
ATOM 3864 C C . MET B 1 96 ? -5.184 -16.891 -0.771 1 90.94 96 MET B C 1
ATOM 3866 O O . MET B 1 96 ? -5.613 -17.609 0.133 1 90.94 96 MET B O 1
ATOM 3870 N N . HIS B 1 97 ? -5.422 -17.078 -2.025 1 91.88 97 HIS B N 1
ATOM 3871 C CA . HIS B 1 97 ? -6.18 -18.25 -2.461 1 91.88 97 HIS B CA 1
ATOM 3872 C C . HIS B 1 97 ? -5.469 -19.531 -2.086 1 91.88 97 HIS B C 1
ATOM 3874 O O . HIS B 1 97 ? -6.09 -20.453 -1.552 1 91.88 97 HIS B O 1
ATOM 3880 N N . LEU B 1 98 ? -4.219 -19.594 -2.359 1 94.5 98 LEU B N 1
ATOM 3881 C CA . LEU B 1 98 ? -3.43 -20.781 -2.047 1 94.5 98 LEU B CA 1
ATOM 3882 C C . LEU B 1 98 ? -3.391 -21.031 -0.543 1 94.5 98 LEU B C 1
ATOM 3884 O O . LEU B 1 98 ? -3.494 -22.172 -0.095 1 94.5 98 LEU B O 1
ATOM 3888 N N . GLN B 1 99 ? -3.291 -19.969 0.198 1 93.12 99 GLN B N 1
ATOM 3889 C CA . GLN B 1 99 ? -3.279 -20.062 1.653 1 93.12 99 GLN B CA 1
ATOM 3890 C C . GLN B 1 99 ? -4.613 -20.594 2.18 1 93.12 99 GLN B C 1
ATOM 3892 O O . GLN B 1 99 ? -4.648 -21.328 3.168 1 93.12 99 GLN B O 1
ATOM 3897 N N . THR B 1 100 ? -5.664 -20.219 1.525 1 90.75 100 THR B N 1
ATOM 3898 C CA . THR B 1 100 ? -7.008 -20.516 2 1 90.75 100 THR B CA 1
ATOM 3899 C C . THR B 1 100 ? -7.418 -21.938 1.613 1 90.75 100 THR B C 1
ATOM 3901 O O . THR B 1 100 ? -7.98 -22.672 2.43 1 90.75 100 THR B O 1
ATOM 3904 N N . PHE B 1 101 ? -7.078 -22.359 0.378 1 91.12 101 PHE B N 1
ATOM 3905 C CA . PHE B 1 101 ? -7.68 -23.578 -0.156 1 91.12 101 PHE B CA 1
ATOM 3906 C C . PHE B 1 101 ? -6.652 -24.703 -0.25 1 91.12 101 PHE B C 1
ATOM 3908 O O . PHE B 1 101 ? -7.008 -25.859 -0.413 1 91.12 101 PHE B O 1
ATOM 3915 N N . HIS B 1 102 ? -5.445 -24.375 -0.141 1 92.94 102 HIS B N 1
ATOM 3916 C CA . HIS B 1 102 ? -4.414 -25.391 -0.268 1 92.94 102 HIS B CA 1
ATOM 3917 C C . HIS B 1 102 ? -3.59 -25.516 1.01 1 92.94 102 HIS B C 1
ATOM 3919 O O . HIS B 1 102 ? -4.074 -26.016 2.023 1 92.94 102 HIS B O 1
ATOM 3925 N N . LYS B 1 103 ? -2.434 -24.891 1.111 1 94.5 103 LYS B N 1
ATOM 3926 C CA . LYS B 1 103 ? -1.583 -24.953 2.297 1 94.5 103 LYS B CA 1
ATOM 3927 C C . LYS B 1 103 ? -1.201 -23.562 2.791 1 94.5 103 LYS B C 1
ATOM 3929 O O . LYS B 1 103 ? -0.658 -22.766 2.031 1 94.5 103 LYS B O 1
ATOM 3934 N N . ASP B 1 104 ? -1.492 -23.375 4.016 1 95.31 104 ASP B N 1
ATOM 3935 C CA . ASP B 1 104 ? -1.086 -22.125 4.633 1 95.31 104 ASP B CA 1
ATOM 3936 C C . ASP B 1 104 ? 0.329 -22.219 5.199 1 95.31 104 ASP B C 1
ATOM 3938 O O . ASP B 1 104 ? 0.532 -22.75 6.289 1 95.31 104 ASP B O 1
ATOM 3942 N N . ILE B 1 105 ? 1.254 -21.625 4.582 1 96.31 105 ILE B N 1
ATOM 3943 C CA . ILE B 1 105 ? 2.641 -21.734 5.02 1 96.31 105 ILE B CA 1
ATOM 3944 C C . ILE B 1 105 ? 2.879 -20.797 6.207 1 96.31 105 ILE B C 1
ATOM 3946 O O . ILE B 1 105 ? 3.947 -20.828 6.824 1 96.31 105 ILE B O 1
ATOM 3950 N N . ASP B 1 106 ? 1.864 -19.953 6.594 1 96.25 106 ASP B N 1
ATOM 3951 C CA . ASP B 1 106 ? 1.942 -19.094 7.766 1 96.25 106 ASP B CA 1
ATOM 3952 C C . ASP B 1 106 ? 1.249 -19.719 8.969 1 96.25 106 ASP B C 1
ATOM 3954 O O . ASP B 1 106 ? 1.002 -19.062 9.969 1 96.25 106 ASP B O 1
ATOM 3958 N N . GLU B 1 107 ? 0.907 -20.953 8.906 1 94.75 107 GLU B N 1
ATOM 3959 C CA . GLU B 1 107 ? 0.139 -21.625 9.953 1 94.75 107 GLU B CA 1
ATOM 3960 C C . GLU B 1 107 ? 0.867 -21.562 11.297 1 94.75 107 GLU B C 1
ATOM 3962 O O . GLU B 1 107 ? 0.233 -21.469 12.344 1 94.75 107 GLU B O 1
ATOM 3967 N N . PHE B 1 108 ? 2.129 -21.547 11.344 1 95.19 108 PHE B N 1
ATOM 3968 C CA . PHE B 1 108 ? 2.926 -21.609 12.562 1 95.19 108 PHE B CA 1
ATOM 3969 C C . PHE B 1 108 ? 3.074 -20.234 13.188 1 95.19 108 PHE B C 1
ATOM 3971 O O . PHE B 1 108 ? 3.557 -20.109 14.32 1 95.19 108 PHE B O 1
ATOM 3978 N N . LEU B 1 109 ? 2.629 -19.234 12.531 1 96.5 109 LEU B N 1
ATOM 3979 C CA . LEU B 1 109 ? 2.811 -17.859 13.008 1 96.5 109 LEU B CA 1
ATOM 3980 C C . LEU B 1 109 ? 1.804 -17.531 14.102 1 96.5 109 LEU B C 1
ATOM 3982 O O . LEU B 1 109 ? 0.647 -17.953 14.039 1 96.5 109 LEU B O 1
ATOM 3986 N N . THR B 1 110 ? 2.217 -16.781 15.07 1 96.31 110 THR B N 1
ATOM 3987 C CA . THR B 1 110 ? 1.308 -16.188 16.047 1 96.31 110 THR B CA 1
ATOM 3988 C C . THR B 1 110 ? 0.457 -15.094 15.398 1 96.31 110 THR B C 1
ATOM 3990 O O . THR B 1 110 ? 0.729 -14.672 14.273 1 96.31 110 THR B O 1
ATOM 3993 N N . ASP B 1 111 ? -0.542 -14.633 16.047 1 94.31 111 ASP B N 1
ATOM 3994 C CA . ASP B 1 111 ? -1.396 -13.562 15.531 1 94.31 111 ASP B CA 1
ATOM 3995 C C . ASP B 1 111 ? -0.588 -12.289 15.266 1 94.31 111 ASP B C 1
ATOM 3997 O O . ASP B 1 111 ? -0.822 -11.594 14.281 1 94.31 111 ASP B O 1
ATOM 4001 N N . GLN B 1 112 ? 0.306 -12.031 16.156 1 95.38 112 GLN B N 1
ATOM 4002 C CA . GLN B 1 112 ? 1.152 -10.852 15.977 1 95.38 112 GLN B CA 1
ATOM 4003 C C . GLN B 1 112 ? 2.043 -10.992 14.742 1 95.38 112 GLN B C 1
ATOM 4005 O O . GLN B 1 112 ? 2.189 -10.047 13.969 1 95.38 112 GLN B O 1
ATOM 4010 N N . GLN B 1 113 ? 2.6 -12.203 14.633 1 96.94 113 GLN B N 1
ATOM 4011 C CA . GLN B 1 113 ? 3.482 -12.445 13.5 1 96.94 113 GLN B CA 1
ATOM 4012 C C . GLN B 1 113 ? 2.709 -12.398 12.18 1 96.94 113 GLN B C 1
ATOM 4014 O O . GLN B 1 113 ? 3.213 -11.891 11.18 1 96.94 113 GLN B O 1
ATOM 4019 N N . ARG B 1 114 ? 1.547 -12.922 12.203 1 96.25 114 ARG B N 1
ATOM 4020 C CA . ARG B 1 114 ? 0.692 -12.859 11.023 1 96.25 114 ARG B CA 1
ATOM 4021 C C . ARG B 1 114 ? 0.334 -11.422 10.672 1 96.25 114 ARG B C 1
ATOM 4023 O O . ARG B 1 114 ? 0.251 -11.062 9.5 1 96.25 114 ARG B O 1
ATOM 4030 N N . SER B 1 115 ? 0.056 -10.664 11.711 1 96.62 115 SER B N 1
ATOM 4031 C CA . SER B 1 115 ? -0.206 -9.242 11.547 1 96.62 115 SER B CA 1
ATOM 4032 C C . SER B 1 115 ? 0.972 -8.531 10.883 1 96.62 115 SER B C 1
ATOM 4034 O O . SER B 1 115 ? 0.789 -7.758 9.938 1 96.62 115 SER B O 1
ATOM 4036 N N . GLU B 1 116 ? 2.162 -8.812 11.312 1 97.5 116 GLU B N 1
ATOM 4037 C CA . GLU B 1 116 ? 3.373 -8.219 10.758 1 97.5 116 GLU B CA 1
ATOM 4038 C C . GLU B 1 116 ? 3.578 -8.648 9.305 1 97.5 116 GLU B C 1
ATOM 4040 O O . GLU B 1 116 ? 3.912 -7.828 8.445 1 97.5 116 GLU B O 1
ATOM 4045 N N . SER B 1 117 ? 3.396 -9.922 9.125 1 97.69 117 SER B N 1
ATOM 4046 C CA . SER B 1 117 ? 3.531 -10.453 7.77 1 97.69 117 SER B CA 1
ATOM 4047 C C . SER B 1 117 ? 2.607 -9.727 6.797 1 97.69 117 SER B C 1
ATOM 4049 O O . SER B 1 117 ? 3.027 -9.336 5.703 1 97.69 117 SER B O 1
ATOM 4051 N N . TYR B 1 118 ? 1.409 -9.555 7.246 1 96.81 118 TYR B N 1
ATOM 4052 C CA . TYR B 1 118 ? 0.43 -8.883 6.395 1 96.81 118 TYR B CA 1
ATOM 4053 C C . TYR B 1 118 ? 0.837 -7.438 6.129 1 96.81 118 TYR B C 1
ATOM 4055 O O . TYR B 1 118 ? 0.705 -6.949 5.004 1 96.81 118 TYR B O 1
ATOM 4063 N N . ALA B 1 119 ? 1.309 -6.734 7.113 1 98.06 119 ALA B N 1
ATOM 4064 C CA . ALA B 1 119 ? 1.714 -5.34 6.98 1 98.06 119 ALA B CA 1
ATOM 4065 C C . ALA B 1 119 ? 2.896 -5.199 6.027 1 98.06 119 ALA B C 1
ATOM 4067 O O . ALA B 1 119 ? 2.869 -4.375 5.109 1 98.06 119 ALA B O 1
ATOM 4068 N N . TYR B 1 120 ? 3.918 -6.031 6.18 1 98.56 120 TYR B N 1
ATOM 4069 C CA . TYR B 1 120 ? 5.105 -5.957 5.332 1 98.56 120 TYR B CA 1
ATOM 4070 C C . TYR B 1 120 ? 4.781 -6.367 3.902 1 98.56 120 TYR B C 1
ATOM 4072 O O . TYR B 1 120 ? 5.309 -5.785 2.949 1 98.56 120 TYR B O 1
ATOM 4080 N N . ARG B 1 121 ? 3.971 -7.355 3.779 1 97.12 121 ARG B N 1
ATOM 4081 C CA . ARG B 1 121 ? 3.584 -7.777 2.438 1 97.12 121 ARG B CA 1
ATOM 4082 C C . ARG B 1 121 ? 2.791 -6.684 1.728 1 97.12 121 ARG B C 1
ATOM 4084 O O . ARG B 1 121 ? 2.896 -6.523 0.51 1 97.12 121 ARG B O 1
ATOM 4091 N N . SER B 1 122 ? 1.984 -6.02 2.529 1 96.19 122 SER B N 1
ATOM 4092 C CA . SER B 1 122 ? 1.26 -4.883 1.969 1 96.19 122 SER B CA 1
ATOM 4093 C C . SER B 1 122 ? 2.219 -3.795 1.494 1 96.19 122 SER B C 1
ATOM 4095 O O . SER B 1 122 ? 2.039 -3.23 0.414 1 96.19 122 SER B O 1
ATOM 4097 N N . MET B 1 123 ? 3.203 -3.51 2.264 1 97.25 123 MET B N 1
ATOM 4098 C CA . MET B 1 123 ? 4.223 -2.535 1.891 1 97.25 123 MET B CA 1
ATOM 4099 C C . MET B 1 123 ? 4.938 -2.957 0.611 1 97.25 123 MET B C 1
ATOM 4101 O O . MET B 1 123 ? 5.156 -2.137 -0.281 1 97.25 123 MET B O 1
ATOM 4105 N N . LEU B 1 124 ? 5.215 -4.215 0.557 1 97.12 124 LEU B N 1
ATOM 4106 C CA . LEU B 1 124 ? 5.906 -4.777 -0.599 1 97.12 124 LEU B CA 1
ATOM 4107 C C . LEU B 1 124 ? 5.051 -4.664 -1.854 1 97.12 124 LEU B C 1
ATOM 4109 O O . LEU B 1 124 ? 5.508 -4.164 -2.883 1 97.12 124 LEU B O 1
ATOM 4113 N N . SER B 1 125 ? 3.859 -5.055 -1.757 1 93.75 125 SER B N 1
ATOM 4114 C CA . SER B 1 125 ? 2.979 -5.125 -2.918 1 93.75 125 SER B CA 1
ATOM 4115 C C . SER B 1 125 ? 2.529 -3.732 -3.354 1 93.75 125 SER B C 1
ATOM 4117 O O . SER B 1 125 ? 2.398 -3.463 -4.551 1 93.75 125 SER B O 1
ATOM 4119 N N . GLU B 1 126 ? 2.355 -2.846 -2.346 1 92.75 126 GLU B N 1
ATOM 4120 C CA . GLU B 1 126 ? 1.72 -1.57 -2.666 1 92.75 126 GLU B CA 1
ATOM 4121 C C . GLU B 1 126 ? 2.76 -0.479 -2.902 1 92.75 126 GLU B C 1
ATOM 4123 O O . GLU B 1 126 ? 2.459 0.55 -3.512 1 92.75 126 GLU B O 1
ATOM 4128 N N . LYS B 1 127 ? 3.951 -0.665 -2.434 1 94.38 127 LYS B N 1
ATOM 4129 C CA . LYS B 1 127 ? 4.961 0.376 -2.602 1 94.38 127 LYS B CA 1
ATOM 4130 C C . LYS B 1 127 ? 6.145 -0.131 -3.424 1 94.38 127 LYS B C 1
ATOM 4132 O O . LYS B 1 127 ? 6.355 0.312 -4.555 1 94.38 127 LYS B O 1
ATOM 4137 N N . LEU B 1 128 ? 6.742 -1.149 -2.945 1 95.56 128 LEU B N 1
ATOM 4138 C CA . LEU B 1 128 ? 7.996 -1.597 -3.549 1 95.56 128 LEU B CA 1
ATOM 4139 C C . LEU B 1 128 ? 7.754 -2.162 -4.945 1 95.56 128 LEU B C 1
ATOM 4141 O O . LEU B 1 128 ? 8.57 -1.972 -5.848 1 95.56 128 LEU B O 1
ATOM 4145 N N . GLN B 1 129 ? 6.688 -2.857 -5.137 1 94 129 GLN B N 1
ATOM 4146 C CA . GLN B 1 129 ? 6.371 -3.396 -6.457 1 94 129 GLN B CA 1
ATOM 4147 C C . GLN B 1 129 ? 6.125 -2.279 -7.465 1 94 129 GLN B C 1
ATOM 4149 O O . GLN B 1 129 ? 6.449 -2.416 -8.641 1 94 129 GLN B O 1
ATOM 4154 N N . ARG B 1 130 ? 5.57 -1.208 -7.043 1 93.81 130 ARG B N 1
ATOM 4155 C CA . ARG B 1 130 ? 5.34 -0.066 -7.922 1 93.81 130 ARG B CA 1
ATOM 4156 C C . ARG B 1 130 ? 6.66 0.567 -8.352 1 93.81 130 ARG B C 1
ATOM 4158 O O . ARG B 1 130 ? 6.777 1.061 -9.477 1 93.81 130 ARG B O 1
ATOM 4165 N N . VAL B 1 131 ? 7.559 0.545 -7.48 1 94.56 131 VAL B N 1
ATOM 4166 C CA . VAL B 1 131 ? 8.883 1.034 -7.832 1 94.56 131 VAL B CA 1
ATOM 4167 C C . VAL B 1 131 ? 9.484 0.161 -8.93 1 94.56 131 VAL B C 1
ATOM 4169 O O . VAL B 1 131 ? 10.094 0.67 -9.875 1 94.56 131 VAL B O 1
ATOM 4172 N N . MET B 1 132 ? 9.312 -1.111 -8.805 1 93.25 132 MET B N 1
ATOM 4173 C CA . MET B 1 132 ? 9.797 -2.043 -9.82 1 93.25 132 MET B CA 1
ATOM 4174 C C . MET B 1 132 ? 9.141 -1.758 -11.172 1 93.25 132 MET B C 1
ATOM 4176 O O . MET B 1 132 ? 9.797 -1.816 -12.211 1 93.25 132 MET B O 1
ATOM 4180 N N . LEU B 1 133 ? 7.891 -1.476 -11.148 1 93 133 LEU B N 1
ATOM 4181 C CA . LEU B 1 133 ? 7.18 -1.131 -12.375 1 93 133 LEU B CA 1
ATOM 4182 C C . LEU B 1 133 ? 7.738 0.149 -12.992 1 93 133 LEU B C 1
ATOM 4184 O O . LEU B 1 133 ? 7.867 0.254 -14.211 1 93 133 LEU B O 1
ATOM 4188 N N . TYR B 1 134 ? 7.98 1.117 -12.156 1 94.31 134 TYR B N 1
ATOM 4189 C CA . TYR B 1 134 ? 8.562 2.363 -12.633 1 94.31 134 TYR B CA 1
ATOM 4190 C C . TYR B 1 134 ? 9.898 2.107 -13.336 1 94.31 134 TYR B C 1
ATOM 4192 O O . TYR B 1 134 ? 10.125 2.605 -14.438 1 94.31 134 TYR B O 1
ATOM 4200 N N . CYS B 1 135 ? 10.719 1.288 -12.719 1 91.06 135 CYS B N 1
ATOM 4201 C CA . CYS B 1 135 ? 12.055 1.001 -13.242 1 91.06 135 CYS B CA 1
ATOM 4202 C C . CYS B 1 135 ? 11.969 0.243 -14.562 1 91.06 135 CYS B C 1
ATOM 4204 O O . CYS B 1 135 ? 12.781 0.457 -15.461 1 91.06 135 CYS B O 1
ATOM 4206 N N . ARG B 1 136 ? 11.016 -0.509 -14.688 1 89.69 136 ARG B N 1
ATOM 4207 C CA . ARG B 1 136 ? 10.906 -1.373 -15.859 1 89.69 136 ARG B CA 1
ATOM 4208 C C . ARG B 1 136 ? 10.25 -0.638 -17.031 1 89.69 136 ARG B C 1
ATOM 4210 O O . ARG B 1 136 ? 10.703 -0.74 -18.172 1 89.69 136 ARG B O 1
ATOM 4217 N N . TRP B 1 137 ? 9.195 0.219 -16.719 1 91.81 137 TRP B N 1
ATOM 4218 C CA . TRP B 1 137 ? 8.344 0.686 -17.812 1 91.81 137 TRP B CA 1
ATOM 4219 C C . TRP B 1 137 ? 8.445 2.199 -17.969 1 91.81 137 TRP B C 1
ATOM 4221 O O . TRP B 1 137 ? 8.141 2.74 -19.031 1 91.81 137 TRP B O 1
ATOM 4231 N N . VAL B 1 138 ? 8.766 2.848 -16.938 1 91.31 138 VAL B N 1
ATOM 4232 C CA . VAL B 1 138 ? 8.594 4.297 -16.984 1 91.31 138 VAL B CA 1
ATOM 4233 C C . VAL B 1 138 ? 9.953 4.977 -17.141 1 91.31 138 VAL B C 1
ATOM 4235 O O . VAL B 1 138 ? 10.078 5.949 -17.891 1 91.31 138 VAL B O 1
ATOM 4238 N N . ASP B 1 139 ? 10.898 4.465 -16.469 1 88.88 139 ASP B N 1
ATOM 4239 C CA . ASP B 1 139 ? 12.234 5.031 -16.625 1 88.88 139 ASP B CA 1
ATOM 4240 C C . ASP B 1 139 ? 12.664 5.031 -18.078 1 88.88 139 ASP B C 1
ATOM 4242 O O . ASP B 1 139 ? 12.711 3.979 -18.719 1 88.88 139 ASP B O 1
ATOM 4246 N N . SER B 1 140 ? 13 6.148 -18.547 1 86.5 140 SER B N 1
ATOM 4247 C CA . SER B 1 140 ? 13.227 6.328 -19.984 1 86.5 140 SER B CA 1
ATOM 4248 C C . SER B 1 140 ? 14.406 5.496 -20.469 1 86.5 140 SER B C 1
ATOM 4250 O O . SER B 1 140 ? 14.344 4.867 -21.531 1 86.5 140 SER B O 1
ATOM 4252 N N . ALA B 1 141 ? 15.469 5.496 -19.75 1 83.25 141 ALA B N 1
ATOM 4253 C CA . ALA B 1 141 ? 16.672 4.773 -20.156 1 83.25 141 ALA B CA 1
ATOM 4254 C C . ALA B 1 141 ? 16.422 3.27 -20.188 1 83.25 141 ALA B C 1
ATOM 4256 O O . ALA B 1 141 ? 16.719 2.605 -21.188 1 83.25 141 ALA B O 1
ATOM 4257 N N . THR B 1 142 ? 15.883 2.768 -19.141 1 84.12 142 THR B N 1
ATOM 4258 C CA . THR B 1 142 ? 15.625 1.334 -19.047 1 84.12 142 THR B CA 1
ATOM 4259 C C . THR B 1 142 ? 14.578 0.906 -20.062 1 84.12 142 THR B C 1
ATOM 4261 O O . THR B 1 142 ? 14.695 -0.155 -20.688 1 84.12 142 THR B O 1
ATOM 4264 N N . TYR B 1 143 ? 13.602 1.765 -20.203 1 89.5 143 TYR B N 1
ATOM 4265 C CA . TYR B 1 143 ? 12.523 1.432 -21.141 1 89.5 143 TYR B CA 1
ATOM 4266 C C . TYR B 1 143 ? 13.055 1.338 -22.562 1 89.5 143 TYR B C 1
ATOM 4268 O O . TYR B 1 143 ? 12.766 0.377 -23.281 1 89.5 143 TYR B O 1
ATOM 4276 N N . ARG B 1 144 ? 13.844 2.229 -22.953 1 88.06 144 ARG B N 1
ATOM 4277 C CA . ARG B 1 144 ? 14.312 2.314 -24.328 1 88.06 144 ARG B CA 1
ATOM 4278 C C . ARG B 1 144 ? 15.398 1.276 -24.609 1 88.06 144 ARG B C 1
ATOM 4280 O O . ARG B 1 144 ? 15.453 0.696 -25.688 1 88.06 144 ARG B O 1
ATOM 4287 N N . GLU B 1 145 ? 16.141 1.004 -23.594 1 86.62 145 GLU B N 1
ATOM 4288 C CA . GLU B 1 145 ? 17.344 0.22 -23.859 1 86.62 145 GLU B CA 1
ATOM 4289 C C . GLU B 1 145 ? 17.141 -1.247 -23.484 1 86.62 145 GLU B C 1
ATOM 4291 O O . GLU B 1 145 ? 17.828 -2.127 -24.016 1 86.62 145 GLU B O 1
ATOM 4296 N N . VAL B 1 146 ? 16.266 -1.475 -22.609 1 84.81 146 VAL B N 1
ATOM 4297 C CA . VAL B 1 146 ? 16.172 -2.842 -22.109 1 84.81 146 VAL B CA 1
ATOM 4298 C C . VAL B 1 146 ? 14.766 -3.387 -22.328 1 84.81 146 VAL B C 1
ATOM 4300 O O . VAL B 1 146 ? 14.57 -4.32 -23.109 1 84.81 146 VAL B O 1
ATOM 4303 N N . THR B 1 147 ? 13.828 -2.711 -21.781 1 87.19 147 THR B N 1
ATOM 4304 C CA . THR B 1 147 ? 12.477 -3.26 -21.719 1 87.19 147 THR B CA 1
ATOM 4305 C C . THR B 1 147 ? 11.875 -3.355 -23.125 1 87.19 147 THR B C 1
ATOM 4307 O O . THR B 1 147 ? 11.414 -4.422 -23.531 1 87.19 147 THR B O 1
ATOM 4310 N N . ARG B 1 148 ? 11.922 -2.273 -23.875 1 89.88 148 ARG B N 1
ATOM 4311 C CA . ARG B 1 148 ? 11.273 -2.236 -25.172 1 89.88 148 ARG B CA 1
ATOM 4312 C C . ARG B 1 148 ? 11.93 -3.217 -26.141 1 89.88 148 ARG B C 1
ATOM 4314 O O . ARG B 1 148 ? 11.234 -4.008 -26.797 1 89.88 148 ARG B O 1
ATOM 4321 N N . PRO B 1 149 ? 13.219 -3.207 -26.219 1 87.94 149 PRO B N 1
ATOM 4322 C CA . PRO B 1 149 ? 13.844 -4.184 -27.109 1 87.94 149 PRO B CA 1
ATOM 4323 C C . PRO B 1 149 ? 13.539 -5.625 -26.719 1 87.94 149 PRO B C 1
ATOM 4325 O O . PRO B 1 149 ? 13.344 -6.477 -27.594 1 87.94 149 PRO B O 1
ATOM 4328 N N . HIS B 1 150 ? 13.523 -5.875 -25.453 1 84.19 150 HIS B N 1
ATOM 4329 C CA . HIS B 1 150 ? 13.234 -7.223 -24.984 1 84.19 150 HIS B CA 1
ATOM 4330 C C . HIS B 1 150 ? 11.805 -7.637 -25.328 1 84.19 150 HIS B C 1
ATOM 4332 O O . HIS B 1 150 ? 11.562 -8.781 -25.703 1 84.19 150 HIS B O 1
ATOM 4338 N N . MET B 1 151 ? 10.922 -6.773 -25.219 1 87.06 151 MET B N 1
ATOM 4339 C CA . MET B 1 151 ? 9.523 -7.035 -25.562 1 87.06 151 MET B CA 1
ATOM 4340 C C . MET B 1 151 ? 9.352 -7.238 -27.062 1 87.06 151 MET B C 1
ATOM 4342 O O . MET B 1 151 ? 8.617 -8.125 -27.484 1 87.06 151 MET B O 1
ATOM 4346 N N . LYS B 1 152 ? 9.992 -6.402 -27.797 1 87.06 152 LYS B N 1
ATOM 4347 C CA . LYS B 1 152 ? 9.883 -6.473 -29.25 1 87.06 152 LYS B CA 1
ATOM 4348 C C . LYS B 1 152 ? 10.414 -7.801 -29.781 1 87.06 152 LYS B C 1
ATOM 4350 O O . LYS B 1 152 ? 9.922 -8.32 -30.781 1 87.06 152 LYS B O 1
ATOM 4355 N N . ARG B 1 153 ? 11.344 -8.297 -29.094 1 85 153 ARG B N 1
ATOM 4356 C CA . ARG B 1 153 ? 11.969 -9.547 -29.516 1 85 153 ARG B CA 1
ATOM 4357 C C . ARG B 1 153 ? 11.062 -10.742 -29.25 1 85 153 ARG B C 1
ATOM 4359 O O . ARG B 1 153 ? 11.086 -11.727 -29.984 1 85 153 ARG B O 1
ATOM 4366 N N . HIS B 1 154 ? 10.25 -10.648 -28.219 1 84.44 154 HIS B N 1
ATOM 4367 C CA . HIS B 1 154 ? 9.57 -11.859 -27.766 1 84.44 154 HIS B CA 1
ATOM 4368 C C . HIS B 1 154 ? 8.078 -11.797 -28.047 1 84.44 154 HIS B C 1
ATOM 4370 O O . HIS B 1 154 ? 7.418 -12.836 -28.156 1 84.44 154 HIS B O 1
ATOM 4376 N N . ILE B 1 155 ? 7.551 -10.633 -28.172 1 86.5 155 ILE B N 1
ATOM 4377 C CA . ILE B 1 155 ? 6.137 -10.508 -28.516 1 86.5 155 ILE B CA 1
ATOM 4378 C C . ILE B 1 155 ? 5.957 -10.625 -30.031 1 86.5 155 ILE B C 1
ATOM 4380 O O . ILE B 1 155 ? 6.668 -9.984 -30.797 1 86.5 155 ILE B O 1
ATOM 4384 N N . PRO B 1 156 ? 5.062 -11.422 -30.375 1 87.06 156 PRO B N 1
ATOM 4385 C CA . PRO B 1 156 ? 4.875 -11.633 -31.812 1 87.06 156 PRO B CA 1
ATOM 4386 C C . PRO B 1 156 ? 4.363 -10.383 -32.531 1 87.06 156 PRO B C 1
ATOM 4388 O O . PRO B 1 156 ? 3.588 -9.609 -31.969 1 87.06 156 PRO B O 1
ATOM 4391 N N . PHE B 1 157 ? 4.758 -10.32 -33.844 1 86.44 157 PHE B N 1
ATOM 4392 C CA . PHE B 1 157 ? 4.227 -9.289 -34.719 1 86.44 157 PHE B CA 1
ATOM 4393 C C . PHE B 1 157 ? 2.746 -9.523 -34.969 1 86.44 157 PHE B C 1
ATOM 4395 O O . PHE B 1 157 ? 2.309 -10.656 -35.156 1 86.44 157 PHE B O 1
ATOM 4402 N N . PRO B 1 158 ? 1.894 -8.422 -34.906 1 88.81 158 PRO B N 1
ATOM 4403 C CA . PRO B 1 158 ? 2.15 -6.977 -34.906 1 88.81 158 PRO B CA 1
ATOM 4404 C C . PRO B 1 158 ? 2.043 -6.352 -33.5 1 88.81 158 PRO B C 1
ATOM 4406 O O . PRO B 1 158 ? 2.225 -5.141 -33.344 1 88.81 158 PRO B O 1
ATOM 4409 N N . LEU B 1 159 ? 1.82 -7.168 -32.594 1 85.75 159 LEU B N 1
ATOM 4410 C CA . LEU B 1 159 ? 1.586 -6.641 -31.25 1 85.75 159 LEU B CA 1
ATOM 4411 C C . LEU B 1 159 ? 2.867 -6.055 -30.672 1 85.75 159 LEU B C 1
ATOM 4413 O O . LEU B 1 159 ? 2.814 -5.152 -29.828 1 85.75 159 LEU B O 1
ATOM 4417 N N . SER B 1 160 ? 3.994 -6.535 -31.219 1 86.44 160 SER B N 1
ATOM 4418 C CA . SER B 1 160 ? 5.289 -6.082 -30.734 1 86.44 160 SER B CA 1
ATOM 4419 C C . SER B 1 160 ? 5.512 -4.605 -31.031 1 86.44 160 SER B C 1
ATOM 4421 O O . SER B 1 160 ? 6.328 -3.947 -30.391 1 86.44 160 SER B O 1
ATOM 4423 N N . LEU B 1 161 ? 4.723 -4.105 -31.953 1 86.25 161 LEU B N 1
ATOM 4424 C CA . LEU B 1 161 ? 4.926 -2.734 -32.406 1 86.25 161 LEU B CA 1
ATOM 4425 C C . LEU B 1 161 ? 4.219 -1.749 -31.484 1 86.25 161 LEU B C 1
ATOM 4427 O O . LEU B 1 161 ? 4.668 -0.614 -31.312 1 86.25 161 LEU B O 1
ATOM 4431 N N . PHE B 1 162 ? 3.18 -2.268 -30.844 1 90.25 162 PHE B N 1
ATOM 4432 C CA . PHE B 1 162 ? 2.35 -1.281 -30.156 1 90.25 162 PHE B CA 1
ATOM 4433 C C . PHE B 1 162 ? 2.232 -1.605 -28.672 1 90.25 162 PHE B C 1
ATOM 4435 O O . PHE B 1 162 ? 2.074 -0.705 -27.844 1 90.25 162 PHE B O 1
ATOM 4442 N N . LEU B 1 163 ? 2.395 -2.783 -28.359 1 88.69 163 LEU B N 1
ATOM 4443 C CA . LEU B 1 163 ? 2.059 -3.23 -27 1 88.69 163 LEU B CA 1
ATOM 4444 C C . LEU B 1 163 ? 3.047 -2.674 -25.984 1 88.69 163 LEU B C 1
ATOM 4446 O O . LEU B 1 163 ? 2.646 -2.209 -24.922 1 88.69 163 LEU B O 1
ATOM 4450 N N . PRO B 1 164 ? 4.332 -2.666 -26.359 1 90.06 164 PRO B N 1
ATOM 4451 C CA . PRO B 1 164 ? 5.277 -2.107 -25.391 1 90.06 164 PRO B CA 1
ATOM 4452 C C . PRO B 1 164 ? 5.02 -0.629 -25.094 1 90.06 164 PRO B C 1
ATOM 4454 O O . PRO B 1 164 ? 5.086 -0.202 -23.938 1 90.06 164 PRO B O 1
ATOM 4457 N N . LYS B 1 165 ? 4.676 0.06 -26.094 1 91.44 165 LYS B N 1
ATOM 4458 C CA . LYS B 1 165 ? 4.383 1.479 -25.922 1 91.44 165 LYS B CA 1
ATOM 4459 C C . LYS B 1 165 ? 3.113 1.679 -25.094 1 91.44 165 LYS B C 1
ATOM 4461 O O . LYS B 1 165 ? 3.059 2.559 -24.234 1 91.44 165 LYS B O 1
ATOM 4466 N N . LYS B 1 166 ? 2.186 0.896 -25.391 1 91.06 166 LYS B N 1
ATOM 4467 C CA . LYS B 1 166 ? 0.94 0.972 -24.641 1 91.06 166 LYS B CA 1
ATOM 4468 C C . LYS B 1 166 ? 1.176 0.668 -23.156 1 91.06 166 LYS B C 1
ATOM 4470 O O . LYS B 1 166 ? 0.674 1.38 -22.297 1 91.06 166 LYS B O 1
ATOM 4475 N N . MET B 1 167 ? 1.906 -0.329 -22.906 1 90.25 167 MET B N 1
ATOM 4476 C CA . MET B 1 167 ? 2.207 -0.715 -21.531 1 90.25 167 MET B CA 1
ATOM 4477 C C . MET B 1 167 ? 3.006 0.373 -20.828 1 90.25 167 MET B C 1
ATOM 4479 O O . MET B 1 167 ? 2.775 0.653 -19.641 1 90.25 167 MET B O 1
ATOM 4483 N N . HIS B 1 168 ? 3.871 0.96 -21.562 1 93.12 168 HIS B N 1
ATOM 4484 C CA . HIS B 1 168 ? 4.664 2.072 -21.062 1 93.12 168 HIS B CA 1
ATOM 4485 C C . HIS B 1 168 ? 3.775 3.236 -20.641 1 93.12 168 HIS B C 1
ATOM 4487 O O . HIS B 1 168 ? 3.863 3.713 -19.5 1 93.12 168 HIS B O 1
ATOM 4493 N N . LEU B 1 169 ? 2.885 3.59 -21.469 1 91.94 169 LEU B N 1
ATOM 4494 C CA . LEU B 1 169 ? 2.018 4.738 -21.234 1 91.94 169 LEU B CA 1
ATOM 4495 C C . LEU B 1 169 ? 1.007 4.43 -20.125 1 91.94 169 LEU B C 1
ATOM 4497 O O . LEU B 1 169 ? 0.741 5.277 -19.266 1 91.94 169 LEU B O 1
ATOM 4501 N N . ASP B 1 170 ? 0.526 3.242 -20.141 1 88.44 170 ASP B N 1
ATOM 4502 C CA . ASP B 1 170 ? -0.435 2.832 -19.125 1 88.44 170 ASP B CA 1
ATOM 4503 C C . ASP B 1 170 ? 0.204 2.826 -17.734 1 88.44 170 ASP B C 1
ATOM 4505 O O . ASP B 1 170 ? -0.403 3.285 -16.766 1 88.44 170 ASP B O 1
ATOM 4509 N N . THR B 1 171 ? 1.377 2.326 -17.703 1 91.69 171 THR B N 1
ATOM 4510 C CA . THR B 1 171 ? 2.074 2.244 -16.438 1 91.69 171 THR B CA 1
ATOM 4511 C C . THR B 1 171 ? 2.445 3.637 -15.93 1 91.69 171 THR B C 1
ATOM 4513 O O . THR B 1 171 ? 2.355 3.914 -14.727 1 91.69 171 THR B O 1
ATOM 4516 N N . MET B 1 172 ? 2.824 4.465 -16.828 1 91.81 172 MET B N 1
ATOM 4517 C CA . MET B 1 172 ? 3.172 5.836 -16.469 1 91.81 172 MET B CA 1
ATOM 4518 C C . MET B 1 172 ? 1.977 6.555 -15.859 1 91.81 172 MET B C 1
ATOM 4520 O O . MET B 1 172 ? 2.111 7.23 -14.836 1 91.81 172 MET B O 1
ATOM 4524 N N . GLU B 1 173 ? 0.888 6.367 -16.438 1 86.88 173 GLU B N 1
ATOM 4525 C CA . GLU B 1 173 ? -0.327 7.004 -15.93 1 86.88 173 GLU B CA 1
ATOM 4526 C C . GLU B 1 173 ? -0.733 6.43 -14.578 1 86.88 173 GLU B C 1
ATOM 4528 O O . GLU B 1 173 ? -1.119 7.172 -13.672 1 86.88 173 GLU B O 1
ATOM 4533 N N . GLN B 1 174 ? -0.611 5.207 -14.461 1 87.25 174 GLN B N 1
ATOM 4534 C CA . GLN B 1 174 ? -0.959 4.535 -13.211 1 87.25 174 GLN B CA 1
ATOM 4535 C C . GLN B 1 174 ? -0.066 5 -12.062 1 87.25 174 GLN B C 1
ATOM 4537 O O . GLN B 1 174 ? -0.553 5.301 -10.977 1 87.25 174 GLN B O 1
ATOM 4542 N N . LEU B 1 175 ? 1.224 5.051 -12.305 1 90.62 175 LEU B N 1
ATOM 4543 C CA . LEU B 1 175 ? 2.178 5.395 -11.25 1 90.62 175 LEU B CA 1
ATOM 4544 C C . LEU B 1 175 ? 2.066 6.871 -10.883 1 90.62 175 LEU B C 1
ATOM 4546 O O . LEU B 1 175 ? 2.291 7.242 -9.727 1 90.62 175 LEU B O 1
ATOM 4550 N N . ARG B 1 176 ? 1.669 7.652 -11.852 1 84.5 176 ARG B N 1
ATOM 4551 C CA . ARG B 1 176 ? 1.414 9.055 -11.547 1 84.5 176 ARG B CA 1
ATOM 4552 C C . ARG B 1 176 ? 0.284 9.203 -10.531 1 84.5 176 ARG B C 1
ATOM 4554 O O . ARG B 1 176 ? 0.374 10.008 -9.609 1 84.5 176 ARG B O 1
ATOM 4561 N N . LEU B 1 177 ? -0.661 8.375 -10.688 1 76.88 177 LEU B N 1
ATOM 4562 C CA . LEU B 1 177 ? -1.8 8.406 -9.781 1 76.88 177 LEU B CA 1
ATOM 4563 C C . LEU B 1 177 ? -1.396 7.918 -8.391 1 76.88 177 LEU B C 1
ATOM 4565 O O . LEU B 1 177 ? -1.988 8.328 -7.391 1 76.88 177 LEU B O 1
ATOM 4569 N N . TYR B 1 178 ? -0.306 7.148 -8.398 1 80.25 178 TYR B N 1
ATOM 4570 C CA . TYR B 1 178 ? 0.196 6.629 -7.129 1 80.25 178 TYR B CA 1
ATOM 4571 C C . TYR B 1 178 ? 1.199 7.59 -6.504 1 80.25 178 TYR B C 1
ATOM 4573 O O . TYR B 1 178 ? 1.748 7.312 -5.434 1 80.25 178 TYR B O 1
ATOM 4581 N N . GLY B 1 179 ? 1.436 8.68 -7.168 1 78.38 179 GLY B N 1
ATOM 4582 C CA . GLY B 1 179 ? 2.348 9.68 -6.637 1 78.38 179 GLY B CA 1
ATOM 4583 C C . GLY B 1 179 ? 3.797 9.422 -7 1 78.38 179 GLY B C 1
ATOM 4584 O O . GLY B 1 179 ? 4.707 9.969 -6.375 1 78.38 179 GLY B O 1
ATOM 4585 N N . ILE B 1 180 ? 4.035 8.484 -7.918 1 88.06 180 ILE B N 1
ATOM 4586 C CA . ILE B 1 180 ? 5.391 8.195 -8.375 1 88.06 180 ILE B CA 1
ATOM 4587 C C . ILE B 1 180 ? 5.578 8.719 -9.797 1 88.06 180 ILE B C 1
ATOM 4589 O O . ILE B 1 180 ? 5.25 8.031 -10.766 1 88.06 180 ILE B O 1
ATOM 4593 N N . SER B 1 181 ? 6.145 9.906 -9.883 1 85.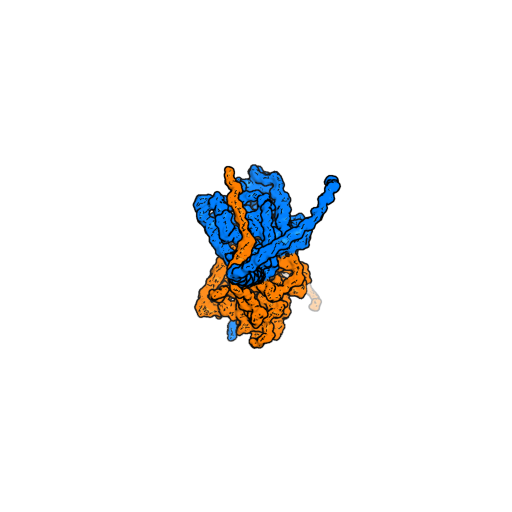56 181 SER B N 1
ATOM 4594 C CA . SER B 1 181 ? 6.289 10.523 -11.203 1 85.56 181 SER B CA 1
ATOM 4595 C C . SER B 1 181 ? 7.758 10.719 -11.562 1 85.56 181 SER B C 1
ATOM 4597 O O . SER B 1 181 ? 8.094 10.938 -12.727 1 85.56 181 SER B O 1
ATOM 4599 N N . THR B 1 182 ? 8.555 10.617 -10.516 1 84.25 182 THR B N 1
ATOM 4600 C CA . THR B 1 182 ? 9.969 10.867 -10.781 1 84.25 182 THR B CA 1
ATOM 4601 C C . THR B 1 182 ? 10.828 9.727 -10.242 1 84.25 182 THR B C 1
ATOM 4603 O O . THR B 1 182 ? 10.398 8.977 -9.367 1 84.25 182 THR B O 1
ATOM 4606 N N . LYS B 1 183 ? 11.992 9.688 -10.797 1 85 183 LYS B N 1
ATOM 4607 C CA . LYS B 1 183 ? 12.961 8.68 -10.367 1 85 183 LYS B CA 1
ATOM 4608 C C . LYS B 1 183 ? 13.336 8.859 -8.898 1 85 183 LYS B C 1
ATOM 4610 O O . LYS B 1 183 ? 13.516 7.883 -8.172 1 85 183 LYS B O 1
ATOM 4615 N N . GLU B 1 184 ? 13.414 10.055 -8.477 1 82.75 184 GLU B N 1
ATOM 4616 C CA . GLU B 1 184 ? 13.766 10.367 -7.09 1 82.75 184 GLU B CA 1
ATOM 4617 C C . GLU B 1 184 ? 12.711 9.836 -6.121 1 82.75 184 GLU B C 1
ATOM 4619 O O . GLU B 1 184 ? 13.055 9.281 -5.074 1 82.75 184 GLU B O 1
ATOM 4624 N N . GLN B 1 185 ? 11.508 10.008 -6.516 1 86.06 185 GLN B N 1
ATOM 4625 C CA . GLN B 1 185 ? 10.422 9.508 -5.68 1 86.06 185 GLN B CA 1
ATOM 4626 C C . GLN B 1 185 ? 10.469 7.984 -5.574 1 86.06 185 GLN B C 1
ATOM 4628 O O . GLN B 1 185 ? 10.273 7.426 -4.492 1 86.06 185 GLN B O 1
ATOM 4633 N N . ALA B 1 186 ? 10.727 7.363 -6.711 1 89.75 186 ALA B N 1
ATOM 4634 C CA . ALA B 1 186 ? 10.82 5.906 -6.738 1 89.75 186 ALA B CA 1
ATOM 4635 C C . ALA B 1 186 ? 11.961 5.414 -5.848 1 89.75 186 ALA B C 1
ATOM 4637 O O . ALA B 1 186 ? 11.797 4.441 -5.105 1 89.75 186 ALA B O 1
ATOM 4638 N N . TYR B 1 187 ? 13.023 6.094 -5.848 1 85.56 187 TYR B N 1
ATOM 4639 C CA . TYR B 1 187 ? 14.195 5.68 -5.086 1 85.56 187 TYR B CA 1
ATOM 4640 C C . TYR B 1 187 ? 13.953 5.824 -3.588 1 85.56 187 TYR B C 1
ATOM 4642 O O . TYR B 1 187 ? 14.383 4.977 -2.799 1 85.56 187 TYR B O 1
ATOM 4650 N N . VAL B 1 188 ? 13.383 6.906 -3.213 1 86.94 188 VAL B N 1
ATOM 4651 C CA . VAL B 1 188 ? 13.125 7.148 -1.798 1 86.94 188 VAL B CA 1
ATOM 4652 C C . VAL B 1 188 ? 12.219 6.051 -1.246 1 86.94 188 VAL B C 1
ATOM 4654 O O . VAL B 1 188 ? 12.43 5.559 -0.135 1 86.94 188 VAL B O 1
ATOM 4657 N N . ILE B 1 189 ? 11.273 5.66 -2.027 1 92.44 189 ILE B N 1
ATOM 4658 C CA . ILE B 1 189 ? 10.367 4.594 -1.619 1 92.44 189 ILE B CA 1
ATOM 4659 C C . ILE B 1 189 ? 11.133 3.279 -1.504 1 92.44 189 ILE B C 1
ATOM 4661 O O . ILE B 1 189 ? 10.992 2.555 -0.516 1 92.44 189 ILE B O 1
ATOM 4665 N N . ALA B 1 190 ? 11.961 3.006 -2.5 1 93.75 190 ALA B N 1
ATOM 4666 C CA . ALA B 1 190 ? 12.766 1.784 -2.49 1 93.75 190 ALA B CA 1
ATOM 4667 C C . ALA B 1 190 ? 13.688 1.744 -1.279 1 93.75 190 ALA B C 1
ATOM 4669 O O . ALA B 1 190 ? 13.734 0.745 -0.558 1 93.75 190 ALA B O 1
ATOM 4670 N N . ARG B 1 191 ? 14.359 2.838 -1.044 1 92 191 ARG B N 1
ATOM 4671 C CA . ARG B 1 191 ? 15.289 2.953 0.076 1 92 191 ARG B CA 1
ATOM 4672 C C . ARG B 1 191 ? 14.594 2.637 1.396 1 92 191 ARG B C 1
ATOM 4674 O O . ARG B 1 191 ? 15.078 1.814 2.178 1 92 191 ARG B O 1
ATOM 4681 N N . ASP B 1 192 ? 13.508 3.273 1.594 1 94.38 192 ASP B N 1
ATOM 4682 C CA . ASP B 1 192 ? 12.812 3.131 2.871 1 94.38 192 ASP B CA 1
ATOM 4683 C C . ASP B 1 192 ? 12.234 1.726 3.029 1 94.38 192 ASP B C 1
ATOM 4685 O O . ASP B 1 192 ? 12.297 1.146 4.117 1 94.38 192 ASP B O 1
ATOM 4689 N N . CYS B 1 193 ? 11.688 1.119 1.989 1 96.94 193 CYS B N 1
ATOM 4690 C CA . CYS B 1 193 ? 11.141 -0.23 2.043 1 96.94 193 CYS B CA 1
ATOM 4691 C C . CYS B 1 193 ? 12.234 -1.257 2.303 1 96.94 193 CYS B C 1
ATOM 4693 O O . CYS B 1 193 ? 12.078 -2.137 3.152 1 96.94 193 CYS B O 1
ATOM 4695 N N . TYR B 1 194 ? 13.344 -1.117 1.537 1 96.75 194 TYR B N 1
ATOM 4696 C CA . TYR B 1 194 ? 14.453 -2.041 1.714 1 96.75 194 TYR B CA 1
ATOM 4697 C C . TYR B 1 194 ? 15.031 -1.941 3.123 1 96.75 194 TYR B C 1
ATOM 4699 O O . TYR B 1 194 ? 15.305 -2.959 3.76 1 96.75 194 TYR B O 1
ATOM 4707 N N . THR B 1 195 ? 15.172 -0.703 3.594 1 96.06 195 THR B N 1
ATOM 4708 C CA . THR B 1 195 ? 15.68 -0.491 4.945 1 96.06 195 THR B CA 1
ATOM 4709 C C . THR B 1 195 ? 14.766 -1.141 5.977 1 96.06 195 THR B C 1
ATOM 4711 O O . THR B 1 195 ? 15.234 -1.775 6.922 1 96.06 195 THR B O 1
ATOM 4714 N N . ALA B 1 196 ? 13.492 -0.997 5.801 1 97.75 196 ALA B N 1
ATOM 4715 C CA . ALA B 1 196 ? 12.516 -1.562 6.727 1 97.75 196 ALA B CA 1
ATOM 4716 C C . ALA B 1 196 ? 12.586 -3.086 6.742 1 97.75 196 ALA B C 1
ATOM 4718 O O . ALA B 1 196 ? 12.672 -3.699 7.809 1 97.75 196 ALA B O 1
ATOM 4719 N N . LEU B 1 197 ? 12.609 -3.693 5.578 1 98.44 197 LEU B N 1
ATOM 4720 C CA . LEU B 1 197 ? 12.648 -5.148 5.484 1 98.44 197 LEU B CA 1
ATOM 4721 C C . LEU B 1 197 ? 13.961 -5.695 6.047 1 98.44 197 LEU B C 1
ATOM 4723 O O . LEU B 1 197 ? 13.961 -6.715 6.742 1 98.44 197 LEU B O 1
ATOM 4727 N N . ASN B 1 198 ? 15.039 -4.965 5.719 1 97.75 198 ASN B N 1
ATOM 4728 C CA . ASN B 1 198 ? 16.344 -5.379 6.215 1 97.75 198 ASN B CA 1
ATOM 4729 C C . ASN B 1 198 ? 16.406 -5.32 7.738 1 97.75 198 ASN B C 1
ATOM 4731 O O . ASN B 1 198 ? 16.938 -6.234 8.375 1 97.75 198 ASN B O 1
ATOM 4735 N N . ALA B 1 199 ? 15.914 -4.254 8.312 1 97.5 199 ALA B N 1
ATOM 4736 C CA . ALA B 1 199 ? 15.898 -4.082 9.766 1 97.5 199 ALA B CA 1
ATOM 4737 C C . ALA B 1 199 ? 15.07 -5.172 10.438 1 97.5 199 ALA B C 1
ATOM 4739 O O . ALA B 1 199 ? 15.445 -5.68 11.492 1 97.5 199 ALA B O 1
ATOM 4740 N N . LYS B 1 200 ? 13.953 -5.539 9.844 1 98 200 LYS B N 1
ATOM 4741 C CA . LYS B 1 200 ? 13.109 -6.594 10.391 1 98 200 LYS B CA 1
ATOM 4742 C C . LYS B 1 200 ? 13.844 -7.934 10.406 1 98 200 LYS B C 1
ATOM 4744 O O . LYS B 1 200 ? 13.82 -8.648 11.414 1 98 200 LYS B O 1
ATOM 4749 N N . LEU B 1 201 ? 14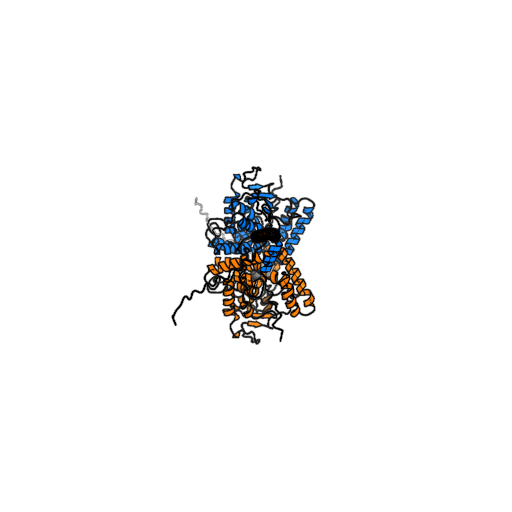.453 -8.227 9.297 1 98 201 LEU B N 1
ATOM 4750 C CA . LEU B 1 201 ? 15.172 -9.492 9.195 1 98 201 LEU B CA 1
ATOM 4751 C C . LEU B 1 201 ? 16.359 -9.516 10.148 1 98 201 LEU B C 1
ATOM 4753 O O . LEU B 1 201 ? 16.641 -10.531 10.789 1 98 201 LEU B O 1
ATOM 4757 N N . GLU B 1 202 ? 17.031 -8.398 10.258 1 97.06 202 GLU B N 1
ATOM 4758 C CA . GLU B 1 202 ? 18.172 -8.281 11.164 1 97.06 202 GLU B CA 1
ATOM 4759 C C . GLU B 1 202 ? 17.75 -8.5 12.617 1 97.06 202 GLU B C 1
ATOM 4761 O O . GLU B 1 202 ? 18.438 -9.203 13.367 1 97.06 202 GLU B O 1
ATOM 4766 N N . SER B 1 203 ? 16.672 -7.977 12.977 1 96.12 203 SER B N 1
ATOM 4767 C CA . SER B 1 203 ? 16.172 -8.078 14.352 1 96.12 203 SER B CA 1
ATOM 4768 C C . SER B 1 203 ? 15.75 -9.508 14.68 1 96.12 203 SER B C 1
ATOM 4770 O O . SER B 1 203 ? 15.836 -9.938 15.836 1 96.12 203 SER B O 1
ATOM 4772 N N . ALA B 1 204 ? 15.258 -10.234 13.711 1 94.94 204 ALA B N 1
ATOM 4773 C CA . ALA B 1 204 ? 14.859 -11.617 13.93 1 94.94 204 ALA B CA 1
ATOM 4774 C C . ALA B 1 204 ? 16.078 -12.492 14.242 1 94.94 204 ALA B C 1
ATOM 4776 O O . ALA B 1 204 ? 16 -13.383 15.102 1 94.94 204 ALA B O 1
ATOM 4777 N N . GLY B 1 205 ? 17.172 -12.242 13.586 1 95.25 205 GLY B N 1
ATOM 4778 C CA . GLY B 1 205 ? 18.391 -13.008 13.805 1 95.25 205 GLY B CA 1
ATOM 4779 C C . GLY B 1 205 ? 18.281 -14.445 13.328 1 95.25 205 GLY B C 1
ATOM 4780 O O . GLY B 1 205 ? 19.031 -15.312 13.773 1 95.25 205 GLY B O 1
ATOM 4781 N N . THR B 1 206 ? 17.297 -14.797 12.609 1 96.62 206 THR B N 1
ATOM 4782 C CA . THR B 1 206 ? 17.016 -16.125 12.07 1 96.62 206 THR B CA 1
ATOM 4783 C C . THR B 1 206 ? 17.125 -16.109 10.547 1 96.62 206 THR B C 1
ATOM 4785 O O . THR B 1 206 ? 17.188 -15.055 9.93 1 96.62 206 THR B O 1
ATOM 4788 N N . PRO B 1 207 ? 17.203 -17.219 9.984 1 97.06 207 PRO B N 1
ATOM 4789 C CA . PRO B 1 207 ? 17.375 -17.281 8.531 1 97.06 207 PRO B CA 1
ATOM 4790 C C . PRO B 1 207 ? 16.203 -16.641 7.777 1 97.06 207 PRO B C 1
ATOM 4792 O O . PRO B 1 207 ? 16.375 -16.109 6.68 1 97.06 207 PRO B O 1
ATOM 4795 N N . TYR B 1 208 ? 15.039 -16.75 8.391 1 98.38 208 TYR B N 1
ATOM 4796 C CA . TYR B 1 208 ? 13.852 -16.156 7.793 1 98.38 208 TYR B CA 1
ATOM 4797 C C . TYR B 1 208 ? 13.211 -15.133 8.727 1 98.38 208 TYR B C 1
ATOM 4799 O O . TYR B 1 208 ? 13.648 -14.984 9.875 1 98.38 208 TYR B O 1
ATOM 4807 N N . PHE B 1 209 ? 12.211 -14.422 8.297 1 98.31 209 PHE B N 1
ATOM 4808 C CA . PHE B 1 209 ? 11.664 -13.289 9.031 1 98.31 209 PHE B CA 1
ATOM 4809 C C . PHE B 1 209 ? 11.07 -13.75 10.359 1 98.31 209 PHE B C 1
ATOM 4811 O O . PHE B 1 209 ? 11.07 -12.992 11.344 1 98.31 209 PHE B O 1
ATOM 4818 N N . PHE B 1 210 ? 10.492 -14.984 10.359 1 98 210 PHE B N 1
ATOM 4819 C CA . PHE B 1 210 ? 9.781 -15.406 11.562 1 98 210 PHE B CA 1
ATOM 4820 C C . PHE B 1 210 ? 10.328 -16.734 12.07 1 98 210 PHE B C 1
ATOM 4822 O O . PHE B 1 210 ? 9.594 -17.516 12.672 1 98 210 PHE B O 1
ATOM 4829 N N . GLY B 1 211 ? 11.609 -17 11.789 1 97 211 GLY B N 1
ATOM 4830 C CA . GLY B 1 211 ? 12.18 -18.219 12.352 1 97 211 GLY B CA 1
ATOM 4831 C C . GLY B 1 211 ? 12.945 -19.047 11.328 1 97 211 GLY B C 1
ATOM 4832 O O . GLY B 1 211 ? 13.656 -18.484 10.492 1 97 211 GLY B O 1
ATOM 4833 N N . ASP B 1 212 ? 12.773 -20.359 11.43 1 96.56 212 ASP B N 1
ATOM 4834 C CA . ASP B 1 212 ? 13.625 -21.266 10.672 1 96.56 212 ASP B CA 1
ATOM 4835 C C . ASP B 1 212 ? 12.898 -21.812 9.445 1 96.56 212 ASP B C 1
ATOM 4837 O O . ASP B 1 212 ? 13.469 -22.562 8.656 1 96.56 212 ASP B O 1
ATOM 4841 N N . GLN B 1 213 ? 11.68 -21.344 9.297 1 96.12 213 GLN B N 1
ATOM 4842 C CA . GLN B 1 213 ? 10.891 -21.766 8.141 1 96.12 213 GLN B CA 1
ATOM 4843 C C . GLN B 1 213 ? 10.406 -20.547 7.348 1 96.12 213 GLN B C 1
ATOM 4845 O O . GLN B 1 213 ? 10.055 -19.516 7.93 1 96.12 213 GLN B O 1
ATOM 4850 N N . PRO B 1 214 ? 10.375 -20.734 6.035 1 97.62 214 PRO B N 1
ATOM 4851 C CA . PRO B 1 214 ? 9.906 -19.609 5.227 1 97.62 214 PRO B CA 1
ATOM 4852 C C . PRO B 1 214 ? 8.414 -19.328 5.398 1 97.62 214 PRO B C 1
ATOM 4854 O O . PRO B 1 214 ? 7.621 -20.281 5.5 1 97.62 214 PRO B O 1
ATOM 4857 N N . SER B 1 215 ? 8.039 -18.141 5.504 1 98.06 215 SER B N 1
ATOM 4858 C CA . SER B 1 215 ? 6.656 -17.672 5.539 1 98.06 215 SER B CA 1
ATOM 4859 C C . SER B 1 215 ? 6.266 -17 4.23 1 98.06 215 SER B C 1
ATOM 4861 O O . SER B 1 215 ? 7.078 -16.891 3.312 1 98.06 215 SER B O 1
ATOM 4863 N N . ALA B 1 216 ? 5 -16.562 4.16 1 97.5 216 ALA B N 1
ATOM 4864 C CA . ALA B 1 216 ? 4.512 -15.867 2.977 1 97.5 216 ALA B CA 1
ATOM 4865 C C . ALA B 1 216 ? 5.297 -14.578 2.736 1 97.5 216 ALA B C 1
ATOM 4867 O O . ALA B 1 216 ? 5.5 -14.172 1.591 1 97.5 216 ALA B O 1
ATOM 4868 N N . LEU B 1 217 ? 5.738 -13.984 3.816 1 98.44 217 LEU B N 1
ATOM 4869 C CA . LEU B 1 217 ? 6.555 -12.781 3.672 1 98.44 217 LEU B CA 1
ATOM 4870 C C . LEU B 1 217 ? 7.891 -13.109 3.012 1 98.44 217 LEU B C 1
ATOM 4872 O O . LEU B 1 217 ? 8.344 -12.375 2.131 1 98.44 217 LEU B O 1
ATOM 4876 N N . ASP B 1 218 ? 8.492 -14.203 3.391 1 98.69 218 ASP B N 1
ATOM 4877 C CA . ASP B 1 218 ? 9.781 -14.602 2.828 1 98.69 218 ASP B CA 1
ATOM 4878 C C . ASP B 1 218 ? 9.672 -14.844 1.325 1 98.69 218 ASP B C 1
ATOM 4880 O O . ASP B 1 218 ? 10.539 -14.43 0.557 1 98.69 218 ASP B O 1
ATOM 4884 N N . VAL B 1 219 ? 8.633 -15.484 0.939 1 97.69 219 VAL B N 1
ATOM 4885 C CA . VAL B 1 219 ? 8.461 -15.828 -0.468 1 97.69 219 VAL B CA 1
ATOM 4886 C C . VAL B 1 219 ? 8.18 -14.57 -1.281 1 97.69 219 VAL B C 1
ATOM 4888 O O . VAL B 1 219 ? 8.656 -14.43 -2.412 1 97.69 219 VAL B O 1
ATOM 4891 N N . ALA B 1 220 ? 7.383 -13.688 -0.712 1 97.94 220 ALA B N 1
ATOM 4892 C CA . ALA B 1 220 ? 7.105 -12.422 -1.387 1 97.94 220 ALA B CA 1
ATOM 4893 C C . ALA B 1 220 ? 8.383 -11.609 -1.585 1 97.94 220 ALA B C 1
ATOM 4895 O O . ALA B 1 220 ? 8.617 -11.047 -2.66 1 97.94 220 ALA B O 1
ATOM 4896 N N . VAL B 1 221 ? 9.164 -11.547 -0.574 1 98.5 221 VAL B N 1
ATOM 4897 C CA . VAL B 1 221 ? 10.43 -10.812 -0.633 1 98.5 221 VAL B CA 1
ATOM 4898 C C . VAL B 1 221 ? 11.367 -11.469 -1.638 1 98.5 221 VAL B C 1
ATOM 4900 O O . VAL B 1 221 ? 12.047 -10.789 -2.408 1 98.5 221 VAL B O 1
ATOM 4903 N N . PHE B 1 222 ? 11.414 -12.828 -1.604 1 97.31 222 PHE B N 1
ATOM 4904 C CA . PHE B 1 222 ? 12.219 -13.57 -2.564 1 97.31 222 PHE B CA 1
ATOM 4905 C C . PHE B 1 222 ? 11.891 -13.148 -3.99 1 97.31 222 PHE B C 1
ATOM 4907 O O . PHE B 1 222 ? 12.781 -12.805 -4.766 1 97.31 222 PHE B O 1
ATOM 4914 N N . GLY B 1 223 ? 10.625 -13.211 -4.324 1 96.12 223 GLY B N 1
ATOM 4915 C CA . GLY B 1 223 ? 10.211 -12.844 -5.668 1 96.12 223 GLY B CA 1
ATOM 4916 C C . GLY B 1 223 ? 10.648 -11.445 -6.066 1 96.12 223 GLY B C 1
ATOM 4917 O O . GLY B 1 223 ? 11.156 -11.234 -7.172 1 96.12 223 GLY B O 1
ATOM 4918 N N . HIS B 1 224 ? 10.469 -10.516 -5.18 1 96.5 224 HIS B N 1
ATOM 4919 C CA . HIS B 1 224 ? 10.836 -9.133 -5.457 1 96.5 224 HIS B CA 1
ATOM 4920 C C . HIS B 1 224 ? 12.344 -8.992 -5.656 1 96.5 224 HIS B C 1
ATOM 4922 O O . HIS B 1 224 ? 12.789 -8.297 -6.574 1 96.5 224 HIS B O 1
ATOM 4928 N N . ILE B 1 225 ? 13.094 -9.602 -4.781 1 96.12 225 ILE B N 1
ATOM 4929 C CA . ILE B 1 225 ? 14.539 -9.438 -4.805 1 96.12 225 ILE B CA 1
ATOM 4930 C C . ILE B 1 225 ? 15.109 -10.047 -6.086 1 96.12 225 ILE B C 1
ATOM 4932 O O . ILE B 1 225 ? 16.031 -9.492 -6.684 1 96.12 225 ILE B O 1
ATOM 4936 N N . VAL B 1 226 ? 14.586 -11.148 -6.531 1 92.94 226 VAL B N 1
ATOM 4937 C CA . VAL B 1 226 ? 15.039 -11.758 -7.777 1 92.94 226 VAL B CA 1
ATOM 4938 C C . VAL B 1 226 ? 14.828 -10.773 -8.93 1 92.94 226 VAL B C 1
ATOM 4940 O O . VAL B 1 226 ? 15.727 -10.57 -9.75 1 92.94 226 VAL B O 1
ATOM 4943 N N . ASP B 1 227 ? 13.703 -10.172 -8.945 1 90.88 227 ASP B N 1
ATOM 4944 C CA . ASP B 1 227 ? 13.414 -9.18 -9.977 1 90.88 227 ASP B CA 1
ATOM 4945 C C . ASP B 1 227 ? 14.328 -7.965 -9.852 1 90.88 227 ASP B C 1
ATOM 4947 O O . ASP B 1 227 ? 14.82 -7.445 -10.859 1 90.88 227 ASP B O 1
ATOM 4951 N N . ALA B 1 228 ? 14.508 -7.535 -8.648 1 91.88 228 ALA B N 1
ATOM 4952 C CA . ALA B 1 228 ? 15.297 -6.336 -8.391 1 91.88 228 ALA B CA 1
ATOM 4953 C C . ALA B 1 228 ? 16.766 -6.562 -8.766 1 91.88 228 ALA B C 1
ATOM 4955 O O . ALA B 1 228 ? 17.422 -5.652 -9.273 1 91.88 228 ALA B O 1
ATOM 4956 N N . MET B 1 229 ? 17.219 -7.73 -8.516 1 89.12 229 MET B N 1
ATOM 4957 C CA . MET B 1 229 ? 18.609 -8.055 -8.812 1 89.12 229 MET B CA 1
ATOM 4958 C C . MET B 1 229 ? 18.859 -8.102 -10.312 1 89.12 229 MET B C 1
ATOM 4960 O O . MET B 1 229 ? 19.984 -7.91 -10.773 1 89.12 229 MET B O 1
ATOM 4964 N N . GLY B 1 230 ? 17.797 -8.297 -11.047 1 82.06 230 GLY B N 1
ATOM 4965 C CA . GLY B 1 230 ? 17.906 -8.289 -12.492 1 82.06 230 GLY B CA 1
ATOM 4966 C C . GLY B 1 230 ? 17.766 -6.902 -13.094 1 82.06 230 GLY B C 1
ATOM 4967 O O . GLY B 1 230 ? 17.922 -6.727 -14.305 1 82.06 230 GLY B O 1
ATOM 4968 N N . ASN B 1 231 ? 17.484 -5.988 -12.273 1 82.69 231 ASN B N 1
ATOM 4969 C CA . ASN B 1 231 ? 17.297 -4.605 -12.703 1 82.69 231 ASN B CA 1
ATOM 4970 C C . ASN B 1 231 ? 18.5 -3.74 -12.344 1 82.69 231 ASN B C 1
ATOM 4972 O O . ASN B 1 231 ? 18.859 -3.631 -11.172 1 82.69 231 ASN B O 1
ATOM 4976 N N . THR B 1 232 ? 19.031 -3.07 -13.234 1 75.19 232 THR B N 1
ATOM 4977 C CA . THR B 1 232 ? 20.297 -2.342 -13.078 1 75.19 232 THR B CA 1
ATOM 4978 C C . THR B 1 232 ? 20.109 -1.146 -12.148 1 75.19 232 THR B C 1
ATOM 4980 O O . THR B 1 232 ? 21.062 -0.706 -11.5 1 75.19 232 THR B O 1
ATOM 4983 N N . GLN B 1 233 ? 18.938 -0.662 -12.094 1 77.88 233 GLN B N 1
ATOM 4984 C CA . GLN B 1 233 ? 18.703 0.523 -11.273 1 77.88 233 GLN B CA 1
ATOM 4985 C C . GLN B 1 233 ? 18.516 0.151 -9.812 1 77.88 233 GLN B C 1
ATOM 4987 O O . GLN B 1 233 ? 19 0.849 -8.914 1 77.88 233 GLN B O 1
ATOM 4992 N N . LEU B 1 234 ? 17.891 -0.933 -9.602 1 87.31 234 LEU B N 1
ATOM 4993 C CA . LEU B 1 234 ? 17.5 -1.278 -8.242 1 87.31 234 LEU B CA 1
ATOM 4994 C C . LEU B 1 234 ? 18.578 -2.133 -7.566 1 87.31 234 LEU B C 1
ATOM 4996 O O . LEU B 1 234 ? 18.641 -2.205 -6.34 1 87.31 234 LEU B O 1
ATOM 5000 N N . VAL B 1 235 ? 19.438 -2.748 -8.359 1 86.31 235 VAL B N 1
ATOM 5001 C CA . VAL B 1 235 ? 20.422 -3.688 -7.82 1 86.31 235 VAL B CA 1
ATOM 5002 C C . VAL B 1 235 ? 21.328 -2.973 -6.82 1 86.31 235 VAL B C 1
ATOM 5004 O O . VAL B 1 235 ? 21.609 -3.5 -5.742 1 86.31 235 VAL B O 1
ATOM 5007 N N . SER B 1 236 ? 21.703 -1.812 -7.137 1 84.06 236 SER B N 1
ATOM 5008 C CA . SER B 1 236 ? 22.594 -1.056 -6.258 1 84.06 236 SER B CA 1
ATOM 5009 C C . SER B 1 236 ? 21.891 -0.66 -4.969 1 84.06 236 SER B C 1
ATOM 5011 O O . SER B 1 236 ? 22.484 -0.69 -3.891 1 84.06 236 SER B O 1
ATOM 5013 N N . THR B 1 237 ? 20.641 -0.298 -5.105 1 87.75 237 THR B N 1
ATOM 5014 C CA . THR B 1 237 ? 19.859 0.117 -3.947 1 87.75 237 THR B CA 1
ATOM 5015 C C . THR B 1 237 ? 19.656 -1.053 -2.99 1 87.75 237 THR B C 1
ATOM 5017 O O . THR B 1 237 ? 19.719 -0.882 -1.771 1 87.75 237 THR B O 1
ATOM 5020 N N . VAL B 1 238 ? 19.484 -2.23 -3.561 1 92.75 238 VAL B N 1
ATOM 5021 C CA . VAL B 1 238 ? 19.297 -3.422 -2.738 1 92.75 238 VAL B CA 1
ATOM 5022 C C . VAL B 1 238 ? 20.594 -3.746 -1.991 1 92.75 238 VAL B C 1
ATOM 5024 O O . VAL B 1 238 ? 20.562 -4.02 -0.789 1 92.75 238 VAL B O 1
ATOM 5027 N N . HIS B 1 239 ? 21.703 -3.682 -2.65 1 90.19 239 HIS B N 1
ATOM 5028 C CA . HIS B 1 239 ? 22.984 -3.986 -2.031 1 90.19 239 HIS B CA 1
ATOM 5029 C C . HIS B 1 239 ? 23.297 -3.01 -0.902 1 90.19 239 HIS B C 1
ATOM 5031 O O . HIS B 1 239 ? 23.875 -3.395 0.116 1 90.19 239 HIS B O 1
ATOM 5037 N N . GLN B 1 240 ? 22.875 -1.871 -1.103 1 87.62 240 GLN B N 1
ATOM 5038 C CA . GLN B 1 240 ? 23.203 -0.825 -0.14 1 87.62 240 GLN B CA 1
ATOM 5039 C C . GLN B 1 240 ? 22.312 -0.908 1.091 1 87.62 240 GLN B C 1
ATOM 5041 O O . GLN B 1 240 ? 22.781 -0.778 2.221 1 87.62 240 GLN B O 1
ATOM 5046 N N . HIS B 1 241 ? 21.047 -1.135 0.858 1 91.5 241 HIS B N 1
ATOM 5047 C CA . HIS B 1 241 ? 20.109 -0.932 1.953 1 91.5 241 HIS B CA 1
ATOM 5048 C C . HIS B 1 241 ? 19.547 -2.26 2.449 1 91.5 241 HIS B C 1
ATOM 5050 O O . HIS B 1 241 ? 18.953 -2.324 3.527 1 91.5 241 HIS B O 1
ATOM 5056 N N . ALA B 1 242 ? 19.781 -3.355 1.674 1 95.06 242 ALA B N 1
ATOM 5057 C CA . ALA B 1 242 ? 19.125 -4.594 2.068 1 95.06 242 ALA B CA 1
ATOM 5058 C C . ALA B 1 242 ? 19.969 -5.812 1.717 1 95.06 242 ALA B C 1
ATOM 5060 O O . ALA B 1 242 ? 19.5 -6.746 1.069 1 95.06 242 ALA B O 1
ATOM 5061 N N . PRO B 1 243 ? 21.172 -5.828 2.225 1 95.06 243 PRO B N 1
ATOM 5062 C CA . PRO B 1 243 ? 22.047 -6.969 1.92 1 95.06 243 PRO B CA 1
ATOM 5063 C C . PRO B 1 243 ? 21.5 -8.281 2.48 1 95.06 243 PRO B C 1
ATOM 5065 O O . PRO B 1 243 ? 21.703 -9.344 1.878 1 95.06 243 PRO B O 1
ATOM 5068 N N . LEU B 1 244 ? 20.844 -8.242 3.58 1 97.31 244 LEU B N 1
ATOM 5069 C CA . LEU B 1 244 ? 20.328 -9.453 4.195 1 97.31 244 LEU B CA 1
ATOM 5070 C C . LEU B 1 244 ? 19.219 -10.07 3.336 1 97.31 244 LEU B C 1
ATOM 5072 O O . LEU B 1 244 ? 18.984 -11.281 3.404 1 97.31 244 LEU B O 1
ATOM 5076 N N . LEU B 1 245 ? 18.547 -9.258 2.605 1 97.81 245 LEU B N 1
ATOM 5077 C CA . LEU B 1 245 ? 17.484 -9.773 1.744 1 97.81 245 LEU B CA 1
ATOM 5078 C C . LEU B 1 245 ? 18.078 -10.578 0.587 1 97.81 245 LEU B C 1
ATOM 5080 O O . LEU B 1 245 ? 17.438 -11.508 0.092 1 97.81 245 LEU B O 1
ATOM 5084 N N . ILE B 1 246 ? 19.266 -10.164 0.158 1 95.88 246 ILE B N 1
ATOM 5085 C CA . ILE B 1 246 ? 19.953 -10.93 -0.873 1 95.88 246 ILE B CA 1
ATOM 5086 C C . ILE B 1 246 ? 20.297 -12.32 -0.343 1 95.88 246 ILE B C 1
ATOM 5088 O O . ILE B 1 246 ? 20.047 -13.328 -1.018 1 95.88 246 ILE B O 1
ATOM 5092 N N . THR B 1 247 ? 20.766 -12.312 0.849 1 96.38 247 THR B N 1
ATOM 5093 C CA . THR B 1 247 ? 21.094 -13.586 1.488 1 96.38 247 THR B CA 1
ATOM 5094 C C . THR B 1 247 ? 19.844 -14.453 1.642 1 96.38 247 THR B C 1
ATOM 5096 O O . THR B 1 247 ? 19.906 -15.664 1.421 1 96.38 247 THR B O 1
ATOM 5099 N N . LEU B 1 248 ? 18.781 -13.859 2.041 1 97.5 248 LEU B N 1
ATOM 5100 C CA . LEU B 1 248 ? 17.516 -14.57 2.18 1 97.5 248 LEU B CA 1
ATOM 5101 C C . LEU B 1 248 ? 17.094 -15.172 0.847 1 97.5 248 LEU B C 1
ATOM 5103 O O . LEU B 1 248 ? 16.656 -16.328 0.793 1 97.5 248 LEU B O 1
ATOM 5107 N N . ALA B 1 249 ? 17.188 -14.359 -0.193 1 96.12 249 ALA B N 1
ATOM 5108 C CA . ALA B 1 249 ? 16.781 -14.812 -1.52 1 96.12 249 ALA B CA 1
ATOM 5109 C C . ALA B 1 249 ? 17.672 -15.969 -1.99 1 96.12 249 ALA B C 1
ATOM 5111 O O . ALA B 1 249 ? 17.172 -16.938 -2.588 1 96.12 249 ALA B O 1
ATOM 5112 N N . GLU B 1 250 ? 18.922 -15.875 -1.708 1 93.88 250 GLU B N 1
ATOM 5113 C CA . GLU B 1 250 ? 19.844 -16.953 -2.057 1 93.88 250 GLU B CA 1
ATOM 5114 C C . GLU B 1 250 ? 19.484 -18.234 -1.312 1 93.88 250 GLU B C 1
ATOM 5116 O O . GLU B 1 250 ? 19.562 -19.328 -1.882 1 93.88 250 GLU B O 1
ATOM 5121 N N . ARG B 1 251 ? 19.172 -18.109 -0.088 1 95 251 ARG B N 1
ATOM 5122 C CA . ARG B 1 251 ? 18.797 -19.266 0.727 1 95 251 ARG B CA 1
ATOM 5123 C C . ARG B 1 251 ? 17.562 -19.969 0.147 1 95 251 ARG B C 1
ATOM 5125 O O . ARG B 1 251 ? 17.547 -21.203 0.045 1 95 251 ARG B O 1
ATOM 5132 N N . ILE B 1 252 ? 16.562 -19.234 -0.228 1 95.5 252 ILE B N 1
ATOM 5133 C CA . ILE B 1 252 ? 15.352 -19.812 -0.784 1 95.5 252 ILE B CA 1
ATOM 5134 C C . ILE B 1 252 ? 15.656 -20.438 -2.146 1 95.5 252 ILE B C 1
ATOM 5136 O O . ILE B 1 252 ? 15.18 -21.531 -2.455 1 95.5 252 ILE B O 1
ATOM 5140 N N . ARG B 1 253 ? 16.422 -19.719 -2.961 1 92.5 253 ARG B N 1
ATOM 5141 C CA . ARG B 1 253 ? 16.828 -20.266 -4.258 1 92.5 253 ARG B CA 1
ATOM 5142 C C . ARG B 1 253 ? 17.516 -21.609 -4.098 1 92.5 253 ARG B C 1
ATOM 5144 O O . ARG B 1 253 ? 17.141 -22.578 -4.762 1 92.5 253 ARG B O 1
ATOM 5151 N N . ASP B 1 254 ? 18.453 -21.703 -3.191 1 91.06 254 ASP B N 1
ATOM 5152 C CA . ASP B 1 254 ? 19.25 -22.906 -3.006 1 91.06 254 ASP B CA 1
ATOM 5153 C C . ASP B 1 254 ? 18.406 -24.047 -2.424 1 91.06 254 ASP B C 1
ATOM 5155 O O . ASP B 1 254 ? 18.594 -25.203 -2.781 1 91.06 254 ASP B O 1
ATOM 5159 N N . ALA B 1 255 ? 17.531 -23.734 -1.59 1 92.19 255 ALA B N 1
ATOM 5160 C CA . ALA B 1 255 ? 16.75 -24.75 -0.879 1 92.19 255 ALA B CA 1
ATOM 5161 C C . ALA B 1 255 ? 15.602 -25.266 -1.745 1 92.19 255 ALA B C 1
ATOM 5163 O O . ALA B 1 255 ? 15.242 -26.453 -1.667 1 92.19 255 ALA B O 1
ATOM 5164 N N . TYR B 1 256 ? 15.078 -24.359 -2.588 1 91.06 256 TYR B N 1
ATOM 5165 C CA . TYR B 1 256 ? 13.805 -24.766 -3.184 1 91.06 256 TYR B CA 1
ATOM 5166 C C . TYR B 1 256 ? 13.883 -24.719 -4.707 1 91.06 256 TYR B C 1
ATOM 5168 O O . TYR B 1 256 ? 13.016 -25.266 -5.391 1 91.06 256 TYR B O 1
ATOM 5176 N N . PHE B 1 257 ? 14.844 -24.109 -5.273 1 86.12 257 PHE B N 1
ATOM 5177 C CA . PHE B 1 257 ? 14.953 -24.016 -6.723 1 86.12 257 PHE B CA 1
ATOM 5178 C C . PHE B 1 257 ? 16.156 -24.812 -7.227 1 86.12 257 PHE B C 1
ATOM 5180 O O . PHE B 1 257 ? 16.312 -25.031 -8.43 1 86.12 257 PHE B O 1
ATOM 5187 N N . GLY B 1 258 ? 17.359 -25.062 -6.461 1 72.25 258 GLY B N 1
ATOM 5188 C CA . GLY B 1 258 ? 18.609 -25.688 -6.844 1 72.25 258 GLY B CA 1
ATOM 5189 C C . GLY B 1 258 ? 18.484 -27.188 -7.102 1 72.25 258 GLY B C 1
ATOM 5190 O O . GLY B 1 258 ? 19.422 -27.812 -7.609 1 72.25 258 GLY B O 1
ATOM 5191 N N . ALA B 1 259 ? 17.531 -27.812 -6.508 1 54.59 259 ALA B N 1
ATOM 5192 C CA . ALA B 1 259 ? 17.688 -29.266 -6.59 1 54.59 259 ALA B CA 1
ATOM 5193 C C . ALA B 1 259 ? 17.75 -29.734 -8.039 1 54.59 259 ALA B C 1
ATOM 5195 O O . ALA B 1 259 ? 17 -29.234 -8.891 1 54.59 259 ALA B O 1
ATOM 5196 N N . PRO B 1 260 ? 18.938 -30.156 -8.469 1 45.91 260 PRO B N 1
ATOM 5197 C CA . PRO B 1 260 ? 19.234 -30.766 -9.766 1 45.91 260 PRO B CA 1
ATOM 5198 C C . PRO B 1 260 ? 18 -31.328 -10.453 1 45.91 260 PRO B C 1
ATOM 5200 O O . PRO B 1 260 ? 17.922 -31.344 -11.68 1 45.91 260 PRO B O 1
ATOM 5203 N N . GLY B 1 261 ? 17.281 -32.281 -9.906 1 41.69 261 GLY B N 1
ATOM 5204 C CA . GLY B 1 261 ? 16.234 -33.094 -10.516 1 41.69 261 GLY B CA 1
ATOM 5205 C C . GLY B 1 261 ? 15.062 -32.281 -11.023 1 41.69 261 GLY B C 1
ATOM 5206 O O . GLY B 1 261 ? 14.078 -32.844 -11.508 1 41.69 261 GLY B O 1
ATOM 5207 N N . GLU B 1 262 ? 14.914 -31.125 -10.547 1 46.78 262 GLU B N 1
ATOM 5208 C CA . GLU B 1 262 ? 13.695 -30.422 -10.938 1 46.78 262 GLU B CA 1
ATOM 5209 C C . GLU B 1 262 ? 13.836 -29.797 -12.32 1 46.78 262 GLU B C 1
ATOM 5211 O O . GLU B 1 262 ? 13.234 -28.766 -12.602 1 46.78 262 GLU B O 1
ATOM 5216 N N . GLN B 1 263 ? 14.969 -29.953 -12.938 1 42.03 263 GLN B N 1
ATOM 5217 C CA . GLN B 1 263 ? 14.82 -29.531 -14.328 1 42.03 263 GLN B CA 1
ATOM 5218 C C . GLN B 1 263 ? 13.5 -30.016 -14.922 1 42.03 263 GLN B C 1
ATOM 5220 O O . GLN B 1 263 ? 13.195 -31.203 -14.859 1 42.03 263 GLN B O 1
ATOM 5225 N N . PRO B 1 264 ? 12.648 -29.078 -15.125 1 43.59 264 PRO B N 1
ATOM 5226 C CA . PRO B 1 264 ? 11.344 -29.344 -15.742 1 43.59 264 PRO B CA 1
ATOM 5227 C C . PRO B 1 264 ? 11.43 -30.281 -16.938 1 43.59 264 PRO B C 1
ATOM 5229 O O . PRO B 1 264 ? 10.609 -30.203 -17.859 1 43.59 264 PRO B O 1
ATOM 5232 N N . SER B 1 265 ? 12.484 -31.031 -17.156 1 39.09 265 SER B N 1
ATOM 5233 C CA . SER B 1 265 ? 12.25 -31.594 -18.484 1 39.09 265 SER B CA 1
ATOM 5234 C C . SER B 1 265 ? 10.82 -32.094 -18.625 1 39.09 265 SER B C 1
ATOM 5236 O O . SER B 1 265 ? 10.07 -31.625 -19.5 1 39.09 265 SER B O 1
ATOM 5238 N N . SER B 1 266 ? 10.68 -33.5 -18.984 1 36.25 266 SER B N 1
ATOM 5239 C CA . SER B 1 266 ? 9.617 -34.219 -19.656 1 36.25 266 SER B CA 1
ATOM 5240 C C . SER B 1 266 ? 8.344 -34.25 -18.828 1 36.25 266 SER B C 1
ATOM 5242 O O . SER B 1 266 ? 8.391 -34.125 -17.609 1 36.25 266 SER B O 1
ATOM 5244 N N . LEU B 1 267 ? 7.082 -33.938 -19.406 1 37.69 267 LEU B N 1
ATOM 5245 C CA . LEU B 1 267 ? 5.695 -34.188 -19.031 1 37.69 267 LEU B CA 1
ATOM 5246 C C . LEU B 1 267 ? 5.594 -35.375 -18.094 1 37.69 267 LEU B C 1
ATOM 5248 O O . LEU B 1 267 ? 4.895 -36.344 -18.391 1 37.69 267 LEU B O 1
ATOM 5252 N N . SER B 1 268 ? 6.562 -35.75 -17.484 1 40.38 268 SER B N 1
ATOM 5253 C CA . SER B 1 268 ? 6.188 -36.938 -16.75 1 40.38 268 SER B CA 1
ATOM 5254 C C . SER B 1 268 ? 5.207 -36.625 -15.625 1 40.38 268 SER B C 1
ATOM 5256 O O . SER B 1 268 ? 5.289 -35.562 -15.008 1 40.38 268 SER B O 1
ATOM 5258 N N . GLU B 1 269 ? 3.965 -37.125 -15.594 1 47.38 269 GLU B N 1
ATOM 5259 C CA . GLU B 1 269 ? 2.82 -37.156 -14.688 1 47.38 269 GLU B CA 1
ATOM 5260 C C . GLU B 1 269 ? 3.262 -37 -13.234 1 47.38 269 GLU B C 1
ATOM 5262 O O . GLU B 1 269 ? 2.512 -36.469 -12.398 1 47.38 269 GLU B O 1
ATOM 5267 N N . GLU B 1 270 ? 4.617 -37.281 -12.852 1 53.81 270 GLU B N 1
ATOM 5268 C CA . GLU B 1 270 ? 5.012 -37.406 -11.453 1 53.81 270 GLU B CA 1
ATOM 5269 C C . GLU B 1 270 ? 5.832 -36.219 -10.984 1 53.81 270 GLU B C 1
ATOM 5271 O O . GLU B 1 270 ? 6.105 -36.062 -9.789 1 53.81 270 GLU B O 1
ATOM 5276 N N . ALA B 1 271 ? 6.09 -35.219 -11.836 1 64.12 271 ALA B N 1
ATOM 5277 C CA . ALA B 1 271 ? 7.031 -34.188 -11.438 1 64.12 271 ALA B CA 1
ATOM 5278 C C . ALA B 1 271 ? 6.328 -33.062 -10.672 1 64.12 271 ALA B C 1
ATOM 5280 O O . ALA B 1 271 ? 5.207 -32.688 -11.016 1 64.12 271 ALA B O 1
ATOM 5281 N N . MET B 1 272 ? 6.91 -32.625 -9.586 1 80.81 272 MET B N 1
ATOM 5282 C CA . MET B 1 272 ? 6.391 -31.562 -8.734 1 80.81 272 MET B CA 1
ATOM 5283 C C . MET B 1 272 ? 6.324 -30.25 -9.5 1 80.81 272 MET B C 1
ATOM 5285 O O . MET B 1 272 ? 5.453 -29.422 -9.242 1 80.81 272 MET B O 1
ATOM 5289 N N . TYR B 1 273 ? 7.195 -30.109 -10.516 1 84.25 273 TYR B N 1
ATOM 5290 C CA . TYR B 1 273 ? 7.238 -28.875 -11.305 1 84.25 273 TYR B CA 1
ATOM 5291 C C . TYR B 1 273 ? 7.387 -29.188 -12.789 1 84.25 273 TYR B C 1
ATOM 5293 O O . TYR B 1 273 ? 8.188 -30.031 -13.172 1 84.25 273 TYR B O 1
ATOM 5301 N N . SER B 1 274 ? 6.559 -28.641 -13.648 1 86.81 274 SER B N 1
ATOM 5302 C CA . SER B 1 274 ? 6.637 -28.781 -15.102 1 86.81 274 SER B CA 1
ATOM 5303 C C . SER B 1 274 ? 6.336 -27.453 -15.805 1 86.81 274 SER B C 1
ATOM 5305 O O . SER B 1 274 ? 5.719 -26.562 -15.219 1 86.81 274 SER B O 1
ATOM 5307 N N . GLU B 1 275 ? 6.918 -27.219 -16.953 1 88.75 275 GLU B N 1
ATOM 5308 C CA . GLU B 1 275 ? 6.66 -26.031 -17.766 1 88.75 275 GLU B CA 1
ATOM 5309 C C . GLU B 1 275 ? 6.43 -26.406 -19.219 1 88.75 275 GLU B C 1
ATOM 5311 O O . GLU B 1 275 ? 6.93 -27.422 -19.703 1 88.75 275 GLU B O 1
ATOM 5316 N N . ASN B 1 276 ? 5.66 -25.641 -19.938 1 87.94 276 ASN B N 1
ATOM 5317 C CA . ASN B 1 276 ? 5.406 -25.922 -21.344 1 87.94 276 ASN B CA 1
ATOM 5318 C C . ASN B 1 276 ? 6.629 -25.609 -22.203 1 87.94 276 ASN B C 1
ATOM 5320 O O . ASN B 1 276 ? 6.898 -26.312 -23.188 1 87.94 276 ASN B O 1
ATOM 5324 N N . GLN B 1 277 ? 7.309 -24.516 -21.844 1 84.44 277 GLN B N 1
ATOM 5325 C CA . GLN B 1 277 ? 8.523 -24.031 -22.5 1 84.44 277 GLN B CA 1
ATOM 5326 C C . GLN B 1 277 ? 9.328 -23.125 -21.562 1 84.44 277 GLN B C 1
ATOM 5328 O O . GLN B 1 277 ? 8.797 -22.609 -20.578 1 84.44 277 GLN B O 1
ATOM 5333 N N . PRO B 1 278 ? 10.602 -23.047 -21.859 1 82.12 278 PRO B N 1
ATOM 5334 C CA . PRO B 1 278 ? 11.375 -22.125 -21.047 1 82.12 278 PRO B CA 1
ATOM 5335 C C . PRO B 1 278 ? 10.906 -20.672 -21.188 1 82.12 278 PRO B C 1
ATOM 5337 O O . PRO B 1 278 ? 10.445 -20.281 -22.266 1 82.12 278 PRO B O 1
ATOM 5340 N N . ASN B 1 279 ? 10.922 -19.984 -20.047 1 83.81 279 ASN B N 1
ATOM 5341 C CA . ASN B 1 279 ? 10.5 -18.594 -20.094 1 83.81 279 ASN B CA 1
ATOM 5342 C C . ASN B 1 279 ? 11.445 -17.75 -20.953 1 83.81 279 ASN B C 1
ATOM 5344 O O . ASN B 1 279 ? 12.672 -17.891 -20.859 1 83.81 279 ASN B O 1
ATOM 5348 N N . TYR B 1 280 ? 10.945 -16.875 -21.703 1 71.75 280 TYR B N 1
ATOM 5349 C CA . TYR B 1 280 ? 11.68 -16.078 -22.672 1 71.75 280 TYR B CA 1
ATOM 5350 C C . TYR B 1 280 ? 12.586 -15.062 -21.969 1 71.75 280 TYR B C 1
ATOM 5352 O O . TYR B 1 280 ? 13.555 -14.578 -22.562 1 71.75 280 TYR B O 1
ATOM 5360 N N . PHE B 1 281 ? 12.195 -14.695 -20.781 1 70.69 281 PHE B N 1
ATOM 5361 C CA . PHE B 1 281 ? 12.883 -13.617 -20.094 1 70.69 281 PHE B CA 1
ATOM 5362 C C . PHE B 1 281 ? 13.844 -14.172 -19.047 1 70.69 281 PHE B C 1
ATOM 5364 O O . PHE B 1 281 ? 14.578 -13.422 -18.406 1 70.69 281 PHE B O 1
ATOM 5371 N N . THR B 1 282 ? 13.602 -15.359 -18.75 1 63 282 THR B N 1
ATOM 5372 C CA . THR B 1 282 ? 14.352 -15.938 -17.641 1 63 282 THR B CA 1
ATOM 5373 C C . THR B 1 282 ? 15.789 -16.234 -18.047 1 63 282 THR B C 1
ATOM 5375 O O . THR B 1 282 ? 16.031 -16.984 -19 1 63 282 THR B O 1
ATOM 5378 N N . THR B 1 283 ? 16.547 -15.125 -17.859 1 56.66 283 THR B N 1
ATOM 5379 C CA . THR B 1 283 ? 17.922 -15.562 -17.703 1 56.66 283 THR B CA 1
ATOM 5380 C C . THR B 1 283 ? 18.094 -16.328 -16.391 1 56.66 283 THR B C 1
ATOM 5382 O O . THR B 1 283 ? 17.375 -16.078 -15.422 1 56.66 283 THR B O 1
ATOM 5385 N N . SER B 1 284 ? 18.875 -17.328 -16.266 1 55.34 284 SER B N 1
ATOM 5386 C CA . SER B 1 284 ? 19.031 -18.219 -15.133 1 55.34 284 SER B CA 1
ATOM 5387 C C . SER B 1 284 ? 18.938 -17.469 -13.812 1 55.34 284 SER B C 1
ATOM 5389 O O . SER B 1 284 ? 19.5 -16.375 -13.672 1 55.34 284 SER B O 1
ATOM 5391 N N . LEU B 1 285 ? 17.797 -17.891 -12.891 1 59.53 285 LEU B N 1
ATOM 5392 C CA . LEU B 1 285 ? 17.797 -17.5 -11.492 1 59.53 285 LEU B CA 1
ATOM 5393 C C . LEU B 1 285 ? 19.203 -17.281 -10.977 1 59.53 285 LEU B C 1
ATOM 5395 O O . LEU B 1 285 ? 19.453 -16.375 -10.18 1 59.53 285 LEU B O 1
ATOM 5399 N N . ASP B 1 286 ? 20.047 -17.984 -11.57 1 57.59 286 ASP B N 1
ATOM 5400 C CA . ASP B 1 286 ? 21.438 -17.906 -11.133 1 57.59 286 ASP B CA 1
ATOM 5401 C C . ASP B 1 286 ? 22.094 -16.594 -11.578 1 57.59 286 ASP B C 1
ATOM 5403 O O . ASP B 1 286 ? 22.906 -16.016 -10.859 1 57.59 286 ASP B O 1
ATOM 5407 N N . SER B 1 287 ? 21.594 -16.141 -12.664 1 59.16 287 SER B N 1
ATOM 5408 C CA . SER B 1 287 ? 22.219 -14.93 -13.18 1 59.16 287 SER B CA 1
ATOM 5409 C C . SER B 1 287 ? 21.766 -13.695 -12.414 1 59.16 287 SER B C 1
ATOM 5411 O O . SER B 1 287 ? 22.484 -12.695 -12.336 1 59.16 287 SER B O 1
ATOM 5413 N N . ALA B 1 288 ? 20.703 -13.773 -11.836 1 58.28 288 ALA B N 1
ATOM 5414 C CA . ALA B 1 288 ? 20.156 -12.625 -11.109 1 58.28 288 ALA B CA 1
ATOM 5415 C C . ALA B 1 288 ? 21.031 -12.305 -9.891 1 58.28 288 ALA B C 1
ATOM 5417 O O . ALA B 1 288 ? 21.109 -11.141 -9.469 1 58.28 288 ALA B O 1
ATOM 5418 N N . PHE B 1 289 ? 21.688 -13.367 -9.406 1 57.66 289 PHE B N 1
ATOM 5419 C CA . PHE B 1 289 ? 22.406 -13.172 -8.148 1 57.66 289 PHE B CA 1
ATOM 5420 C C . PHE B 1 289 ? 23.891 -12.984 -8.398 1 57.66 289 PHE B C 1
ATOM 5422 O O . PHE B 1 289 ? 24.656 -12.75 -7.461 1 57.66 289 PHE B O 1
ATOM 5429 N N . MET B 1 290 ? 24.312 -13.109 -9.602 1 53.19 290 MET B N 1
ATOM 5430 C CA . MET B 1 290 ? 25.734 -13.141 -9.883 1 53.19 290 MET B CA 1
ATOM 5431 C C . MET B 1 290 ? 26.266 -11.75 -10.242 1 53.19 290 MET B C 1
ATOM 5433 O O . MET B 1 290 ? 27.469 -11.562 -10.414 1 53.19 290 MET B O 1
ATOM 5437 N N . LYS B 1 291 ? 25.469 -10.867 -10.281 1 54.56 291 LYS B N 1
ATOM 5438 C CA . LYS B 1 291 ? 26.016 -9.633 -10.836 1 54.56 291 LYS B CA 1
ATOM 5439 C C . LYS B 1 291 ? 26.766 -8.836 -9.766 1 54.56 291 LYS B C 1
ATOM 5441 O O . LYS B 1 291 ? 26.359 -8.805 -8.609 1 54.56 291 LYS B O 1
ATOM 5446 N N . LYS B 1 292 ? 28.078 -8.469 -10.062 1 47.47 292 LYS B N 1
ATOM 5447 C CA . LYS B 1 292 ? 28.969 -7.609 -9.297 1 47.47 292 LYS B CA 1
ATOM 5448 C C . LYS B 1 292 ? 28.375 -6.223 -9.102 1 47.47 292 LYS B C 1
ATOM 5450 O O . LYS B 1 292 ? 27.906 -5.602 -10.062 1 47.47 292 LYS B O 1
ATOM 5455 N N . VAL B 1 293 ? 28.031 -5.852 -7.789 1 52.53 293 VAL B N 1
ATOM 5456 C CA . VAL B 1 293 ? 27.391 -4.621 -7.348 1 52.53 293 VAL B CA 1
ATOM 5457 C C . VAL B 1 293 ? 28.391 -3.471 -7.375 1 52.53 293 VAL B C 1
ATOM 5459 O O . VAL B 1 293 ? 29.531 -3.619 -6.906 1 52.53 293 VAL B O 1
ATOM 5462 N N . SER B 1 294 ? 28.125 -2.539 -8.148 1 49.41 294 SER B N 1
ATOM 5463 C CA . SER B 1 294 ? 28.922 -1.312 -8.141 1 49.41 294 SER B CA 1
ATOM 5464 C C . SER B 1 294 ? 28.906 -0.653 -6.766 1 49.41 294 SER B C 1
ATOM 5466 O O . SER B 1 294 ? 27.953 -0.825 -6 1 49.41 294 SER B O 1
ATOM 5468 N N . PRO B 1 295 ? 30 0.02 -6.309 1 48.19 295 PRO B N 1
ATOM 5469 C CA . PRO B 1 295 ? 30.188 0.666 -5.008 1 48.19 295 PRO B CA 1
ATOM 5470 C C . PRO B 1 295 ? 29 1.555 -4.613 1 48.19 295 PRO B C 1
ATOM 5472 O O . PRO B 1 295 ? 28.328 2.107 -5.48 1 48.19 295 PRO B O 1
ATOM 5475 N N . PRO B 1 296 ? 28.734 1.568 -3.242 1 48.22 296 PRO B N 1
ATOM 5476 C CA . PRO B 1 296 ? 27.609 2.248 -2.598 1 48.22 296 PRO B CA 1
ATOM 5477 C C . PRO B 1 296 ? 27.516 3.719 -2.992 1 48.22 296 PRO B C 1
ATOM 5479 O O . PRO B 1 296 ? 28.531 4.359 -3.271 1 48.22 296 PRO B O 1
ATOM 5482 N N . LEU B 1 297 ? 26.391 4.148 -3.359 1 46.97 297 LEU B N 1
ATOM 5483 C CA . LEU B 1 297 ? 26.016 5.535 -3.621 1 46.97 297 LEU B CA 1
ATOM 5484 C C . LEU B 1 297 ? 26.344 6.422 -2.422 1 46.97 297 LEU B C 1
ATOM 5486 O O . LEU B 1 297 ? 25.938 6.129 -1.298 1 46.97 297 LEU B O 1
ATOM 5490 N N . GLN B 1 298 ? 27.453 7.023 -2.242 1 45.78 298 GLN B N 1
ATOM 5491 C CA . GLN B 1 298 ? 27.812 7.918 -1.144 1 45.78 298 GLN B CA 1
ATOM 5492 C C . GLN B 1 298 ? 26.797 9.062 -1.019 1 45.78 298 GLN B C 1
ATOM 5494 O O . GLN B 1 298 ? 27.156 10.164 -0.595 1 45.78 298 GLN B O 1
ATOM 5499 N N . VAL B 1 299 ? 25.672 9.023 -1.575 1 48.09 299 VAL B N 1
ATOM 5500 C CA . VAL B 1 299 ? 24.891 10.258 -1.584 1 48.09 299 VAL B CA 1
ATOM 5501 C C . VAL B 1 299 ? 24.031 10.336 -0.32 1 48.09 299 VAL B C 1
ATOM 5503 O O . VAL B 1 299 ? 23.516 9.312 0.148 1 48.09 299 VAL B O 1
ATOM 5506 N N . ALA B 1 300 ? 24.141 11.492 0.435 1 46.38 300 ALA B N 1
ATOM 5507 C CA . ALA B 1 300 ? 23.312 11.938 1.562 1 46.38 300 ALA B CA 1
ATOM 5508 C C . ALA B 1 300 ? 21.859 11.531 1.376 1 46.38 300 ALA B C 1
ATOM 5510 O O . ALA B 1 300 ? 21.078 11.562 2.326 1 46.38 300 ALA B O 1
ATOM 5511 N N . PHE B 1 301 ? 21.5 11.258 0.143 1 53.03 301 PHE B N 1
ATOM 5512 C CA . PHE B 1 301 ? 20.141 10.852 -0.197 1 53.03 301 PHE B CA 1
ATOM 5513 C C . PHE B 1 301 ? 19.797 9.531 0.49 1 53.03 301 PHE B C 1
ATOM 5515 O O . PHE B 1 301 ? 18.641 9.078 0.417 1 53.03 301 PHE B O 1
ATOM 5522 N N . LEU B 1 302 ? 20.734 9.195 1.394 1 60.97 302 LEU B N 1
ATOM 5523 C CA . LEU B 1 302 ? 20.672 7.762 1.676 1 60.97 302 LEU B CA 1
ATOM 5524 C C . LEU B 1 302 ? 20.172 7.512 3.096 1 60.97 302 LEU B C 1
ATOM 5526 O O . LEU B 1 302 ? 20.016 6.359 3.506 1 60.97 302 LEU B O 1
ATOM 5530 N N . LYS B 1 303 ? 19.859 8.781 3.73 1 75.75 303 LYS B N 1
ATOM 5531 C CA . LYS B 1 303 ? 19.391 8.398 5.055 1 75.75 303 LYS B CA 1
ATOM 5532 C C . LYS B 1 303 ? 17.938 7.945 5.008 1 75.75 303 LYS B C 1
ATOM 5534 O O . LYS B 1 303 ? 17.062 8.68 4.527 1 75.75 303 LYS B O 1
ATOM 5539 N N . PRO B 1 304 ? 17.734 6.848 5.527 1 83.94 304 PRO B N 1
ATOM 5540 C CA . PRO B 1 304 ? 16.375 6.309 5.426 1 83.94 304 PRO B CA 1
ATOM 5541 C C . PRO B 1 304 ? 15.352 7.125 6.211 1 83.94 304 PRO B C 1
ATOM 5543 O O . PRO B 1 304 ? 15.703 7.766 7.207 1 83.94 304 PRO B O 1
ATOM 5546 N N . TYR B 1 305 ? 14.172 7.191 5.762 1 84.25 305 TYR B N 1
ATOM 5547 C CA . TYR B 1 305 ? 13 7.781 6.398 1 84.25 305 TYR B CA 1
ATOM 5548 C C . TYR B 1 305 ? 13.117 9.297 6.469 1 84.25 305 TYR B C 1
ATOM 5550 O O . TYR B 1 305 ? 12.828 9.906 7.504 1 84.25 305 TYR B O 1
ATOM 5558 N N . ARG B 1 306 ? 13.734 9.773 5.441 1 76.12 306 ARG B N 1
ATOM 5559 C CA . ARG B 1 306 ? 13.828 11.219 5.301 1 76.12 306 ARG B CA 1
ATOM 5560 C C . ARG B 1 306 ? 13.172 11.688 4.012 1 76.12 306 ARG B C 1
ATOM 5562 O O . ARG B 1 306 ? 13.094 10.938 3.039 1 76.12 306 ARG B O 1
ATOM 5569 N N . SER B 1 307 ? 12.75 12.969 4.102 1 77.5 307 SER B N 1
ATOM 5570 C CA . SER B 1 307 ? 12.07 13.547 2.949 1 77.5 307 SER B CA 1
ATOM 5571 C C . SER B 1 307 ? 13.039 13.789 1.796 1 77.5 307 SER B C 1
ATOM 5573 O O . SER B 1 307 ? 14.234 13.969 2.012 1 77.5 307 SER B O 1
ATOM 5575 N N . LEU B 1 308 ? 12.453 13.789 0.624 1 72.06 308 LEU B N 1
ATOM 5576 C CA . LEU B 1 308 ? 13.211 14.078 -0.586 1 72.06 308 LEU B CA 1
ATOM 5577 C C . LEU B 1 308 ? 13.766 15.5 -0.551 1 72.06 308 LEU B C 1
ATOM 5579 O O . LEU B 1 308 ? 14.859 15.766 -1.059 1 72.06 308 LEU B O 1
ATOM 5583 N N . ASP B 1 309 ? 12.969 16.312 0.123 1 73.19 309 ASP B N 1
ATOM 5584 C CA . ASP B 1 309 ? 13.375 17.703 0.202 1 73.19 309 ASP B CA 1
ATOM 5585 C C . ASP B 1 309 ? 14.641 17.859 1.042 1 73.19 309 ASP B C 1
ATOM 5587 O O . ASP B 1 309 ? 15.469 18.734 0.771 1 73.19 309 ASP B O 1
ATOM 5591 N N . TRP B 1 310 ? 14.688 17.062 1.967 1 71.56 310 TRP B N 1
ATOM 5592 C CA . TRP B 1 310 ? 15.898 17.062 2.783 1 71.56 310 TRP B CA 1
ATOM 5593 C C . TRP B 1 310 ? 17.109 16.641 1.958 1 71.56 310 TRP B C 1
ATOM 5595 O O . TRP B 1 310 ? 18.172 17.25 2.047 1 71.56 310 TRP B O 1
ATOM 5605 N N . SER B 1 311 ? 16.922 15.617 1.205 1 68.19 311 SER B N 1
ATOM 5606 C CA . SER B 1 311 ? 18 15.125 0.354 1 68.19 311 SER B CA 1
ATOM 5607 C C . SER B 1 311 ? 18.422 16.172 -0.66 1 68.19 311 SER B C 1
ATOM 5609 O O . SER B 1 311 ? 19.609 16.328 -0.936 1 68.19 311 SER B O 1
ATOM 5611 N N . ARG B 1 312 ? 17.469 16.844 -1.092 1 70.69 312 ARG B N 1
ATOM 5612 C CA . ARG B 1 312 ? 17.734 17.891 -2.072 1 70.69 312 ARG B CA 1
ATOM 5613 C C . ARG B 1 312 ? 18.516 19.047 -1.441 1 70.69 312 ARG B C 1
ATOM 5615 O O . ARG B 1 312 ? 19.422 19.594 -2.055 1 70.69 312 ARG B O 1
ATOM 5622 N N . ARG B 1 313 ? 18.141 19.344 -0.306 1 74.25 313 ARG B N 1
ATOM 5623 C CA . ARG B 1 313 ? 18.812 20.438 0.397 1 74.25 313 ARG B CA 1
ATOM 5624 C C . ARG B 1 313 ? 20.25 20.062 0.73 1 74.25 313 ARG B C 1
ATOM 5626 O O . ARG B 1 313 ? 21.156 20.875 0.602 1 74.25 313 ARG B O 1
ATOM 5633 N N . GLU B 1 314 ? 20.391 18.859 1.173 1 71.75 314 GLU B N 1
ATOM 5634 C CA . GLU B 1 314 ? 21.734 18.406 1.517 1 71.75 314 GLU B CA 1
ATOM 5635 C C . GLU B 1 314 ? 22.641 18.359 0.285 1 71.75 314 GLU B C 1
ATOM 5637 O O . GLU B 1 314 ? 23.812 18.703 0.363 1 71.75 314 GLU B O 1
ATOM 5642 N N . LEU B 1 315 ? 22.094 17.984 -0.763 1 69.81 315 LEU B N 1
ATOM 5643 C CA . LEU B 1 315 ? 22.844 17.938 -2.012 1 69.81 315 LEU B CA 1
ATOM 5644 C C . LEU B 1 315 ? 23.188 19.359 -2.49 1 69.81 315 LEU B C 1
ATOM 5646 O O . LEU B 1 315 ? 24.281 19.594 -2.982 1 69.81 315 LEU B O 1
ATOM 5650 N N . ALA B 1 316 ? 22.188 20.188 -2.371 1 71.44 316 ALA B N 1
ATOM 5651 C CA . ALA B 1 316 ? 22.422 21.578 -2.764 1 71.44 316 ALA B CA 1
ATOM 5652 C C . ALA B 1 316 ? 23.531 22.219 -1.921 1 71.44 316 ALA B C 1
ATOM 5654 O O . ALA B 1 316 ? 24.359 22.969 -2.438 1 71.44 316 ALA B O 1
ATOM 5655 N N . SER B 1 317 ? 23.531 21.859 -0.687 1 74.06 317 SER B N 1
ATOM 5656 C CA . SER B 1 317 ? 24.547 22.391 0.207 1 74.06 317 SER B CA 1
ATOM 5657 C C . SER B 1 317 ? 25.938 21.844 -0.154 1 74.06 317 SER B C 1
ATOM 5659 O O . SER B 1 317 ? 26.922 22.562 -0.096 1 74.06 317 SER B O 1
ATOM 5661 N N . GLU B 1 318 ? 25.938 20.594 -0.515 1 71.88 318 GLU B N 1
ATOM 5662 C CA . GLU B 1 318 ? 27.188 19.969 -0.906 1 71.88 318 GLU B CA 1
ATOM 5663 C C . GLU B 1 318 ? 27.734 20.578 -2.199 1 71.88 318 GLU B C 1
ATOM 5665 O O . GLU B 1 318 ? 28.938 20.812 -2.326 1 71.88 318 GLU B O 1
ATOM 5670 N N . VAL B 1 319 ? 26.891 20.797 -3.072 1 69.75 319 VAL B N 1
ATOM 5671 C CA . VAL B 1 319 ? 27.281 21.375 -4.355 1 69.75 319 VAL B CA 1
ATOM 5672 C C . VAL B 1 319 ? 27.766 22.812 -4.148 1 69.75 319 VAL B C 1
ATOM 5674 O O . VAL B 1 319 ? 28.766 23.234 -4.758 1 69.75 319 VAL B O 1
ATOM 5677 N N . ALA B 1 320 ? 27.062 23.5 -3.322 1 72.62 320 ALA B N 1
ATOM 5678 C CA . ALA B 1 320 ? 27.469 24.859 -3.018 1 72.62 320 ALA B CA 1
ATOM 5679 C C . ALA B 1 320 ? 28.828 24.906 -2.34 1 72.62 320 ALA B C 1
ATOM 5681 O O . ALA B 1 320 ? 29.656 25.766 -2.637 1 72.62 320 ALA B O 1
ATOM 5682 N N . GLN B 1 321 ? 29.031 23.969 -1.502 1 76.44 321 GLN B N 1
ATOM 5683 C CA . GLN B 1 321 ? 30.312 23.906 -0.808 1 76.44 321 GLN B CA 1
ATOM 5684 C C . GLN B 1 321 ? 31.438 23.562 -1.773 1 76.44 321 GLN B C 1
ATOM 5686 O O . GLN B 1 321 ? 32.531 24.109 -1.676 1 76.44 321 GLN B O 1
ATOM 5691 N N . LYS B 1 322 ? 31.141 22.641 -2.639 1 73.19 322 LYS B N 1
ATOM 5692 C CA . LYS B 1 322 ? 32.125 22.266 -3.631 1 73.19 322 LYS B CA 1
ATOM 5693 C C . LYS B 1 322 ? 32.438 23.422 -4.57 1 73.19 322 LYS B C 1
ATOM 5695 O O . LYS B 1 322 ? 33.594 23.625 -4.969 1 73.19 322 LYS B O 1
ATOM 5700 N N . LYS B 1 323 ? 31.453 24.141 -4.895 1 74.31 323 LYS B N 1
ATOM 5701 C CA . LYS B 1 323 ? 31.625 25.312 -5.746 1 74.31 323 LYS B CA 1
ATOM 5702 C C . LYS B 1 323 ? 32.438 26.391 -5.027 1 74.31 323 LYS B C 1
ATOM 5704 O O . LYS B 1 323 ? 33.312 27.031 -5.629 1 74.31 323 LYS B O 1
ATOM 5709 N N . ARG B 1 324 ? 32.125 26.594 -3.818 1 74.56 324 ARG B N 1
ATOM 5710 C CA . ARG B 1 324 ? 32.844 27.562 -3.023 1 74.56 324 ARG B CA 1
ATOM 5711 C C . ARG B 1 324 ? 34.312 27.156 -2.873 1 74.56 324 ARG B C 1
ATOM 5713 O O . ARG B 1 324 ? 35.219 28 -2.924 1 74.56 324 ARG B O 1
ATOM 5720 N N . ALA B 1 325 ? 34.5 25.891 -2.703 1 80.81 325 ALA B N 1
ATOM 5721 C CA . ALA B 1 325 ? 35.844 25.375 -2.582 1 80.81 325 ALA B CA 1
ATOM 5722 C C . ALA B 1 325 ? 36.625 25.547 -3.891 1 80.81 325 ALA B C 1
ATOM 5724 O O . ALA B 1 325 ? 37.812 25.891 -3.885 1 80.81 325 ALA B O 1
ATOM 5725 N N . LYS B 1 326 ? 35.969 25.219 -4.926 1 78.5 326 LYS B N 1
ATOM 5726 C CA . LYS B 1 326 ? 36.594 25.391 -6.23 1 78.5 326 LYS B CA 1
ATOM 5727 C C . LYS B 1 326 ? 36.906 26.859 -6.512 1 78.5 326 LYS B C 1
ATOM 5729 O O . LYS B 1 326 ? 37.938 27.172 -7.062 1 78.5 326 LYS B O 1
ATOM 5734 N N . GLU B 1 327 ? 35.938 27.672 -6.188 1 78.94 327 GLU B N 1
ATOM 5735 C CA . GLU B 1 327 ? 36.156 29.109 -6.359 1 78.94 327 GLU B CA 1
ATOM 5736 C C . GLU B 1 327 ? 37.281 29.625 -5.477 1 78.94 327 GLU B C 1
ATOM 5738 O O . GLU B 1 327 ? 38.062 30.484 -5.895 1 78.94 327 GLU B O 1
ATOM 5743 N N . ALA B 1 328 ? 37.406 29.125 -4.348 1 83.12 328 ALA B N 1
ATOM 5744 C CA . ALA B 1 328 ? 38.5 29.484 -3.447 1 83.12 328 ALA B CA 1
ATOM 5745 C C . ALA B 1 328 ? 39.844 29.016 -3.994 1 83.12 328 ALA B C 1
ATOM 5747 O O . ALA B 1 328 ? 40.844 29.734 -3.904 1 83.12 328 ALA B O 1
ATOM 5748 N N . GLU B 1 329 ? 39.75 27.719 -4.523 1 81.38 329 GLU B N 1
ATOM 5749 C CA . GLU B 1 329 ? 40.969 27.188 -5.141 1 81.38 329 GLU B CA 1
ATOM 5750 C C . GLU B 1 329 ? 41.375 28.031 -6.34 1 81.38 329 GLU B C 1
ATOM 5752 O O . GLU B 1 329 ? 42.562 28.281 -6.547 1 81.38 329 GLU B O 1
ATOM 5757 N N . GLU B 1 330 ? 40.406 28.406 -7.07 1 81.38 330 GLU B N 1
ATOM 5758 C CA . GLU B 1 330 ? 40.688 29.234 -8.242 1 81.38 330 GLU B CA 1
ATOM 5759 C C . GLU B 1 330 ? 41.188 30.625 -7.828 1 81.38 330 GLU B C 1
ATOM 5761 O O . GLU B 1 330 ? 42.094 31.172 -8.461 1 81.38 330 GLU B O 1
ATOM 5766 N N . ARG B 1 331 ? 40.688 31.188 -6.785 1 82.12 331 ARG B N 1
ATOM 5767 C CA . ARG B 1 331 ? 41.156 32.469 -6.27 1 82.12 331 ARG B CA 1
ATOM 5768 C C . ARG B 1 331 ? 42.562 32.375 -5.742 1 82.12 331 ARG B C 1
ATOM 5770 O O . ARG B 1 331 ? 43.375 33.281 -5.953 1 82.12 331 ARG B O 1
ATOM 5777 N N . THR B 1 332 ? 42.812 31.297 -5.07 1 82.06 332 THR B N 1
ATOM 5778 C CA . THR B 1 332 ? 44.156 31.094 -4.543 1 82.06 332 THR B CA 1
ATOM 5779 C C . THR B 1 332 ? 45.156 30.938 -5.676 1 82.06 332 THR B C 1
ATOM 5781 O O . THR B 1 332 ? 46.281 31.438 -5.598 1 82.06 332 THR B O 1
ATOM 5784 N N . GLN B 1 333 ? 44.75 30.203 -6.723 1 81.06 333 GLN B N 1
ATOM 5785 C CA . GLN B 1 333 ? 45.625 30.031 -7.883 1 81.06 333 GLN B CA 1
ATOM 5786 C C . GLN B 1 333 ? 45.844 31.359 -8.594 1 81.06 333 GLN B C 1
ATOM 5788 O O . GLN B 1 333 ? 46.969 31.656 -9.039 1 81.06 333 GLN B O 1
ATOM 5793 N N . ASP B 1 334 ? 44.781 32.094 -8.688 1 79.5 334 ASP B N 1
ATOM 5794 C CA . ASP B 1 334 ? 44.906 33.438 -9.305 1 79.5 334 ASP B CA 1
ATOM 5795 C C . ASP B 1 334 ? 45.812 34.344 -8.492 1 79.5 334 ASP B C 1
ATOM 5797 O O . ASP B 1 334 ? 46.594 35.094 -9.055 1 79.5 334 ASP B O 1
ATOM 5801 N N . GLU B 1 335 ? 45.688 34.312 -7.215 1 80.81 335 GLU B N 1
ATOM 5802 C CA . GLU B 1 335 ? 46.562 35.094 -6.336 1 80.81 335 GLU B CA 1
ATOM 5803 C C . GLU B 1 335 ? 48 34.656 -6.449 1 80.81 335 GLU B C 1
ATOM 5805 O O . GLU B 1 335 ? 48.906 35.5 -6.449 1 80.81 335 GLU B O 1
ATOM 5810 N N . GLU B 1 336 ? 48.25 33.375 -6.562 1 80.56 336 GLU B N 1
ATOM 5811 C CA . GLU B 1 336 ? 49.594 32.844 -6.746 1 80.56 336 GLU B CA 1
ATOM 5812 C C . GLU B 1 336 ? 50.156 33.281 -8.086 1 80.56 336 GLU B C 1
ATOM 5814 O O . GLU B 1 336 ? 51.344 33.625 -8.18 1 80.56 336 GLU B O 1
ATOM 5819 N N . HIS B 1 337 ? 49.406 33.25 -9.062 1 78.25 337 HIS B N 1
ATOM 5820 C CA . HIS B 1 337 ? 49.812 33.688 -10.383 1 78.25 337 HIS B CA 1
ATOM 5821 C C . HIS B 1 337 ? 50.125 35.188 -10.391 1 78.25 337 HIS B C 1
ATOM 5823 O O . HIS B 1 337 ? 51.094 35.625 -11.008 1 78.25 337 HIS B O 1
ATOM 5829 N N . GLU B 1 338 ? 49.312 35.938 -9.703 1 77.5 338 GLU B N 1
ATOM 5830 C CA . GLU B 1 338 ? 49.531 37.375 -9.594 1 77.5 338 GLU B CA 1
ATOM 5831 C C . GLU B 1 338 ? 50.781 37.688 -8.82 1 77.5 338 GLU B C 1
ATOM 5833 O O . GLU B 1 338 ? 51.531 38.625 -9.172 1 77.5 338 GLU B O 1
ATOM 5838 N N . GLU B 1 339 ? 51.062 36.938 -7.84 1 79.5 339 GLU B N 1
ATOM 5839 C CA . GLU B 1 339 ? 52.281 37.125 -7.066 1 79.5 339 GLU B CA 1
ATOM 5840 C C . GLU B 1 339 ? 53.531 36.781 -7.898 1 79.5 339 GLU B C 1
ATOM 5842 O O . GLU B 1 339 ? 54.531 37.469 -7.84 1 79.5 339 GLU B O 1
ATOM 5847 N N . VAL B 1 340 ? 53.406 35.719 -8.711 1 74.06 340 VAL B N 1
ATOM 5848 C CA . VAL B 1 340 ? 54.5 35.312 -9.586 1 74.06 340 VAL B CA 1
ATOM 5849 C C . VAL B 1 340 ? 54.719 36.344 -10.68 1 74.06 340 VAL B C 1
ATOM 5851 O O . VAL B 1 340 ? 55.844 36.688 -11.016 1 74.06 340 VAL B O 1
ATOM 5854 N N . PHE B 1 341 ? 53.625 36.875 -11.078 1 70.88 341 PHE B N 1
ATOM 5855 C CA . PHE B 1 341 ? 53.688 37.906 -12.102 1 70.88 341 PHE B CA 1
ATOM 5856 C C . PHE B 1 341 ? 54.281 39.188 -11.531 1 70.88 341 PHE B C 1
ATOM 5858 O O . PHE B 1 341 ? 55.094 39.844 -12.18 1 70.88 341 PHE B O 1
ATOM 5865 N N . GLN B 1 342 ? 53.906 39.594 -10.359 1 71.38 342 GLN B N 1
ATOM 5866 C CA . GLN B 1 342 ? 54.438 40.781 -9.711 1 71.38 342 GLN B CA 1
ATOM 5867 C C . GLN B 1 342 ? 55.906 40.625 -9.383 1 71.38 342 GLN B C 1
ATOM 5869 O O . GLN B 1 342 ? 56.688 41.562 -9.531 1 71.38 342 GLN B O 1
ATOM 5874 N N . LYS B 1 343 ? 56.281 39.438 -9 1 72.06 343 LYS B N 1
ATOM 5875 C CA . LYS B 1 343 ? 57.688 39.188 -8.766 1 72.06 343 LYS B CA 1
ATOM 5876 C C . LYS B 1 343 ? 58.5 39.188 -10.07 1 72.06 343 LYS B C 1
ATOM 5878 O O . LYS B 1 343 ? 59.594 39.688 -10.133 1 72.06 343 LYS B O 1
ATOM 5883 N N . GLY B 1 344 ? 57.875 38.625 -11.055 1 67.81 344 GLY B N 1
ATOM 5884 C CA . GLY B 1 344 ? 58.5 38.656 -12.375 1 67.81 344 GLY B CA 1
ATOM 5885 C C . GLY B 1 344 ? 58.625 40.062 -12.938 1 67.81 344 GLY B C 1
ATOM 5886 O O . GLY B 1 344 ? 59.688 40.406 -13.492 1 67.81 344 GLY B O 1
ATOM 5887 N N . SER B 1 345 ? 57.625 40.844 -12.734 1 67.69 345 SER B N 1
ATOM 5888 C CA . SER B 1 345 ? 57.656 42.25 -13.211 1 67.69 345 SER B CA 1
ATOM 5889 C C . SER B 1 345 ? 58.688 43.062 -12.438 1 67.69 345 SER B C 1
ATOM 5891 O O . SER B 1 345 ? 59.406 43.875 -13.023 1 67.69 345 SER B O 1
ATOM 5893 N N . ARG B 1 346 ? 58.844 42.844 -11.211 1 66.88 346 ARG B N 1
ATOM 5894 C CA . ARG B 1 346 ? 59.875 43.5 -10.414 1 66.88 346 ARG B CA 1
ATOM 5895 C C . ARG B 1 346 ? 61.25 43.062 -10.844 1 66.88 346 ARG B C 1
ATOM 5897 O O . ARG B 1 346 ? 62.188 43.906 -10.938 1 66.88 346 ARG B O 1
ATOM 5904 N N . ASN B 1 347 ? 61.375 41.812 -11.156 1 69.62 347 ASN B N 1
ATOM 5905 C CA . ASN B 1 347 ? 62.656 41.312 -11.617 1 69.62 347 ASN B CA 1
ATOM 5906 C C . ASN B 1 347 ? 63 41.844 -13.008 1 69.62 347 ASN B C 1
ATOM 5908 O O . ASN B 1 347 ? 64.188 42.125 -13.297 1 69.62 347 ASN B O 1
ATOM 5912 N N . VAL B 1 348 ? 62.031 42.062 -13.797 1 68.19 348 VAL B N 1
ATOM 5913 C CA . VAL B 1 348 ? 62.25 42.656 -15.117 1 68.19 348 VAL B CA 1
ATOM 5914 C C . VAL B 1 348 ? 62.625 44.125 -14.977 1 68.19 348 VAL B C 1
ATOM 5916 O O . VAL B 1 348 ? 63.5 44.625 -15.664 1 68.19 348 VAL B O 1
ATOM 5919 N N . VAL B 1 349 ? 62.062 44.906 -14.07 1 69.12 349 VAL B N 1
ATOM 5920 C CA . VAL B 1 349 ? 62.375 46.281 -13.828 1 69.12 349 VAL B CA 1
ATOM 5921 C C . VAL B 1 349 ? 63.781 46.406 -13.234 1 69.12 349 VAL B C 1
ATOM 5923 O O . VAL B 1 349 ? 64.562 47.25 -13.648 1 69.12 349 VAL B O 1
ATOM 5926 N N . ILE B 1 350 ? 64.125 45.5 -12.367 1 68.75 350 ILE B N 1
ATOM 5927 C CA . ILE B 1 350 ? 65.5 45.5 -11.805 1 68.75 350 ILE B CA 1
ATOM 5928 C C . ILE B 1 350 ? 66.5 45.125 -12.875 1 68.75 350 ILE B C 1
ATOM 5930 O O . ILE B 1 350 ? 67.562 45.75 -12.969 1 68.75 350 ILE B O 1
ATOM 5934 N N . GLY B 1 351 ? 66.125 44.25 -13.688 1 66.69 351 GLY B N 1
ATOM 5935 C CA . GLY B 1 351 ? 66.938 43.906 -14.805 1 66.69 351 GLY B CA 1
ATOM 5936 C C . GLY B 1 351 ? 67.125 45.031 -15.805 1 66.69 351 GLY B C 1
ATOM 5937 O O . GLY B 1 351 ? 68.25 45.281 -16.312 1 66.69 351 GLY B O 1
ATOM 5938 N N . ALA B 1 352 ? 66.125 45.812 -16.016 1 69.31 352 ALA B N 1
ATOM 5939 C CA . ALA B 1 352 ? 66.125 46.938 -16.938 1 69.31 352 ALA B CA 1
ATOM 5940 C C . ALA B 1 352 ? 67 48.094 -16.359 1 69.31 352 ALA B C 1
ATOM 5942 O O . ALA B 1 352 ? 67.812 48.688 -17.078 1 69.31 352 ALA B O 1
ATOM 5943 N N . ILE B 1 353 ? 66.938 48.375 -15.094 1 65.44 353 ILE B N 1
ATOM 5944 C CA . ILE B 1 353 ? 67.75 49.406 -14.445 1 65.44 353 ILE B CA 1
ATOM 5945 C C . ILE B 1 353 ? 69.188 48.969 -14.438 1 65.44 353 ILE B C 1
ATOM 5947 O O . ILE B 1 353 ? 70.062 49.75 -14.727 1 65.44 353 ILE B O 1
ATOM 5951 N N . ALA B 1 354 ? 69.438 47.688 -14.25 1 63.97 354 ALA B N 1
ATOM 5952 C CA . ALA B 1 354 ? 70.812 47.219 -14.258 1 63.97 354 ALA B CA 1
ATOM 5953 C C . ALA B 1 354 ? 71.375 47.281 -15.656 1 63.97 354 ALA B C 1
ATOM 5955 O O . ALA B 1 354 ? 72.562 47.656 -15.82 1 63.97 354 ALA B O 1
ATOM 5956 N N . ALA B 1 355 ? 70.562 47.062 -16.594 1 65.81 355 ALA B N 1
ATOM 5957 C CA . ALA B 1 355 ? 71 47.156 -17.969 1 65.81 355 ALA B CA 1
ATOM 5958 C C . ALA B 1 355 ? 71.312 48.625 -18.344 1 65.81 355 ALA B C 1
ATOM 5960 O O . ALA B 1 355 ? 72.25 48.938 -19.031 1 65.81 355 ALA B O 1
ATOM 5961 N N . LEU B 1 356 ? 70.562 49.562 -17.844 1 62.47 356 LEU B N 1
ATOM 5962 C CA . LEU B 1 356 ? 70.75 51 -18.094 1 62.47 356 LEU B CA 1
ATOM 5963 C C . LEU B 1 356 ? 72 51.5 -17.344 1 62.47 356 LEU B C 1
ATOM 5965 O O . LEU B 1 356 ? 72.75 52.281 -17.891 1 62.47 356 LEU B O 1
ATOM 5969 N N . VAL B 1 357 ? 72.312 51.031 -16.125 1 64.88 357 VAL B N 1
ATOM 5970 C CA . VAL B 1 357 ? 73.5 51.438 -15.383 1 64.88 357 VAL B CA 1
ATOM 5971 C C . VAL B 1 357 ? 74.75 50.844 -16.047 1 64.88 357 VAL B C 1
ATOM 5973 O O . VAL B 1 357 ? 75.75 51.5 -16.188 1 64.88 357 VAL B O 1
ATOM 5976 N N . LEU B 1 358 ? 74.562 49.625 -16.531 1 59.28 358 LEU B N 1
ATOM 5977 C CA . LEU B 1 358 ? 75.688 49 -17.219 1 59.28 358 LEU B CA 1
ATOM 5978 C C . LEU B 1 358 ? 76 49.719 -18.562 1 59.28 358 LEU B C 1
ATOM 5980 O O . LEU B 1 358 ? 77.125 49.906 -18.938 1 59.28 358 LEU B O 1
ATOM 5984 N N . TYR B 1 359 ? 74.938 50.125 -19.188 1 58.5 359 TYR B N 1
ATOM 5985 C CA . TYR B 1 359 ? 75.125 50.875 -20.438 1 58.5 359 TYR B CA 1
ATOM 5986 C C . TYR B 1 359 ? 75.688 52.281 -20.156 1 58.5 359 TYR B C 1
ATOM 5988 O O . TYR B 1 359 ? 76.5 52.781 -20.922 1 58.5 359 TYR B O 1
ATOM 5996 N N . GLY B 1 360 ? 75.312 52.938 -19.094 1 58.25 360 GLY B N 1
ATOM 5997 C CA . GLY B 1 360 ? 75.875 54.25 -18.734 1 58.25 360 GLY B CA 1
ATOM 5998 C C . GLY B 1 360 ? 77.312 54.188 -18.297 1 58.25 360 GLY B C 1
ATOM 5999 O O . GLY B 1 360 ? 78.125 55.094 -18.625 1 58.25 360 GLY B O 1
ATOM 6000 N N . VAL B 1 361 ? 77.812 53.188 -17.5 1 54.88 361 VAL B N 1
ATOM 6001 C CA . VAL B 1 361 ? 79.188 53.062 -17.047 1 54.88 361 VAL B CA 1
ATOM 6002 C C . VAL B 1 361 ? 80.062 52.656 -18.234 1 54.88 361 VAL B C 1
ATOM 6004 O O . VAL B 1 361 ? 81.25 52.938 -18.234 1 54.88 361 VAL B O 1
ATOM 6007 N N . ALA B 1 362 ? 79.5 51.938 -19.156 1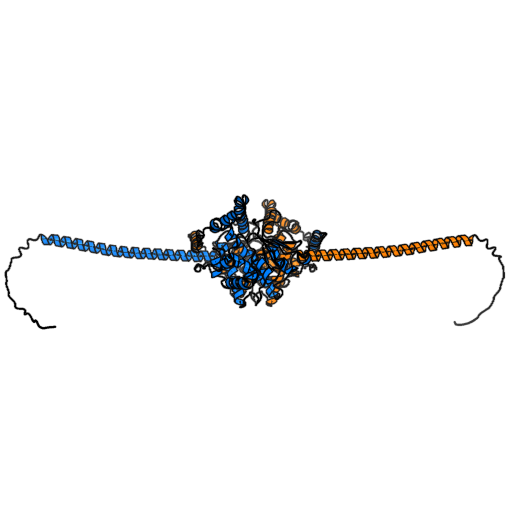 49.25 362 ALA B N 1
ATOM 6008 C CA . ALA B 1 362 ? 80.375 51.469 -20.234 1 49.25 362 ALA B CA 1
ATOM 6009 C C . ALA B 1 362 ? 80.812 52.656 -21.109 1 49.25 362 ALA B C 1
ATOM 6011 O O . ALA B 1 362 ? 81.75 52.531 -21.891 1 49.25 362 ALA B O 1
ATOM 6012 N N . THR B 1 363 ? 80 53.688 -21.188 1 46.41 363 THR B N 1
ATOM 6013 C CA . THR B 1 363 ? 80.438 54.75 -22.094 1 46.41 363 THR B CA 1
ATOM 6014 C C . THR B 1 363 ? 81.5 55.625 -21.406 1 46.41 363 THR B C 1
ATOM 6016 O O . THR B 1 363 ? 81.875 56.656 -21.938 1 46.41 363 THR B O 1
ATOM 6019 N N . LEU B 1 364 ? 81.875 55.438 -20.062 1 41.91 364 LEU B N 1
ATOM 6020 C CA . LEU B 1 364 ? 82.938 56.281 -19.562 1 41.91 364 LEU B CA 1
ATOM 6021 C C . LEU B 1 364 ? 84.312 55.844 -20.109 1 41.91 364 LEU B C 1
ATOM 6023 O O . LEU B 1 364 ? 84.562 54.625 -20.203 1 41.91 364 LEU B O 1
ATOM 6027 N N . PRO B 1 365 ? 85.125 56.688 -20.859 1 42.38 365 PRO B N 1
ATOM 6028 C CA . PRO B 1 365 ? 86.375 56.375 -21.531 1 42.38 365 PRO B CA 1
ATOM 6029 C C . PRO B 1 365 ? 87.438 55.844 -20.562 1 42.38 365 PRO B C 1
ATOM 6031 O O . PRO B 1 365 ? 87.875 56.562 -19.641 1 42.38 365 PRO B O 1
ATOM 6034 N N . ILE B 1 366 ? 87.312 54.625 -19.875 1 36.34 366 ILE B N 1
ATOM 6035 C CA . ILE B 1 366 ? 88.375 54.156 -19.016 1 36.34 366 ILE B CA 1
ATOM 6036 C C . ILE B 1 366 ? 89.688 54 -19.812 1 36.34 366 ILE B C 1
ATOM 6038 O O . ILE B 1 366 ? 89.75 53.219 -20.781 1 36.34 366 ILE B O 1
ATOM 6042 N N . THR B 1 367 ? 90.562 55.062 -19.859 1 34.94 367 THR B N 1
ATOM 6043 C CA . THR B 1 367 ? 91.938 55.062 -20.391 1 34.94 367 THR B CA 1
ATOM 6044 C C . THR B 1 367 ? 92.812 54.062 -19.656 1 34.94 367 THR B C 1
ATOM 6046 O O . THR B 1 367 ? 93.188 54.281 -18.5 1 34.94 367 THR B O 1
ATOM 6049 N N . VAL B 1 368 ? 92.312 52.75 -19.562 1 31.22 368 VAL B N 1
ATOM 6050 C CA . VAL B 1 368 ? 93.188 51.75 -18.891 1 31.22 368 VAL B CA 1
ATOM 6051 C C . VAL B 1 368 ? 94.562 51.719 -19.531 1 31.22 368 VAL B C 1
ATOM 6053 O O . VAL B 1 368 ? 94.688 51.469 -20.734 1 31.22 368 VAL B O 1
ATOM 6056 N N . VAL B 1 369 ? 95.562 52.469 -18.922 1 31.41 369 VAL B N 1
ATOM 6057 C CA . VAL B 1 369 ? 97 52.438 -19.141 1 31.41 369 VAL B CA 1
ATOM 6058 C C . VAL B 1 369 ? 97.562 51.031 -18.922 1 31.41 369 VAL B C 1
ATOM 6060 O O . VAL B 1 369 ? 97.25 50.406 -17.906 1 31.41 369 VAL B O 1
ATOM 6063 N N . ASP B 1 370 ? 98 50.312 -19.922 1 28.58 370 ASP B N 1
ATOM 6064 C CA . ASP B 1 370 ? 98.5 48.938 -20.094 1 28.58 370 ASP B CA 1
ATOM 6065 C C . ASP B 1 370 ? 99.75 48.719 -19.234 1 28.58 370 ASP B C 1
ATOM 6067 O O . ASP B 1 370 ? 100.75 48.156 -19.719 1 28.58 370 ASP B O 1
ATOM 6071 N N . GLY B 1 371 ? 99.875 49 -17.891 1 25.95 371 GLY B N 1
ATOM 6072 C CA . GLY B 1 371 ? 101.188 48.75 -17.391 1 25.95 371 GLY B CA 1
ATOM 6073 C C . GLY B 1 371 ? 101.562 47.281 -17.469 1 25.95 371 GLY B C 1
ATOM 6074 O O . GLY B 1 371 ? 100.812 46.406 -17.172 1 25.95 371 GLY B O 1
ATOM 6075 N N . ASP B 1 372 ? 102.688 46.906 -18.281 1 26.3 372 ASP B N 1
ATOM 6076 C CA . ASP B 1 372 ? 103.375 45.656 -18.641 1 26.3 372 ASP B CA 1
ATOM 6077 C C . ASP B 1 372 ? 103.938 44.938 -17.422 1 26.3 372 ASP B C 1
ATOM 6079 O O . ASP B 1 372 ? 104.5 43.875 -17.531 1 26.3 372 ASP B O 1
ATOM 6083 N N . GLU B 1 373 ? 103.875 45.2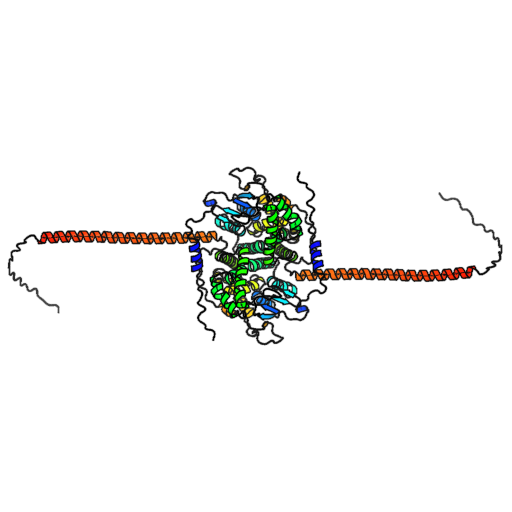81 -16.156 1 23.69 373 GLU B N 1
ATOM 6084 C CA . GLU B 1 373 ? 104.938 44.656 -15.43 1 23.69 373 GLU B CA 1
ATOM 6085 C C . GLU B 1 373 ? 104.875 43.125 -15.469 1 23.69 373 GLU B C 1
ATOM 6087 O O . GLU B 1 373 ? 103.75 42.594 -15.531 1 23.69 373 GLU B O 1
ATOM 6092 N N . SER B 1 374 ? 106.125 42.469 -15.758 1 24.48 374 SER B N 1
ATOM 6093 C CA . SER B 1 374 ? 106.75 41.156 -15.945 1 24.48 374 SER B CA 1
ATOM 6094 C C . SER B 1 374 ? 106.688 40.312 -14.68 1 24.48 374 SER B C 1
ATOM 6096 O O . SER B 1 374 ? 107.125 39.156 -14.656 1 24.48 374 SER B O 1
ATOM 6098 N N . ASP B 1 375 ? 106.062 40.688 -13.602 1 20.16 375 ASP B N 1
ATOM 6099 C CA . ASP B 1 375 ? 106.688 40 -12.461 1 20.16 375 ASP B CA 1
ATOM 6100 C C . ASP B 1 375 ? 106.562 38.5 -12.609 1 20.16 375 ASP B C 1
ATOM 6102 O O . ASP B 1 375 ? 105.562 37.969 -13.062 1 20.16 375 ASP B O 1
ATOM 6106 N N . GLU B 1 376 ? 107.875 37.844 -12.555 1 22.47 376 GLU B N 1
ATOM 6107 C CA . GLU B 1 376 ? 108.5 36.531 -12.609 1 22.47 376 GLU B CA 1
ATOM 6108 C C . GLU B 1 376 ? 108 35.625 -11.5 1 22.47 376 GLU B C 1
ATOM 6110 O O . GLU B 1 376 ? 108.438 34.469 -11.359 1 22.47 376 GLU B O 1
ATOM 6115 N N . ASP B 1 377 ? 107.062 35.969 -10.742 1 19.47 377 ASP B N 1
ATOM 6116 C CA . ASP B 1 377 ? 107.188 35.25 -9.484 1 19.47 377 ASP B CA 1
ATOM 6117 C C . ASP B 1 377 ? 107.188 33.719 -9.734 1 19.47 377 ASP B C 1
ATOM 6119 O O . ASP B 1 377 ? 106.312 33.188 -10.414 1 19.47 377 ASP B O 1
ATOM 6123 N N . GLU B 1 378 ? 108.438 33.125 -9.547 1 20.3 378 GLU B N 1
ATOM 6124 C CA . GLU B 1 378 ? 109.062 31.812 -9.57 1 20.3 378 GLU B CA 1
ATOM 6125 C C . GLU B 1 378 ? 108.25 30.812 -8.727 1 20.3 378 GLU B C 1
ATOM 6127 O O . GLU B 1 378 ? 108.062 29.688 -9.141 1 20.3 378 GLU B O 1
ATOM 6132 N N . ASP B 1 379 ? 108.188 31.141 -7.418 1 21.17 379 ASP B N 1
ATOM 6133 C CA . ASP B 1 379 ? 108.562 30.125 -6.461 1 21.17 379 ASP B CA 1
ATOM 6134 C C . ASP B 1 379 ? 107.875 28.797 -6.754 1 21.17 379 ASP B C 1
ATOM 6136 O O . ASP B 1 379 ? 106.812 28.766 -7.367 1 21.17 379 ASP B O 1
ATOM 6140 N N . GLU B 1 380 ? 108.562 27.656 -6.406 1 21.39 380 GLU B N 1
ATOM 6141 C CA . GLU B 1 380 ? 108.938 26.25 -6.395 1 21.39 380 GLU B CA 1
ATOM 6142 C C . GLU B 1 380 ? 107.875 25.391 -5.711 1 21.39 380 GLU B C 1
ATOM 6144 O O . GLU B 1 380 ? 107.938 24.172 -5.785 1 21.39 380 GLU B O 1
ATOM 6149 N N . TYR B 1 381 ? 107.125 26.031 -4.883 1 20.77 381 TYR B N 1
ATOM 6150 C CA . TYR B 1 381 ? 106.875 25.078 -3.807 1 20.77 381 TYR B CA 1
ATOM 6151 C C . TYR B 1 381 ? 106.625 23.672 -4.359 1 20.77 381 TYR B C 1
ATOM 6153 O O . TYR B 1 381 ? 106 23.5 -5.387 1 20.77 381 TYR B O 1
ATOM 6161 N N . ASP B 1 382 ? 107.438 22.75 -3.857 1 20.44 382 ASP B N 1
ATOM 6162 C CA . ASP B 1 382 ? 108.062 21.453 -3.779 1 20.44 382 ASP B CA 1
ATOM 6163 C C . ASP B 1 382 ? 107.062 20.312 -4.004 1 20.44 382 ASP B C 1
ATOM 6165 O O . ASP B 1 382 ? 105.875 20.547 -4.043 1 20.44 382 ASP B O 1
ATOM 6169 N N . GLU B 1 383 ? 107.125 19.266 -3.018 1 21.11 383 GLU B N 1
ATOM 6170 C CA . GLU B 1 383 ? 107.5 17.844 -2.887 1 21.11 383 GLU B CA 1
ATOM 6171 C C . GLU B 1 383 ? 106.312 16.969 -3.227 1 21.11 383 GLU B C 1
ATOM 6173 O O . GLU B 1 383 ? 105.188 17.453 -3.334 1 21.11 383 GLU B O 1
ATOM 6178 N N . ASP B 1 384 ? 106.188 15.75 -2.303 1 20.77 384 ASP B N 1
ATOM 6179 C CA . ASP B 1 384 ? 106.438 14.336 -2.537 1 20.77 384 ASP B CA 1
ATOM 6180 C C . ASP B 1 384 ? 105.25 13.672 -3.246 1 20.77 384 ASP B C 1
ATOM 6182 O O . ASP B 1 384 ? 105.438 12.984 -4.25 1 20.77 384 ASP B O 1
ATOM 6186 N N . ASP B 1 385 ? 104 13.188 -2.307 1 22.25 385 ASP B N 1
ATOM 6187 C CA . ASP B 1 385 ? 103.312 12.039 -1.71 1 22.25 385 ASP B CA 1
ATOM 6188 C C . ASP B 1 385 ? 102.188 11.547 -2.596 1 22.25 385 ASP B C 1
ATOM 6190 O O . ASP B 1 385 ? 101.25 12.312 -2.906 1 22.25 385 ASP B O 1
ATOM 6194 N N . GLU B 1 386 ? 102 9.93 -3.34 1 20 386 GLU B N 1
ATOM 6195 C CA . GLU B 1 386 ? 103.188 9.492 -4.039 1 20 386 GLU B CA 1
ATOM 6196 C C . GLU B 1 386 ? 103.562 10.477 -5.148 1 20 386 GLU B C 1
ATOM 6198 O O . GLU B 1 386 ? 102.688 11.039 -5.805 1 20 386 GLU B O 1
#

Sequence (772 aa):
MFPEDRFHPLGPDADRLHDDLIEATELESTPKTSRELGSALVLHQFLPAWDVQAYLRVAGIQLHVHNSKYPTYEATGELPQLSDGNFLLPKEEIIMHLQTFHKDIDEFLTDQQRSESYAYRSMLSEKLQRVMLYCRWVDSATYREVTRPHMKRHIPFPLSLFLPKKMHLDTMEQLRLYGISTKEQAYVIARDCYTALNAKLESAGTPYFFGDQPSALDVAVFGHIVDAMGNTQLVSTVHQHAPLLITLAERIRDAYFGAPGEQPSSLSEEAMYSENQPNYFTTSLDSAFMKKVSPPLQVAFLKPYRSLDWSRRELASEVAQKKRAKEAEERTQDEEHEEVFQKGSRNVVIGAIAALVLYGVATLPITVVDGDESDEDEDEYDEDDEMFPEDRFHPLGPDADRLHDDLIEATELESTPKTSRELGSALVLHQFLPAWDVQAYLRVAGIQLHVHNSKYPTYEATGELPQLSDGNFLLPKEEIIMHLQTFHKDIDEFLTDQQRSESYAYRSMLSEKLQRVMLYCRWVDSATYREVTRPHMKRHIPFPLSLFLPKKMHLDTMEQLRLYGISTKEQAYVIARDCYTALNAKLESAGTPYFFGDQPSALDVAVFGHIVDAMGNTQLVSTVHQHAPLLITLAERIRDAYFGAPGEQPSSLSEEAMYSENQPNYFTTSLDSAFMKKVSPPLQVAFLKPYRSLDWSRRELASEVAQKKRAKEAEERTQDEEHEEVFQKGSRNVVIGAIAALVLYGVATLPITVVDGDESDEDEDEYDEDDE

Foldseek 3Di:
DPDPPDVPPPPPPPVVVVVVVCVVPVPPDDFDFCVVVVHAKEWEAQDDQQLLVLLCLLLLAFYEYEHDLDQADPVPGGDGWIDTGRDIGHPVCRNVVCCVRPNALCVPPDPVRVVVLVVLLCLCVLQLVLLLLCLCQAPPVNLVPPNLVLSLVRHDPPCSVPVSVVSNVVSQVVVVVVVDNDNLVSLLSLLQSQLVVQVQCVVCVALENPHPGHHSSLSSLLSSLLSQLVGPVNVQSCVARHVSSLSSNVVSCVVRVPDPPQPQPDPPVPHSYHYPDDRSPDDDSVVSSPDDHDDHPPQPSNDHPDDSVVSVVVVVVVVVVVVVVVVVVVVVVVVVVVVVVVVVVVVVVVVVVVVVVVVVVVPDPPPPDPDDDDDDDDDDDDDDDD/DPDPPDPPVVCVDPVVVVVVVCVVPVPDDDFDFCVVVVHAKEWEAQDDQQLLVLLCLLLLAFYEYEHDLDQADPVPGGDGWIDTGRDIGHPVCRNVVCCVRPNALCPPPDPVRVVVLVVLLCLCVLQLVLLLLCLCQAPPVNLVPPNLVLSLVRHDPPCSVPVSVVSNVVSQVVVVVVVDNDNLVSLLSLLQSQLVVQVQCVVCVALENPHPGHHSSLSSLLSSLLSQLVGPVNVQSCVARHVSSLSSNVVSCVVRVPDPPQPQPDPPPPHSYHYPDDRSPDDDSVVSSPDDHDDHDPQPSNDHPDDSVVSVVVVVVVVVVVVVVVVVVVVVVVVVVVVVVVVVVVVVVVVVVVVVVVVVVVPPPPPPDPPPDPPPPDDDPDDDDD